Protein AF-A0A2G6GC37-F1 (afdb_monomer_lite)

Sequence (522 aa):
MKNISLFFVFVVGFWCHLFGASAFSGTLDAPTRSHIDPPFVAFIAKVDMSVSSIDAKIQTFEALRTKIREIKKFYHGERWLIIDFLEAKIQLKIEELKAKKQSRGNSRSGRNDTVNASGNSTGNTGTGNTGTGSTGTGTTGTGSTGTGSTGTGSTGTGSTGTGSTGTGTTGTGTTGTGTTGTGSTSVSPFLERNTIIVRTPENFVHRWAAQNHLELFRDKGIKTIILLVKNDEDLAHMDSGELFYSGTLAPIAQDYQTWNFDALEYTIDFAHNNDMKVYAWLPQFHDKVVINNNPANQMMYLSGTGVAFYNPNGEYFANPVSSTVQDHQIAIIEEVTRNYDIDGLFIDWVRFDGYAMDMSQATRDKFQDFTGIDALTIDFTTDNTQRQAWNNFRQDEIATYIHRVSDSVKAIKPDLELGAFVLPVEMKEVAQNPSKFEEYLDYIGVMLYNADWGYPEEWIYTTATQDIKNALTDDSKILAVLDIPSCENAQITAELVNTGVLNTTCFYYYDWTEQILDRILP

pLDDT: mean 77.05, std 26.44, range [23.72, 98.94]

Secondary structure (DSSP, 8-state):
-HHHHHHHHHHHHHHHHHTTS-TTSS--PPPPGGGTHHHHHHHHHHHHHH--SHHHHHHHHHHHHHHHHHHHTT--STHHHHHHHHHHHHHHHHHHHHHHHHHHHHHHHTTSSSS-------------------------------------------------------------------------SS----EEEE-HHHH-SSHHHHHHHHHHHHHTT--EEEEE-B--S-BTTB-TT-BSSS-SSSPBPHHHHHHT--HHHHHHHHHHTTT-EEEEEEE-SB-HHHHHH-GGGB-EEEETTEEEES-STT--BB-TT-HHHHHHHHHHHHHHHHHS--SEEEEE--S-SSTTB--SHHHHHHHHHHHS--GGG--TTS--HHHHHHHHHHHHHHHHHHHHHHHHHHHH-TT-EEEEEE--TT-GGG---GGGTGGG-SEEEEEE-HHHHT--THHIIIIIHHHHHHH-S-GGGEEEEEPTTGGG-HHHHHHHHHTT--EEEE--SS---HHHHHHH--

Radius of gyration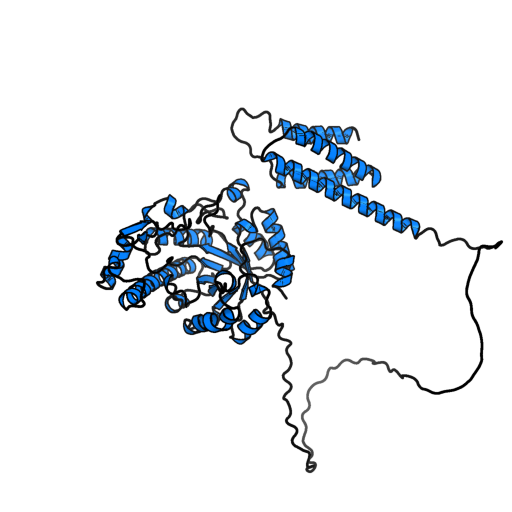: 34.91 Å; chains: 1; bounding box: 84×96×97 Å

Structure (mmCIF, N/CA/C/O backbone):
data_AF-A0A2G6GC37-F1
#
_entry.id   AF-A0A2G6GC37-F1
#
loop_
_atom_site.group_PDB
_atom_site.id
_atom_site.type_symbol
_atom_site.label_atom_id
_atom_site.label_alt_id
_atom_site.label_comp_id
_atom_site.label_asym_id
_atom_site.label_entity_id
_atom_site.label_seq_id
_atom_site.pdbx_PDB_ins_code
_atom_site.Cartn_x
_atom_site.Cartn_y
_atom_site.Cartn_z
_atom_site.occupancy
_atom_site.B_iso_or_equiv
_atom_site.auth_seq_id
_atom_site.auth_comp_id
_atom_site.auth_asym_id
_atom_site.auth_atom_id
_atom_site.pdbx_PDB_model_num
ATOM 1 N N . MET A 1 1 ? -1.854 0.601 59.341 1.00 41.41 1 MET A N 1
ATOM 2 C CA . MET A 1 1 ? -0.506 0.672 58.722 1.00 41.41 1 MET A CA 1
ATOM 3 C C . MET A 1 1 ? 0.271 -0.650 58.761 1.00 41.41 1 MET A C 1
ATOM 5 O O . MET A 1 1 ? 0.670 -1.088 57.689 1.00 41.41 1 MET A O 1
ATOM 9 N N . LYS A 1 2 ? 0.441 -1.336 59.911 1.00 36.34 2 LYS A N 1
ATOM 10 C CA . LYS A 1 2 ? 1.170 -2.631 59.975 1.00 36.34 2 LYS A CA 1
ATOM 11 C C . LYS A 1 2 ? 0.626 -3.711 59.015 1.00 36.34 2 LYS A C 1
ATOM 13 O O . LYS A 1 2 ? 1.418 -4.325 58.315 1.00 36.34 2 LYS A O 1
ATOM 18 N N . ASN A 1 3 ? -0.697 -3.839 58.867 1.00 40.22 3 ASN A N 1
ATOM 19 C CA . ASN A 1 3 ? -1.305 -4.833 57.962 1.00 40.22 3 ASN A CA 1
ATOM 20 C C . ASN A 1 3 ? -1.185 -4.493 56.464 1.00 40.22 3 ASN A C 1
ATOM 22 O O . ASN A 1 3 ? -1.181 -5.398 55.642 1.00 40.22 3 ASN A O 1
ATOM 26 N N . ILE A 1 4 ? -1.043 -3.212 56.096 1.00 45.62 4 ILE A N 1
ATOM 27 C CA . ILE A 1 4 ? -0.884 -2.782 54.692 1.00 45.62 4 ILE A CA 1
ATOM 28 C C . ILE A 1 4 ? 0.577 -2.942 54.252 1.00 45.62 4 ILE A C 1
ATOM 30 O O . ILE A 1 4 ? 0.836 -3.409 53.149 1.00 45.62 4 ILE A O 1
ATOM 34 N N . SER A 1 5 ? 1.536 -2.642 55.139 1.00 44.50 5 SER A N 1
ATOM 35 C CA . SER A 1 5 ? 2.953 -2.936 54.882 1.00 44.50 5 SER A CA 1
ATOM 36 C C . SER A 1 5 ? 3.241 -4.437 54.840 1.00 44.50 5 SER A C 1
ATOM 38 O O . SER A 1 5 ? 4.031 -4.844 54.000 1.00 44.50 5 SER A O 1
ATOM 40 N N . LEU A 1 6 ? 2.594 -5.261 55.678 1.00 39.19 6 LEU A N 1
ATOM 41 C CA . LEU A 1 6 ? 2.754 -6.717 55.603 1.00 39.19 6 LEU A CA 1
ATOM 42 C C . LEU A 1 6 ? 2.139 -7.287 54.323 1.00 39.19 6 LEU A C 1
ATOM 44 O O . LEU A 1 6 ? 2.788 -8.090 53.675 1.00 39.19 6 LEU A O 1
ATOM 48 N N . PHE A 1 7 ? 0.944 -6.833 53.924 1.00 44.31 7 PHE A N 1
ATOM 49 C CA . PHE A 1 7 ? 0.286 -7.282 52.692 1.00 44.31 7 PHE A CA 1
ATOM 50 C C . PHE A 1 7 ? 1.068 -6.873 51.438 1.00 44.31 7 PHE A C 1
ATOM 52 O O . PHE A 1 7 ? 1.153 -7.655 50.508 1.00 44.31 7 PHE A O 1
ATOM 59 N N . PHE A 1 8 ? 1.697 -5.692 51.415 1.00 50.66 8 PHE A N 1
ATOM 60 C CA . PHE A 1 8 ? 2.487 -5.239 50.265 1.00 50.66 8 PHE A CA 1
ATOM 61 C C . PHE A 1 8 ? 3.909 -5.820 50.235 1.00 50.66 8 PHE A C 1
ATOM 63 O O . PHE A 1 8 ? 4.413 -6.104 49.159 1.00 50.66 8 PHE A O 1
ATOM 70 N N . VAL A 1 9 ? 4.546 -6.069 51.387 1.00 47.88 9 VAL A N 1
ATOM 71 C CA . VAL A 1 9 ? 5.788 -6.868 51.446 1.00 47.88 9 VAL A CA 1
ATOM 72 C C . VAL A 1 9 ? 5.499 -8.324 51.085 1.00 47.88 9 VAL A C 1
ATOM 74 O O . VAL A 1 9 ? 6.334 -8.953 50.450 1.00 47.88 9 VAL A O 1
ATOM 77 N N . PHE A 1 10 ? 4.304 -8.838 51.396 1.00 43.09 10 PHE A N 1
ATOM 78 C CA . PHE A 1 10 ? 3.850 -10.118 50.866 1.00 43.09 10 PHE A CA 1
ATOM 79 C C . PHE A 1 10 ? 3.590 -10.029 49.369 1.00 43.09 10 PHE A C 1
ATOM 81 O O . PHE A 1 10 ? 4.103 -10.869 48.679 1.00 43.09 10 PHE A O 1
ATOM 88 N N . VAL A 1 11 ? 2.893 -9.034 48.817 1.00 48.28 11 VAL A N 1
ATOM 89 C CA . VAL A 1 11 ? 2.645 -8.980 47.362 1.00 48.28 11 VAL A CA 1
ATOM 90 C C . VAL A 1 11 ? 3.939 -8.719 46.588 1.00 48.28 11 VAL A C 1
ATOM 92 O O . VAL A 1 11 ? 4.282 -9.510 45.730 1.00 48.28 11 VAL A O 1
ATOM 95 N N . VAL A 1 12 ? 4.739 -7.711 46.928 1.00 49.84 12 VAL A N 1
ATOM 96 C CA . VAL A 1 12 ? 6.013 -7.445 46.234 1.00 49.84 12 VAL A CA 1
ATOM 97 C C . VAL A 1 12 ? 7.057 -8.524 46.523 1.00 49.84 12 VAL A C 1
ATOM 99 O O . VAL A 1 12 ? 7.789 -8.914 45.622 1.00 49.84 12 VAL A O 1
ATOM 102 N N . GLY A 1 13 ? 7.105 -9.064 47.744 1.00 44.16 13 GLY A N 1
ATOM 103 C CA . GLY A 1 13 ? 8.002 -10.163 48.110 1.00 44.16 13 GLY A CA 1
ATOM 104 C C . GLY A 1 13 ? 7.601 -11.501 47.491 1.00 44.16 13 GLY A C 1
ATOM 105 O O . GLY A 1 13 ? 8.468 -12.192 46.983 1.00 44.16 13 GLY A O 1
ATOM 106 N N . PHE A 1 14 ? 6.311 -11.841 47.449 1.00 42.38 14 PHE A N 1
ATOM 107 C CA . PHE A 1 14 ? 5.749 -13.016 46.763 1.00 42.38 14 PHE A CA 1
ATOM 108 C C . PHE A 1 14 ? 5.910 -12.887 45.247 1.00 42.38 14 PHE A C 1
ATOM 110 O O . PHE A 1 14 ? 6.224 -13.878 44.607 1.00 42.38 14 PHE A O 1
ATOM 117 N N . TRP A 1 15 ? 5.821 -11.679 44.680 1.00 47.16 15 TRP A N 1
ATOM 118 C CA . TRP A 1 15 ? 6.120 -11.417 43.267 1.00 47.16 15 TRP A CA 1
ATOM 119 C C . TRP A 1 15 ? 7.622 -11.452 42.951 1.00 47.16 15 TRP A C 1
ATOM 121 O O . TRP A 1 15 ? 8.007 -11.874 41.871 1.00 47.16 15 TRP A O 1
ATOM 131 N N . CYS A 1 16 ? 8.499 -11.090 43.890 1.00 44.41 16 CYS A N 1
ATOM 132 C CA . CYS A 1 16 ? 9.943 -11.271 43.709 1.00 44.41 16 CYS A CA 1
ATOM 133 C C . CYS A 1 16 ? 10.398 -12.724 43.974 1.00 44.41 16 CYS A C 1
ATOM 135 O O . CYS A 1 16 ? 11.385 -13.159 43.390 1.00 44.41 16 CYS A O 1
ATOM 137 N N . HIS A 1 17 ? 9.708 -13.487 44.840 1.00 38.41 17 HIS A N 1
ATOM 138 C CA . HIS A 1 17 ? 10.054 -14.879 45.182 1.00 38.41 17 HIS A CA 1
ATOM 139 C C . HIS A 1 17 ? 9.421 -15.936 44.261 1.00 38.41 17 HIS A C 1
ATOM 141 O O . HIS A 1 17 ? 10.134 -16.867 43.891 1.00 38.41 17 HIS A O 1
ATOM 147 N N . LEU A 1 18 ? 8.147 -15.823 43.845 1.00 38.38 18 LEU A N 1
ATOM 148 C CA . LEU A 1 18 ? 7.547 -16.796 42.907 1.00 38.38 18 LEU A CA 1
ATOM 149 C C . LEU A 1 18 ? 8.245 -16.800 41.543 1.00 38.38 18 LEU A C 1
ATOM 151 O O . LEU A 1 18 ? 8.282 -17.837 40.893 1.00 38.38 18 LEU A O 1
ATOM 155 N N . PHE A 1 19 ? 8.838 -15.674 41.147 1.00 45.97 19 PHE A N 1
ATOM 156 C CA . PHE A 1 19 ? 9.557 -15.525 39.878 1.00 45.97 19 PHE A CA 1
ATOM 157 C C . PHE A 1 19 ? 11.088 -15.470 40.056 1.00 45.97 19 PHE A C 1
ATOM 159 O O . PHE A 1 19 ? 11.823 -15.208 39.108 1.00 45.97 19 PHE A O 1
ATOM 166 N N . GLY A 1 20 ? 11.577 -15.719 41.279 1.00 39.75 20 GLY A N 1
ATOM 167 C CA . GLY A 1 20 ? 13.003 -15.797 41.616 1.00 39.75 20 GLY A CA 1
ATOM 168 C C . GLY A 1 20 ? 13.487 -17.197 42.018 1.00 39.75 20 GLY A C 1
ATOM 169 O O . GLY A 1 20 ? 14.680 -17.467 41.923 1.00 39.75 20 GLY A O 1
ATOM 170 N N . ALA A 1 21 ? 12.596 -18.105 42.440 1.00 31.97 21 ALA A N 1
ATOM 171 C CA . ALA A 1 21 ? 12.978 -19.432 42.946 1.00 31.97 21 ALA A CA 1
ATOM 172 C C . ALA A 1 21 ? 12.758 -20.605 41.965 1.00 31.97 21 ALA A C 1
ATOM 174 O O . ALA A 1 21 ? 13.169 -21.722 42.266 1.00 31.97 21 ALA A O 1
ATOM 175 N N . SER A 1 22 ? 12.188 -20.379 40.777 1.00 32.06 22 SER A N 1
ATOM 176 C CA . SER A 1 22 ? 12.103 -21.378 39.691 1.00 32.06 22 SER A CA 1
ATOM 177 C C . SER A 1 22 ? 13.177 -21.188 38.608 1.00 32.06 22 SER A C 1
ATOM 179 O O . SER A 1 22 ? 13.052 -21.692 37.494 1.00 32.06 22 SER A O 1
ATOM 181 N N . ALA A 1 23 ? 14.296 -20.543 38.954 1.00 34.94 23 ALA A N 1
ATOM 182 C CA . ALA A 1 23 ? 15.487 -20.395 38.109 1.00 34.94 23 ALA A CA 1
ATOM 183 C C . ALA A 1 23 ? 16.290 -21.706 37.906 1.00 34.94 23 ALA A C 1
ATOM 185 O O . ALA A 1 23 ? 17.503 -21.674 37.717 1.00 34.94 23 ALA A O 1
ATOM 186 N N . PHE A 1 24 ? 15.621 -22.863 37.930 1.00 33.75 24 PHE A N 1
ATOM 187 C CA . PHE A 1 24 ? 16.183 -24.153 37.513 1.00 33.75 24 PHE A CA 1
ATOM 188 C C . PHE A 1 24 ? 15.378 -24.847 36.401 1.00 33.75 24 PHE A C 1
ATOM 190 O O . PHE A 1 24 ? 15.770 -25.926 35.963 1.00 33.75 24 PHE A O 1
ATOM 197 N N . SER A 1 25 ? 14.305 -24.234 35.881 1.00 29.77 25 SER A N 1
ATOM 198 C CA . SER A 1 25 ? 13.567 -24.773 34.729 1.00 29.77 25 SER A CA 1
ATOM 199 C C . SER A 1 25 ? 13.031 -23.673 33.800 1.00 29.77 25 SER A C 1
ATOM 201 O O . SER A 1 25 ? 11.833 -23.431 33.733 1.00 29.77 25 SER A O 1
ATOM 203 N N . GLY A 1 26 ? 13.938 -22.985 33.107 1.00 34.66 26 GLY A N 1
ATOM 204 C CA . GLY A 1 26 ? 13.832 -22.659 31.673 1.00 34.66 26 GLY A CA 1
ATOM 205 C C . GLY A 1 26 ? 12.685 -21.830 31.066 1.00 34.66 26 GLY A C 1
ATOM 206 O O . GLY A 1 26 ? 12.828 -21.493 29.900 1.00 34.66 26 GLY A O 1
ATOM 207 N N . THR A 1 27 ? 11.602 -21.457 31.746 1.00 38.16 27 THR A N 1
ATOM 208 C CA . THR A 1 27 ? 10.505 -20.679 31.122 1.00 38.16 27 THR A CA 1
ATOM 209 C C . THR A 1 27 ? 9.740 -19.881 32.170 1.00 38.16 27 THR A C 1
ATOM 211 O O . THR A 1 27 ? 9.138 -20.509 33.039 1.00 38.16 27 THR A O 1
ATOM 214 N N . LEU A 1 28 ? 9.760 -18.542 32.099 1.00 31.88 28 LEU A N 1
ATOM 215 C CA . LEU A 1 28 ? 8.718 -17.627 32.607 1.00 31.88 28 LEU A CA 1
ATOM 216 C C . LEU A 1 28 ? 9.064 -16.163 32.246 1.00 31.88 28 LEU A C 1
ATOM 218 O O . LEU A 1 28 ? 10.171 -15.702 32.531 1.00 31.88 28 LEU A O 1
ATOM 222 N N . ASP A 1 29 ? 8.101 -15.462 31.640 1.00 37.78 29 ASP A N 1
ATOM 223 C CA . ASP A 1 29 ? 8.206 -14.109 31.071 1.00 37.78 29 ASP A CA 1
ATOM 224 C C . ASP A 1 29 ? 8.420 -12.986 32.103 1.00 37.78 29 ASP A C 1
ATOM 226 O O . ASP A 1 29 ? 8.062 -13.094 33.282 1.00 37.78 29 ASP A O 1
ATOM 230 N N . ALA A 1 30 ? 8.980 -11.858 31.648 1.00 39.78 30 ALA A N 1
ATOM 231 C CA . ALA A 1 30 ? 9.032 -10.618 32.420 1.00 39.78 30 ALA A CA 1
ATOM 232 C C . ALA A 1 30 ? 7.609 -10.031 32.609 1.00 39.78 30 ALA A C 1
ATOM 234 O O . ALA A 1 30 ? 6.805 -10.062 31.679 1.00 39.78 30 ALA A O 1
ATOM 235 N N . PRO A 1 31 ? 7.255 -9.480 33.789 1.00 40.06 31 PRO A N 1
ATOM 236 C CA . PRO A 1 31 ? 5.884 -9.041 34.046 1.00 40.06 31 PRO A CA 1
ATOM 237 C C . PRO A 1 31 ? 5.463 -7.852 33.166 1.00 40.06 31 PRO A C 1
ATOM 239 O O . PRO A 1 31 ? 6.081 -6.796 33.187 1.00 40.06 31 PRO A O 1
ATOM 242 N N . THR A 1 32 ? 4.358 -7.992 32.438 1.00 42.78 32 THR A N 1
ATOM 243 C CA . THR A 1 32 ? 3.782 -6.945 31.576 1.00 42.78 32 THR A CA 1
ATOM 244 C C . THR A 1 32 ? 2.864 -5.976 32.343 1.00 42.78 32 THR A C 1
ATOM 246 O O . THR A 1 32 ? 2.358 -6.292 33.420 1.00 42.78 32 THR A O 1
ATOM 249 N N . ARG A 1 33 ? 2.597 -4.778 31.799 1.00 37.31 33 ARG A N 1
ATOM 250 C CA . ARG A 1 33 ? 1.742 -3.729 32.412 1.00 37.31 33 ARG A CA 1
ATOM 251 C C . ARG A 1 33 ? 0.324 -4.217 32.783 1.00 37.31 33 ARG A C 1
ATOM 253 O O . ARG A 1 33 ? -0.230 -3.783 33.795 1.00 37.31 33 ARG A O 1
ATOM 260 N N . SER A 1 34 ? -0.220 -5.187 32.042 1.00 35.84 34 SER A N 1
ATOM 261 C CA . SER A 1 34 ? -1.513 -5.852 32.298 1.00 35.84 34 SER A CA 1
ATOM 262 C C . SER A 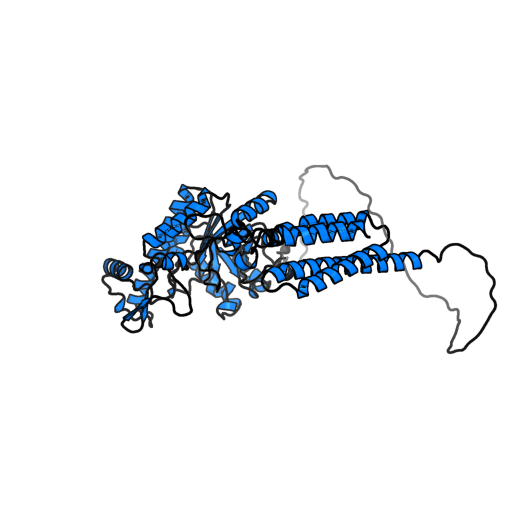1 34 ? -1.531 -6.726 33.560 1.00 35.84 34 SER A C 1
ATOM 264 O O . SER A 1 34 ? -2.586 -6.907 34.167 1.00 35.84 34 SER A O 1
ATOM 266 N N . HIS A 1 35 ? -0.370 -7.200 34.018 1.00 42.25 35 HIS A N 1
ATOM 267 C CA . HIS A 1 35 ? -0.224 -7.903 35.293 1.00 42.25 35 HIS A CA 1
ATOM 268 C C . HIS A 1 35 ? -0.221 -6.944 36.498 1.00 42.25 35 HIS A C 1
ATOM 270 O O . HIS A 1 35 ? -0.350 -7.385 37.640 1.00 42.25 35 HIS A O 1
ATOM 276 N N . ILE A 1 36 ? -0.085 -5.632 36.263 1.00 48.72 36 ILE A N 1
ATOM 277 C CA . ILE A 1 36 ? 0.205 -4.624 37.292 1.00 48.72 36 ILE A CA 1
ATOM 278 C C . ILE A 1 36 ? -0.956 -3.646 37.486 1.00 48.72 36 ILE A C 1
ATOM 280 O O . ILE A 1 36 ? -1.289 -3.335 38.631 1.00 48.72 36 ILE A O 1
ATOM 284 N N . ASP A 1 37 ? -1.603 -3.192 36.409 1.00 42.84 37 ASP A N 1
ATOM 285 C CA . ASP A 1 37 ? -2.676 -2.190 36.481 1.00 42.84 37 ASP A CA 1
ATOM 286 C C . ASP A 1 37 ? -3.920 -2.674 37.272 1.00 42.84 37 ASP A C 1
ATOM 288 O O . ASP A 1 37 ? -4.341 -1.955 38.183 1.00 42.84 37 ASP A O 1
ATOM 292 N N . PRO A 1 38 ? -4.484 -3.885 37.072 1.00 43.34 38 PRO A N 1
ATOM 293 C CA . PRO A 1 38 ? -5.649 -4.334 37.848 1.00 43.34 38 PRO A CA 1
ATOM 294 C C . PRO A 1 38 ? -5.371 -4.491 39.361 1.00 43.34 38 PRO A C 1
ATOM 296 O O . PRO A 1 38 ? -6.162 -3.993 40.172 1.00 43.34 38 PRO A O 1
ATOM 299 N N . PRO A 1 39 ? -4.240 -5.089 39.800 1.00 51.59 39 PRO A N 1
ATOM 300 C CA . PRO A 1 39 ? -3.861 -5.115 41.216 1.00 51.59 39 PRO A CA 1
ATOM 301 C C . PRO A 1 39 ? -3.516 -3.735 41.792 1.00 51.59 39 PRO A C 1
ATOM 303 O O . PRO A 1 39 ? -3.813 -3.475 42.961 1.00 51.59 39 PRO A O 1
ATOM 306 N N . PHE A 1 40 ? -2.910 -2.841 41.004 1.00 56.31 40 PHE A N 1
ATOM 307 C CA . PHE A 1 40 ? -2.583 -1.478 41.429 1.00 56.31 40 PHE A CA 1
ATOM 308 C C . PHE A 1 40 ? -3.845 -0.629 41.622 1.00 56.31 40 PHE A C 1
ATOM 310 O O . PHE A 1 40 ? -3.983 0.045 42.644 1.00 56.31 40 PHE A O 1
ATOM 317 N N . VAL A 1 41 ? -4.816 -0.731 40.713 1.00 52.03 41 VAL A N 1
ATOM 318 C CA . VAL A 1 41 ? -6.139 -0.103 40.842 1.00 52.03 41 VAL A CA 1
ATOM 319 C C . VAL A 1 41 ? -6.896 -0.671 42.045 1.00 52.03 41 VAL A C 1
ATOM 321 O O . VAL A 1 41 ? -7.434 0.097 42.845 1.00 52.03 41 VAL A O 1
ATOM 324 N N . ALA A 1 42 ? -6.870 -1.992 42.257 1.00 55.88 42 ALA A N 1
ATOM 325 C CA . ALA A 1 42 ? -7.460 -2.618 43.442 1.00 55.88 42 ALA A CA 1
ATOM 326 C C . ALA A 1 42 ? -6.777 -2.166 44.748 1.00 55.88 42 ALA A C 1
ATOM 328 O O . ALA A 1 42 ? -7.439 -1.959 45.770 1.00 55.88 42 ALA A O 1
ATOM 329 N N . PHE A 1 43 ? -5.457 -1.965 44.728 1.00 66.06 43 PHE A N 1
ATOM 330 C CA . PHE A 1 43 ? -4.704 -1.411 45.850 1.00 66.06 43 PHE A CA 1
ATOM 331 C C . PHE A 1 43 ? -5.080 0.049 46.122 1.00 66.06 43 PHE A C 1
ATOM 333 O O . PHE A 1 43 ? -5.350 0.388 47.277 1.00 66.06 43 PHE A O 1
ATOM 340 N N . ILE A 1 44 ? -5.163 0.893 45.085 1.00 62.12 44 ILE A N 1
ATOM 341 C CA . ILE A 1 44 ? -5.633 2.280 45.206 1.00 62.12 44 ILE A CA 1
ATOM 342 C C . ILE A 1 44 ? -7.029 2.298 45.819 1.00 62.12 44 ILE A C 1
ATOM 344 O O . ILE A 1 44 ? -7.225 2.976 46.825 1.00 62.12 44 ILE A O 1
ATOM 348 N N . ALA A 1 45 ? -7.963 1.504 45.292 1.00 56.16 45 ALA A N 1
ATOM 349 C CA . ALA A 1 45 ? -9.324 1.407 45.810 1.00 56.16 45 ALA A CA 1
ATOM 350 C C . ALA A 1 45 ? -9.339 0.982 47.288 1.00 56.16 45 ALA A C 1
ATOM 352 O O . ALA A 1 45 ? -10.032 1.580 48.111 1.00 56.16 45 ALA A O 1
ATOM 353 N N . LYS A 1 46 ? -8.506 0.010 47.674 1.00 66.38 46 LYS A N 1
ATOM 354 C CA . LYS A 1 46 ? -8.402 -0.458 49.063 1.00 66.38 46 LYS A CA 1
ATOM 355 C C . LYS A 1 46 ? -7.812 0.596 50.000 1.00 66.38 46 LYS A C 1
ATOM 357 O O . LYS A 1 46 ? -8.298 0.744 51.123 1.00 66.38 46 LYS A O 1
ATOM 362 N N . VAL A 1 47 ? -6.796 1.347 49.575 1.00 63.81 47 VAL A N 1
ATOM 363 C CA . VAL A 1 47 ? -6.264 2.495 50.337 1.00 63.81 47 VAL A CA 1
ATOM 364 C C . VAL A 1 47 ? -7.317 3.599 50.429 1.00 63.81 47 VAL A C 1
ATOM 366 O O . VAL A 1 47 ? -7.523 4.165 51.505 1.00 63.81 47 VAL A O 1
ATOM 369 N N . ASP A 1 48 ? -8.041 3.855 49.340 1.00 60.75 48 ASP A N 1
ATOM 370 C CA . ASP A 1 48 ? -9.086 4.868 49.289 1.00 60.75 48 ASP A CA 1
ATOM 371 C C . ASP A 1 48 ? -10.271 4.551 50.211 1.00 60.75 48 ASP A C 1
ATOM 373 O O . ASP A 1 48 ? -10.816 5.482 50.812 1.00 60.75 48 ASP A O 1
ATOM 377 N N . MET A 1 49 ? -10.618 3.269 50.369 1.00 57.47 49 MET A N 1
ATOM 378 C CA . MET A 1 49 ? -11.672 2.776 51.265 1.00 57.47 49 MET A CA 1
ATOM 379 C C . MET A 1 49 ? -11.231 2.659 52.733 1.00 57.47 49 MET A C 1
ATOM 381 O O . MET A 1 49 ? -12.046 2.849 53.632 1.00 57.47 49 MET A O 1
ATOM 385 N N . SER A 1 50 ? -9.964 2.321 53.000 1.00 60.28 50 SER A N 1
ATOM 386 C CA . SER A 1 50 ? -9.477 2.005 54.358 1.00 60.28 50 SER A CA 1
ATOM 387 C C . SER A 1 50 ? -8.867 3.186 55.116 1.00 60.28 50 SER A C 1
ATOM 389 O O . SER A 1 50 ? -8.658 3.094 56.329 1.00 60.28 50 SER A O 1
ATOM 391 N N . VAL A 1 51 ? -8.581 4.297 54.434 1.00 72.12 51 VAL A N 1
ATOM 392 C CA . VAL A 1 51 ? -7.975 5.491 55.031 1.00 72.12 51 VAL A CA 1
ATOM 393 C C . VAL A 1 51 ? -8.922 6.675 54.866 1.00 72.12 51 VAL A C 1
ATOM 395 O O . VAL A 1 51 ? -9.228 7.092 53.755 1.00 72.12 51 VAL A O 1
ATOM 398 N N . SER A 1 52 ? -9.393 7.242 55.975 1.00 68.31 52 SER A N 1
ATOM 399 C CA . SER A 1 52 ? -10.459 8.252 55.947 1.00 68.31 52 SER A CA 1
ATOM 400 C C . SER A 1 52 ? -9.979 9.677 55.638 1.00 68.31 52 SER A C 1
ATOM 402 O O . SER A 1 52 ? -10.745 10.466 55.084 1.00 68.31 52 SER A O 1
ATOM 404 N N . SER A 1 53 ? -8.725 10.034 55.950 1.00 84.56 53 SER A N 1
ATOM 405 C CA . SER A 1 53 ? -8.194 11.388 55.718 1.00 84.56 53 SER A CA 1
ATOM 406 C C . SER A 1 53 ? -7.285 11.467 54.486 1.00 84.56 53 SER A C 1
ATOM 408 O O . SER A 1 53 ? -6.480 10.574 54.229 1.00 84.56 53 SER A O 1
ATOM 410 N N . ILE A 1 54 ? -7.388 12.569 53.729 1.00 81.94 54 ILE A N 1
ATOM 411 C CA . ILE A 1 54 ? -6.530 12.823 52.555 1.00 81.94 54 ILE A CA 1
ATOM 412 C C . ILE A 1 54 ? -5.050 12.874 52.963 1.00 81.94 54 ILE A C 1
ATOM 414 O O . ILE A 1 54 ? -4.208 12.325 52.261 1.00 81.94 54 ILE A O 1
ATOM 418 N N . ASP A 1 55 ? -4.735 13.451 54.126 1.00 83.00 55 ASP A N 1
ATOM 419 C CA . ASP A 1 55 ? -3.361 13.518 54.639 1.00 83.00 55 ASP A CA 1
ATOM 420 C C . ASP A 1 55 ? -2.763 12.134 54.910 1.00 83.00 55 ASP A C 1
ATOM 422 O O . ASP A 1 55 ? -1.622 11.867 54.534 1.00 83.00 55 ASP A O 1
ATOM 426 N N . ALA A 1 56 ? -3.543 11.219 55.490 1.00 77.94 56 ALA A N 1
ATOM 427 C CA . ALA A 1 56 ? -3.088 9.854 55.726 1.00 77.94 56 ALA A CA 1
ATOM 428 C C . ALA A 1 56 ? -2.951 9.055 54.417 1.00 77.94 56 ALA A C 1
ATOM 430 O O . ALA A 1 56 ? -2.069 8.198 54.316 1.00 77.94 56 ALA A O 1
ATOM 431 N N . LYS A 1 57 ? -3.765 9.351 53.391 1.00 80.50 57 LYS A N 1
ATOM 432 C CA . LYS A 1 57 ? -3.605 8.770 52.046 1.00 80.50 57 LYS A CA 1
ATOM 433 C C . LYS A 1 57 ? -2.305 9.236 51.395 1.00 80.50 57 LYS A C 1
ATOM 435 O O . LYS A 1 57 ? -1.530 8.396 50.947 1.00 80.50 57 LYS A O 1
ATOM 440 N N . ILE A 1 58 ? -2.023 10.542 51.420 1.00 84.44 58 ILE A N 1
ATOM 441 C CA . ILE A 1 58 ? -0.774 11.113 50.887 1.00 84.44 58 ILE A CA 1
ATOM 442 C C . ILE A 1 58 ? 0.440 10.493 51.588 1.00 84.44 58 ILE A C 1
ATOM 444 O O . ILE A 1 58 ? 1.343 10.008 50.914 1.00 84.44 58 ILE A O 1
ATOM 448 N N . GLN A 1 59 ? 0.441 10.423 52.924 1.00 82.31 59 GLN A N 1
ATOM 449 C CA . GLN A 1 59 ? 1.530 9.783 53.677 1.00 82.31 59 GLN A CA 1
ATOM 450 C C . GLN A 1 59 ? 1.714 8.305 53.308 1.00 82.31 59 GLN A C 1
ATOM 452 O O . GLN A 1 59 ? 2.843 7.824 53.231 1.00 82.31 59 GLN A O 1
ATOM 457 N N . THR A 1 60 ? 0.620 7.585 53.048 1.00 77.69 60 THR A N 1
ATOM 458 C CA . THR A 1 60 ? 0.671 6.173 52.643 1.00 77.69 60 THR A CA 1
ATOM 459 C C . THR A 1 60 ? 1.318 6.006 51.265 1.00 77.69 60 THR A C 1
ATOM 461 O O . THR A 1 60 ? 2.180 5.142 51.105 1.00 77.69 60 THR A O 1
ATOM 464 N N . PHE A 1 61 ? 0.959 6.843 50.286 1.00 82.25 61 PHE A N 1
ATOM 465 C CA . PHE A 1 61 ? 1.549 6.792 48.945 1.00 82.25 61 PHE A CA 1
ATOM 466 C C . PHE A 1 61 ? 3.001 7.306 48.904 1.00 82.25 61 PHE A C 1
ATOM 468 O O . PHE A 1 61 ? 3.825 6.709 48.219 1.00 82.25 61 PHE A O 1
ATOM 475 N N . GLU A 1 62 ? 3.366 8.333 49.679 1.00 85.12 62 GLU A N 1
ATOM 476 C CA . GLU A 1 62 ? 4.762 8.809 49.786 1.00 85.12 62 GLU A CA 1
ATOM 477 C C . GLU A 1 62 ? 5.679 7.750 50.434 1.00 85.12 62 GLU A C 1
ATOM 479 O O . GLU A 1 62 ? 6.800 7.503 49.974 1.00 85.12 62 GLU A O 1
ATOM 484 N N . ALA A 1 63 ? 5.191 7.048 51.465 1.00 78.06 63 ALA A N 1
ATOM 485 C CA . ALA A 1 63 ? 5.914 5.928 52.070 1.00 78.06 63 ALA A CA 1
ATOM 486 C C . ALA A 1 63 ? 6.087 4.757 51.086 1.00 78.06 63 ALA A C 1
ATOM 488 O O . ALA A 1 63 ? 7.134 4.107 51.064 1.00 78.06 63 ALA A O 1
ATOM 489 N N . LEU A 1 64 ? 5.078 4.503 50.249 1.00 75.88 64 LEU A N 1
ATOM 490 C CA . LEU A 1 64 ? 5.133 3.489 49.199 1.00 75.88 64 LEU A CA 1
ATOM 491 C C . LEU A 1 64 ? 6.157 3.846 48.113 1.00 75.88 64 LEU A C 1
ATOM 493 O O . LEU A 1 64 ? 6.995 3.016 47.764 1.00 75.88 64 LEU A O 1
ATOM 497 N N . ARG A 1 65 ? 6.139 5.096 47.639 1.00 81.94 65 ARG A N 1
ATOM 498 C CA . ARG A 1 65 ? 7.101 5.625 46.664 1.00 81.94 65 ARG A CA 1
ATOM 499 C C . ARG A 1 65 ? 8.538 5.508 47.169 1.00 81.94 65 ARG A C 1
ATOM 501 O O . ARG A 1 65 ? 9.427 5.104 46.427 1.00 81.94 65 ARG A O 1
ATOM 508 N N . THR A 1 66 ? 8.759 5.806 48.450 1.00 79.31 66 THR A N 1
ATOM 509 C CA . THR A 1 66 ? 10.078 5.685 49.092 1.00 79.31 66 THR A CA 1
ATOM 510 C C . THR A 1 66 ? 10.579 4.239 49.076 1.00 79.31 66 THR A C 1
ATOM 512 O O . THR A 1 66 ? 11.710 3.993 48.666 1.00 79.31 66 THR A O 1
ATOM 515 N N . LYS A 1 67 ? 9.725 3.266 49.419 1.00 71.06 67 LYS A N 1
ATOM 516 C CA . LYS A 1 67 ? 10.082 1.839 49.364 1.00 71.06 67 LYS A CA 1
ATOM 517 C C . LYS A 1 67 ? 10.379 1.355 47.944 1.00 71.06 67 LYS A C 1
ATOM 519 O O . LYS A 1 67 ? 11.315 0.590 47.752 1.00 71.06 67 LYS A O 1
ATOM 524 N N . ILE A 1 68 ? 9.626 1.818 46.947 1.00 72.19 68 ILE A N 1
ATOM 525 C CA . ILE A 1 68 ? 9.883 1.486 45.535 1.00 72.19 68 ILE A CA 1
ATOM 526 C C . ILE A 1 68 ? 11.245 2.020 45.087 1.00 72.19 68 ILE A C 1
ATOM 528 O O . ILE A 1 68 ? 11.996 1.297 44.441 1.00 72.19 68 ILE A O 1
ATOM 532 N N . ARG A 1 69 ? 11.625 3.230 45.509 1.00 75.50 69 ARG A N 1
ATOM 533 C CA . ARG A 1 69 ? 12.961 3.789 45.243 1.00 75.50 69 ARG A CA 1
ATOM 534 C C . ARG A 1 69 ? 14.089 3.039 45.940 1.00 75.50 69 ARG A C 1
ATOM 536 O O . ARG A 1 69 ? 15.188 2.970 45.402 1.00 75.50 69 ARG A O 1
ATOM 543 N N . GLU A 1 70 ? 13.852 2.507 47.136 1.00 72.38 70 GLU A N 1
ATOM 544 C CA . GLU A 1 70 ? 14.824 1.642 47.815 1.00 72.38 70 GLU A CA 1
ATOM 545 C C . GLU A 1 70 ? 15.010 0.330 47.053 1.00 72.38 70 GLU A C 1
ATOM 547 O O . GLU A 1 70 ? 16.145 -0.065 46.816 1.00 72.38 70 GLU A O 1
ATOM 552 N N . ILE A 1 71 ? 13.915 -0.284 46.594 1.00 63.69 71 ILE A N 1
ATOM 553 C CA . ILE A 1 71 ? 13.930 -1.489 45.754 1.00 63.69 71 ILE A CA 1
ATOM 554 C C . ILE A 1 71 ? 14.642 -1.212 44.423 1.00 63.69 71 ILE A C 1
ATOM 556 O O . ILE A 1 71 ? 15.494 -1.999 44.024 1.00 63.69 71 ILE A O 1
ATOM 560 N N . LYS A 1 72 ? 14.383 -0.062 43.786 1.00 66.12 72 LYS A N 1
ATOM 561 C CA . LYS A 1 72 ? 15.003 0.373 42.519 1.00 66.12 72 LYS A CA 1
ATOM 562 C C . LYS A 1 72 ? 16.536 0.346 42.549 1.00 66.12 72 LYS A C 1
ATOM 564 O O . LYS A 1 72 ? 17.156 0.145 41.515 1.00 66.12 72 LYS A O 1
ATOM 569 N N . LYS A 1 73 ? 17.160 0.493 43.724 1.00 68.81 73 LYS A N 1
ATOM 570 C CA . LYS A 1 73 ? 18.626 0.431 43.879 1.00 68.81 73 LYS A CA 1
ATOM 571 C C . LYS A 1 73 ? 19.218 -0.971 43.686 1.00 68.81 73 LYS A C 1
ATOM 573 O O . LYS A 1 73 ? 20.430 -1.075 43.551 1.00 68.81 73 LYS A O 1
ATOM 578 N N . PHE A 1 74 ? 18.396 -2.021 43.700 1.00 54.41 74 PHE A N 1
ATOM 579 C CA . PHE A 1 74 ? 18.832 -3.422 43.647 1.00 54.41 74 PHE A CA 1
ATOM 580 C C . PHE A 1 74 ? 18.526 -4.123 42.310 1.00 54.41 74 PHE A C 1
ATOM 582 O O . PHE A 1 74 ? 18.857 -5.297 42.164 1.00 54.41 74 PHE A O 1
ATOM 589 N N . TYR A 1 75 ? 17.902 -3.436 41.344 1.00 55.47 75 TYR A N 1
ATOM 590 C CA . TYR A 1 75 ? 17.516 -3.999 40.042 1.00 55.47 75 TYR A CA 1
ATOM 591 C C . TYR A 1 75 ? 18.177 -3.236 38.880 1.00 55.47 75 TYR A C 1
ATOM 593 O O . TYR A 1 75 ? 18.291 -2.013 38.920 1.00 55.47 75 TYR A O 1
ATOM 601 N N . HIS A 1 76 ? 18.579 -3.965 37.831 1.00 52.12 76 HIS A N 1
ATOM 602 C CA . HIS A 1 76 ? 19.197 -3.443 36.601 1.00 52.12 76 HIS A CA 1
ATOM 603 C C . HIS A 1 76 ? 18.572 -4.121 35.355 1.00 52.12 76 HIS A C 1
ATOM 605 O O . HIS A 1 76 ? 18.091 -5.249 35.466 1.00 52.12 76 HIS A O 1
ATOM 611 N N . GLY A 1 77 ? 18.582 -3.463 34.184 1.00 50.66 77 GLY A N 1
ATOM 612 C CA . GLY A 1 77 ? 18.038 -3.994 32.911 1.00 50.66 77 GLY A CA 1
ATOM 613 C C . GLY A 1 77 ? 16.523 -3.789 32.717 1.00 50.66 77 GLY A C 1
ATOM 614 O O . GLY A 1 77 ? 15.927 -2.990 33.425 1.00 50.66 77 GLY A O 1
ATOM 615 N N . GLU A 1 78 ? 15.874 -4.509 31.791 1.00 43.31 78 GLU A N 1
ATOM 616 C CA . GLU A 1 78 ? 14.459 -4.321 31.367 1.00 43.31 78 GLU A CA 1
ATOM 617 C C . GLU A 1 78 ? 13.409 -4.345 32.497 1.00 43.31 78 GLU A C 1
ATOM 619 O O . GLU A 1 78 ? 12.355 -3.716 32.405 1.00 43.31 78 GLU A O 1
ATOM 624 N N . ARG A 1 79 ? 13.730 -4.970 33.638 1.00 51.50 79 ARG A N 1
ATOM 625 C CA . ARG A 1 79 ? 12.916 -4.932 34.872 1.00 51.50 79 ARG A CA 1
ATOM 626 C C . ARG A 1 79 ? 12.784 -3.518 35.475 1.00 51.50 79 ARG A C 1
ATOM 628 O O . ARG A 1 79 ? 12.001 -3.309 36.400 1.00 51.50 79 ARG A O 1
ATOM 635 N N . TRP A 1 80 ? 13.539 -2.553 34.951 1.00 58.25 80 TRP A N 1
ATOM 636 C CA . TRP A 1 80 ? 13.558 -1.136 35.312 1.00 58.25 80 TRP A CA 1
ATOM 637 C C . TRP A 1 80 ? 12.323 -0.365 34.822 1.00 58.25 80 TRP A C 1
ATOM 639 O O . TRP A 1 80 ? 11.791 0.458 35.567 1.00 58.25 80 TRP A O 1
ATOM 649 N N . LEU A 1 81 ? 11.793 -0.687 33.635 1.00 54.56 81 LEU A N 1
ATOM 650 C CA . LEU A 1 81 ? 10.654 0.029 33.034 1.00 54.56 81 LEU A CA 1
ATOM 651 C C . LEU A 1 81 ? 9.372 -0.100 33.872 1.00 54.56 81 LEU A C 1
ATOM 653 O O . LEU A 1 81 ? 8.592 0.841 34.009 1.00 54.56 81 LEU A O 1
ATOM 657 N N . ILE A 1 82 ? 9.193 -1.255 34.508 1.00 58.84 82 ILE A N 1
ATOM 658 C CA . ILE A 1 82 ? 8.044 -1.567 35.362 1.00 58.84 82 ILE A CA 1
ATOM 659 C C . ILE A 1 82 ? 8.089 -0.797 36.687 1.00 58.84 82 ILE A C 1
ATOM 661 O O . ILE A 1 82 ? 7.067 -0.300 37.168 1.00 58.84 82 ILE A O 1
ATOM 665 N N . ILE A 1 83 ? 9.275 -0.708 37.293 1.00 66.12 83 ILE A N 1
ATOM 666 C CA . ILE A 1 83 ? 9.487 0.013 38.552 1.00 66.12 83 ILE A CA 1
ATOM 667 C C . ILE A 1 83 ? 9.264 1.512 38.328 1.00 66.12 83 ILE A C 1
ATOM 669 O O . ILE A 1 83 ? 8.618 2.162 39.153 1.00 66.12 83 ILE A O 1
ATOM 673 N N . ASP A 1 84 ? 9.719 2.035 37.191 1.00 67.38 84 ASP A N 1
ATOM 674 C CA . ASP A 1 84 ? 9.569 3.445 36.825 1.00 67.38 84 ASP A CA 1
ATOM 675 C C . ASP A 1 84 ? 8.116 3.788 36.498 1.00 67.38 84 ASP A C 1
ATOM 677 O O . ASP A 1 84 ? 7.600 4.810 36.958 1.00 67.38 84 ASP A O 1
ATOM 681 N N . PHE A 1 85 ? 7.410 2.880 35.824 1.00 63.84 85 PHE A N 1
ATOM 682 C CA . PHE A 1 85 ? 5.972 2.984 35.601 1.00 63.84 85 PHE A CA 1
ATOM 683 C C . PHE A 1 85 ? 5.171 3.020 36.916 1.00 63.84 85 PHE A C 1
ATOM 685 O O . PHE A 1 85 ? 4.322 3.896 37.113 1.00 63.84 85 PHE A O 1
ATOM 692 N N . LEU A 1 86 ? 5.461 2.111 37.853 1.00 71.31 86 LEU A N 1
ATOM 693 C CA . LEU A 1 86 ? 4.820 2.080 39.172 1.00 71.31 86 LEU A CA 1
ATOM 694 C C . LEU A 1 86 ? 5.118 3.345 39.987 1.00 71.31 86 LEU A C 1
ATOM 696 O O . LEU A 1 86 ? 4.214 3.906 40.615 1.00 71.31 86 LEU A O 1
ATOM 700 N N . GLU A 1 87 ? 6.367 3.818 39.970 1.00 78.62 87 GLU A N 1
ATOM 701 C CA . GLU A 1 87 ? 6.755 5.059 40.641 1.00 78.62 87 GLU A CA 1
ATOM 702 C C . GLU A 1 87 ? 5.993 6.265 40.066 1.00 78.62 87 GLU A C 1
ATOM 704 O O . GLU A 1 87 ? 5.470 7.079 40.837 1.00 78.62 87 GLU A O 1
ATOM 709 N N . ALA A 1 88 ? 5.873 6.355 38.737 1.00 74.06 88 ALA A N 1
ATOM 710 C CA . ALA A 1 88 ? 5.150 7.422 38.048 1.00 74.06 88 ALA A CA 1
ATOM 711 C C . ALA A 1 88 ? 3.651 7.419 38.388 1.00 74.06 88 ALA A C 1
ATOM 713 O O . ALA A 1 88 ? 3.088 8.459 38.737 1.00 74.06 88 ALA A O 1
ATOM 714 N N . LYS A 1 89 ? 3.001 6.249 38.386 1.00 76.06 89 LYS A N 1
ATOM 715 C CA . LYS A 1 89 ? 1.582 6.115 38.761 1.00 76.06 89 LYS A CA 1
ATOM 716 C C . LYS A 1 89 ? 1.313 6.521 40.213 1.00 76.06 89 LYS A C 1
ATOM 718 O O . LYS A 1 89 ? 0.315 7.185 40.497 1.00 76.06 89 LYS A O 1
ATOM 723 N N . ILE A 1 90 ? 2.202 6.161 41.139 1.00 80.31 90 ILE A N 1
ATOM 724 C CA . ILE A 1 90 ? 2.094 6.579 42.546 1.00 80.31 90 ILE A CA 1
ATOM 725 C C . ILE A 1 90 ? 2.282 8.088 42.677 1.00 80.31 90 ILE A C 1
ATOM 727 O O . ILE A 1 90 ? 1.551 8.729 43.435 1.00 80.31 90 ILE A O 1
ATOM 731 N N . GLN A 1 91 ? 3.222 8.660 41.924 1.00 82.94 91 GLN A N 1
ATOM 732 C CA . GLN A 1 91 ? 3.456 10.097 41.929 1.00 82.94 91 GLN A CA 1
ATOM 733 C C . GLN A 1 91 ? 2.233 10.881 41.444 1.00 82.94 91 GLN A C 1
ATOM 735 O O . GLN A 1 91 ? 1.801 11.806 42.133 1.00 82.94 91 GLN A O 1
ATOM 740 N N . LEU A 1 92 ? 1.620 10.461 40.336 1.00 78.75 92 LEU A N 1
ATOM 741 C CA . LEU A 1 92 ? 0.385 11.068 39.830 1.00 78.75 92 LEU A CA 1
ATOM 742 C C . LEU A 1 92 ? -0.738 11.022 40.875 1.00 78.75 92 LEU A C 1
ATOM 744 O O . LEU A 1 92 ? -1.423 12.018 41.105 1.00 78.75 92 LEU A O 1
ATOM 748 N N . LYS A 1 93 ? -0.891 9.898 41.589 1.00 81.62 93 LYS A N 1
ATOM 749 C CA . LYS A 1 93 ? -1.917 9.783 42.637 1.00 81.62 93 LYS A CA 1
ATOM 750 C C . LYS A 1 93 ? -1.649 10.701 43.835 1.00 81.62 93 LYS A C 1
ATOM 752 O O . LYS A 1 93 ? -2.58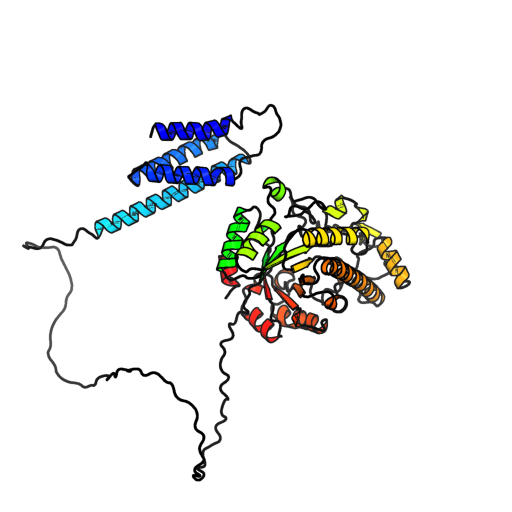6 11.241 44.426 1.00 81.62 93 LYS A O 1
ATOM 757 N N . ILE A 1 94 ? -0.384 10.896 44.207 1.00 84.25 94 ILE A N 1
ATOM 758 C CA . ILE A 1 94 ? 0.012 11.847 45.257 1.00 84.25 94 ILE A CA 1
ATOM 759 C C . ILE A 1 94 ? -0.360 13.277 44.850 1.00 84.25 94 ILE A C 1
ATOM 761 O O . ILE A 1 94 ? -0.891 14.025 45.675 1.00 84.25 94 ILE A O 1
ATOM 765 N N . GLU A 1 95 ? -0.094 13.656 43.602 1.00 86.38 95 GLU A N 1
ATOM 766 C CA . GLU A 1 95 ? -0.416 14.980 43.061 1.00 86.38 95 GLU A CA 1
ATOM 767 C C . GLU A 1 95 ? -1.928 15.221 43.013 1.00 86.38 95 GLU A C 1
ATOM 769 O O . GLU A 1 95 ? -2.395 16.241 43.524 1.00 86.38 95 GLU A O 1
ATOM 774 N N . GLU A 1 96 ? -2.706 14.240 42.547 1.00 86.88 96 GLU A N 1
ATOM 775 C CA . GLU A 1 96 ? -4.175 14.273 42.568 1.00 86.88 96 GLU A CA 1
ATOM 776 C C . GLU A 1 96 ? -4.714 14.520 43.992 1.00 86.88 96 GLU A C 1
ATOM 778 O O . GLU A 1 96 ? -5.568 15.383 44.225 1.00 86.88 96 GLU A O 1
ATOM 783 N N . LEU A 1 97 ? -4.188 13.798 44.987 1.00 84.44 97 LEU A N 1
ATOM 784 C CA . LEU A 1 97 ? -4.604 13.941 46.384 1.00 84.44 97 LEU A CA 1
ATOM 785 C C . LEU A 1 97 ? -4.190 15.292 46.987 1.00 84.44 97 LEU A C 1
ATOM 787 O O . LEU A 1 97 ? -4.960 15.871 47.762 1.00 84.44 97 LEU A O 1
ATOM 791 N N . LYS A 1 98 ? -3.009 15.817 46.632 1.00 88.88 98 LYS A N 1
ATOM 792 C CA . LYS A 1 98 ? -2.545 17.155 47.045 1.00 88.88 98 LYS A CA 1
ATOM 793 C C . LYS A 1 98 ? -3.439 18.250 46.450 1.00 88.88 98 LYS A C 1
ATOM 795 O O . LYS A 1 98 ? -3.897 19.116 47.199 1.00 88.88 98 LYS A O 1
ATOM 800 N N . ALA A 1 99 ? -3.792 18.154 45.168 1.00 84.12 99 ALA A N 1
ATOM 801 C CA . ALA A 1 99 ? -4.731 19.069 44.516 1.00 84.12 99 ALA A CA 1
ATOM 802 C C . ALA A 1 99 ? -6.123 19.027 45.180 1.00 84.12 99 ALA A C 1
ATOM 804 O O . ALA A 1 99 ? -6.706 20.064 45.509 1.00 84.12 99 ALA A O 1
ATOM 805 N N . LYS A 1 100 ? -6.624 17.825 45.496 1.00 85.31 100 LYS A N 1
ATOM 806 C CA . LYS A 1 100 ? -7.904 17.622 46.201 1.00 85.31 100 LYS A CA 1
ATOM 807 C C . LYS A 1 100 ? -7.906 18.169 47.634 1.00 85.31 100 LYS A C 1
ATOM 809 O O . LYS A 1 100 ? -8.954 18.563 48.152 1.00 85.31 100 LYS A O 1
ATOM 814 N N . LYS A 1 101 ? -6.748 18.196 48.301 1.00 84.38 101 LYS A N 1
ATOM 815 C CA . LYS A 1 101 ? -6.579 18.845 49.611 1.00 84.38 101 LYS A CA 1
ATOM 816 C C . LYS A 1 101 ? -6.679 20.366 49.488 1.00 84.38 101 LYS A C 1
ATOM 818 O O . LYS A 1 101 ? -7.372 20.990 50.291 1.00 84.38 101 LYS A O 1
ATOM 823 N N . GLN A 1 102 ? -6.019 20.947 48.488 1.00 78.25 102 GLN A N 1
ATOM 824 C CA . GLN A 1 102 ? -5.991 22.393 48.261 1.00 78.25 102 GLN A CA 1
ATOM 825 C C . GLN A 1 102 ? -7.379 22.943 47.897 1.00 78.25 102 GLN A C 1
ATOM 827 O O . GLN A 1 102 ? -7.813 23.940 48.475 1.00 78.25 102 GLN A O 1
ATOM 832 N N . SER A 1 103 ? -8.132 22.237 47.047 1.00 75.56 103 SER A N 1
ATOM 833 C CA . SER A 1 103 ? -9.510 22.620 46.707 1.00 75.56 103 SER A CA 1
ATOM 834 C C . SER A 1 103 ? -10.456 22.566 47.915 1.00 75.56 103 SER A C 1
ATOM 836 O O . SER A 1 103 ? -11.229 23.497 48.129 1.00 75.56 103 SER A O 1
ATOM 838 N N . ARG A 1 104 ? -10.335 21.552 48.788 1.00 67.81 104 ARG A N 1
ATOM 839 C CA . ARG A 1 104 ? -11.104 21.467 50.050 1.00 67.81 104 ARG A CA 1
ATOM 840 C C . ARG A 1 104 ? -10.735 22.543 51.077 1.00 67.81 104 ARG A C 1
ATOM 842 O O . ARG A 1 104 ? -11.587 22.902 51.889 1.00 67.81 104 ARG A O 1
ATOM 849 N N . GLY A 1 105 ? -9.498 23.042 51.062 1.00 58.41 105 GLY A N 1
ATOM 850 C CA . GLY A 1 105 ? -9.050 24.159 51.901 1.00 58.41 105 GLY A CA 1
ATOM 851 C C . GLY A 1 105 ? -9.712 25.482 51.506 1.00 58.41 105 GLY A C 1
ATOM 852 O O . GLY A 1 105 ? -10.285 26.160 52.361 1.00 58.41 105 GLY A O 1
ATOM 853 N N . ASN A 1 106 ? -9.743 25.789 50.206 1.00 54.34 106 ASN A N 1
ATOM 854 C CA . ASN A 1 106 ? -10.396 26.994 49.680 1.00 54.34 106 ASN A CA 1
ATOM 855 C C . ASN A 1 106 ? -11.919 26.988 49.903 1.00 54.34 106 ASN A C 1
ATOM 857 O O . ASN A 1 106 ? -12.490 28.011 50.274 1.00 54.34 106 ASN A O 1
ATOM 861 N N . SER A 1 107 ? -12.583 25.832 49.782 1.00 50.06 107 SER A N 1
ATOM 862 C CA . SER A 1 107 ? -14.027 25.713 50.058 1.00 50.06 107 SER A CA 1
ATOM 863 C C . SER A 1 107 ? -14.399 25.861 51.540 1.00 50.06 107 SER A C 1
ATOM 865 O O . SER A 1 107 ? -15.562 26.114 51.850 1.00 50.06 107 SER A O 1
ATOM 867 N N . ARG A 1 108 ? -13.447 25.683 52.468 1.00 49.84 108 ARG A N 1
ATOM 868 C CA . ARG A 1 108 ? -13.663 25.869 53.916 1.00 49.84 108 ARG A CA 1
ATOM 869 C C . ARG A 1 108 ? -13.424 27.315 54.355 1.00 49.84 108 ARG A C 1
ATOM 871 O O . ARG A 1 108 ? -14.122 27.779 55.247 1.00 49.84 108 ARG A O 1
ATOM 878 N N . SER A 1 109 ? -12.504 28.025 53.696 1.00 46.56 109 SER A N 1
ATOM 879 C CA . SER A 1 109 ? -12.266 29.457 53.931 1.00 46.56 109 SER A CA 1
ATOM 880 C C . SER A 1 109 ? -13.421 30.336 53.436 1.00 46.56 109 SER A C 1
ATOM 882 O O . SER A 1 109 ? -13.706 31.349 54.054 1.00 46.56 109 SER A O 1
ATOM 884 N N . GLY A 1 110 ? -14.129 29.937 52.372 1.00 46.50 110 GLY A N 1
ATOM 885 C CA . GLY A 1 110 ? -15.282 30.681 51.840 1.00 46.50 110 GLY A CA 1
ATOM 886 C C . GLY A 1 110 ? -16.628 30.406 52.526 1.00 46.50 110 GLY A C 1
ATOM 887 O O . GLY A 1 110 ? -17.649 30.905 52.064 1.00 46.50 110 GLY A O 1
ATOM 888 N N . ARG A 1 111 ? -16.668 29.584 53.588 1.00 39.59 111 ARG A N 1
ATOM 889 C CA . ARG A 1 111 ? -17.920 29.146 54.245 1.00 39.59 111 ARG A CA 1
ATOM 890 C C . ARG A 1 111 ? -18.092 29.640 55.686 1.00 39.59 111 ARG A C 1
ATOM 892 O O . ARG A 1 111 ? -19.087 29.284 56.305 1.00 39.59 111 ARG A O 1
ATOM 899 N N . ASN A 1 112 ? -17.155 30.442 56.201 1.00 38.38 112 ASN A N 1
ATOM 900 C CA . ASN A 1 112 ? -17.193 30.969 57.573 1.00 38.38 112 ASN A CA 1
ATOM 901 C C . ASN A 1 112 ? -17.591 32.456 57.690 1.00 38.38 112 ASN A C 1
ATOM 903 O O . ASN A 1 112 ? -17.733 32.926 58.813 1.00 38.38 112 ASN A O 1
ATOM 907 N N . ASP A 1 113 ? -17.862 33.167 56.588 1.00 43.00 113 ASP A N 1
ATOM 908 C CA . ASP A 1 113 ? -18.176 34.612 56.621 1.00 43.00 113 ASP A CA 1
ATOM 909 C C . ASP A 1 113 ? -19.668 34.948 56.445 1.00 43.00 113 ASP A C 1
ATOM 911 O O . ASP A 1 113 ? -20.037 36.030 55.995 1.00 43.00 113 ASP A O 1
ATOM 915 N N . THR A 1 114 ? -20.575 34.043 56.814 1.00 41.69 114 THR A N 1
ATOM 916 C CA . THR A 1 114 ? -22.004 34.376 56.922 1.00 41.69 114 THR A CA 1
ATOM 917 C C . THR A 1 114 ? -22.630 33.660 58.114 1.00 41.69 114 THR A C 1
ATOM 919 O O . THR A 1 114 ? -22.780 32.444 58.097 1.00 41.69 114 THR A O 1
ATOM 922 N N . VAL A 1 115 ? -22.993 34.469 59.123 1.00 34.59 115 VAL A N 1
ATOM 923 C CA . VAL A 1 115 ? -23.859 34.250 60.309 1.00 34.59 115 VAL A CA 1
ATOM 924 C C . VAL A 1 115 ? -23.133 34.638 61.612 1.00 34.59 115 VAL A C 1
ATOM 926 O O . VAL A 1 115 ? -22.646 33.794 62.352 1.00 34.59 115 VAL A O 1
ATOM 929 N N . ASN A 1 116 ? -23.047 35.942 61.900 1.00 29.98 116 ASN A N 1
ATOM 930 C CA . ASN A 1 116 ? -23.805 36.579 62.990 1.00 29.98 116 ASN A CA 1
ATOM 931 C C . ASN A 1 116 ? -23.529 38.091 63.021 1.00 29.98 116 ASN A C 1
ATOM 933 O O . ASN A 1 116 ? -22.389 38.537 63.122 1.00 29.98 116 ASN A O 1
ATOM 937 N N . ALA A 1 117 ? -24.601 38.871 62.929 1.00 33.12 117 ALA A N 1
ATOM 938 C CA . ALA A 1 117 ? -24.598 40.319 63.035 1.00 33.12 117 ALA A CA 1
ATOM 939 C C . ALA A 1 117 ? -24.712 40.756 64.502 1.00 33.12 117 ALA A C 1
ATOM 941 O O . ALA A 1 117 ? -25.563 40.235 65.212 1.00 33.12 117 ALA A O 1
ATOM 942 N N . SER A 1 118 ? -23.927 41.756 64.912 1.00 28.50 118 SER A N 1
ATOM 943 C CA . SER A 1 118 ? -24.359 42.907 65.732 1.00 28.50 118 SER A CA 1
ATOM 944 C C . SER A 1 118 ? -23.126 43.704 66.163 1.00 28.50 118 SER A C 1
ATOM 946 O O . SER A 1 118 ? -22.160 43.131 66.660 1.00 28.50 118 SER A O 1
ATOM 948 N N . GLY A 1 119 ? -23.150 45.011 65.906 1.00 29.53 119 GLY A N 1
ATOM 949 C CA . GLY A 1 119 ? -21.980 45.881 65.922 1.00 29.53 119 GLY A CA 1
ATOM 950 C C . GLY A 1 119 ? -21.395 46.205 67.293 1.00 29.53 119 GLY A C 1
ATOM 951 O O . GLY A 1 119 ? -22.030 46.021 68.321 1.00 29.53 119 GLY A O 1
ATOM 952 N N . ASN A 1 120 ? -20.189 46.769 67.276 1.00 28.42 120 ASN A N 1
ATOM 953 C CA . ASN A 1 120 ? -19.943 48.145 67.708 1.00 28.42 120 ASN A CA 1
ATOM 954 C C . ASN A 1 120 ? -18.517 48.538 67.287 1.00 28.42 120 ASN A C 1
ATOM 956 O O . ASN A 1 120 ? -17.575 47.768 67.457 1.00 28.42 120 ASN A O 1
ATOM 960 N N . SER A 1 121 ? -18.364 49.723 66.706 1.00 27.55 121 SER A N 1
ATOM 961 C CA . SER A 1 121 ? -17.089 50.281 66.252 1.00 27.55 121 SER A CA 1
ATOM 962 C C . SER A 1 121 ? -16.387 51.071 67.357 1.00 27.55 121 SER A C 1
ATOM 964 O O . SER A 1 121 ? -17.036 51.912 67.967 1.00 27.55 121 SER A O 1
ATOM 966 N N . THR A 1 122 ? -15.068 50.906 67.494 1.00 27.27 122 THR A N 1
ATOM 967 C CA . THR A 1 122 ? -14.072 51.899 67.972 1.00 27.27 122 THR A CA 1
ATOM 968 C C . THR A 1 122 ? -12.681 51.286 67.736 1.00 27.27 122 THR A C 1
ATOM 970 O O . THR A 1 122 ? -12.478 50.156 68.158 1.00 27.27 122 THR A O 1
ATOM 973 N N . GLY A 1 123 ? -11.663 51.876 67.109 1.00 25.09 123 GLY A N 1
ATOM 974 C CA . GLY A 1 123 ? -11.454 53.159 66.444 1.00 25.09 123 GLY A CA 1
ATOM 975 C C . GLY A 1 123 ? -10.018 53.199 65.863 1.00 25.09 123 GLY A C 1
ATOM 976 O O . GLY A 1 123 ? -9.143 52.524 66.393 1.00 25.09 123 GLY A O 1
ATOM 977 N N . ASN A 1 124 ? -9.851 53.937 64.751 1.00 26.30 124 ASN A N 1
ATOM 978 C CA . ASN A 1 124 ? -8.728 54.791 64.281 1.00 26.30 124 ASN A CA 1
ATOM 979 C C . ASN A 1 124 ? -7.260 54.507 64.711 1.00 26.30 124 ASN A C 1
ATOM 981 O O . ASN A 1 124 ? -6.992 54.218 65.865 1.00 26.30 124 ASN A O 1
ATOM 985 N N . THR A 1 125 ? -6.205 54.716 63.902 1.00 25.39 125 THR A N 1
ATOM 986 C CA . THR A 1 125 ? -6.004 55.487 62.647 1.00 25.39 125 THR A CA 1
ATOM 987 C C . THR A 1 125 ? -4.611 55.195 62.068 1.00 25.39 125 THR A C 1
ATOM 989 O O . THR A 1 125 ? -3.686 54.930 62.832 1.00 25.39 125 THR A O 1
ATOM 992 N N . GLY A 1 126 ? -4.434 55.398 60.755 1.00 24.42 126 GLY A N 1
ATOM 993 C CA . GLY A 1 126 ? -3.117 55.551 60.123 1.00 24.42 126 GLY A CA 1
ATOM 994 C C . GLY A 1 126 ? -3.168 55.873 58.621 1.00 24.42 126 GLY A C 1
ATOM 995 O O . GLY A 1 126 ? -3.018 54.963 57.822 1.00 24.42 126 GLY A O 1
ATOM 996 N N . THR A 1 127 ? -3.376 57.165 58.294 1.00 25.33 127 THR A N 1
ATOM 997 C CA . THR A 1 127 ? -2.779 57.971 57.179 1.00 25.33 127 THR A CA 1
ATOM 998 C C . THR A 1 127 ? -2.765 57.383 55.752 1.00 25.33 127 THR A C 1
ATOM 1000 O O . THR A 1 127 ? -2.082 56.397 55.521 1.00 25.33 127 THR A O 1
ATOM 1003 N N . GLY A 1 128 ? -3.477 57.911 54.736 1.00 24.02 128 GLY A N 1
ATOM 1004 C CA . GLY A 1 128 ? -3.437 59.264 54.109 1.00 24.02 128 GLY A CA 1
ATOM 1005 C C . GLY A 1 128 ? -2.775 59.120 52.714 1.00 24.02 128 GLY A C 1
ATOM 1006 O O . GLY A 1 128 ? -1.842 58.338 52.612 1.00 24.02 128 GLY A O 1
ATOM 1007 N N . ASN A 1 129 ? -3.127 59.725 51.570 1.00 27.05 129 ASN A N 1
ATOM 1008 C CA . ASN A 1 129 ? -3.963 60.841 51.073 1.00 27.05 129 ASN A CA 1
ATOM 1009 C C . ASN A 1 129 ? -4.149 60.585 49.536 1.00 27.05 129 ASN A C 1
ATOM 1011 O O . ASN A 1 129 ? -3.392 59.784 48.996 1.00 27.05 129 ASN A O 1
ATOM 1015 N N . THR A 1 130 ? -5.077 61.117 48.720 1.00 27.42 130 THR A N 1
ATOM 1016 C CA . THR A 1 130 ? -5.713 62.452 48.508 1.00 27.42 130 THR A CA 1
ATOM 1017 C C . THR A 1 130 ? -6.916 62.190 47.556 1.00 27.42 130 THR A C 1
ATOM 1019 O O . THR A 1 130 ? -6.727 61.437 46.607 1.00 27.42 130 THR A O 1
ATOM 1022 N N . GLY A 1 131 ? -8.187 62.584 47.772 1.00 24.61 131 GLY A N 1
ATOM 1023 C CA . GLY A 1 131 ? -8.794 63.938 47.830 1.00 24.61 131 GLY A CA 1
ATOM 1024 C C . GLY A 1 131 ? -8.971 64.491 46.399 1.00 24.61 131 GLY A C 1
ATOM 1025 O O . GLY A 1 131 ? -7.961 64.575 45.718 1.00 24.61 131 GLY A O 1
ATOM 1026 N N . THR A 1 132 ? -10.133 64.836 45.819 1.00 24.14 132 THR A N 1
ATOM 1027 C CA . THR A 1 132 ? -11.332 65.635 46.213 1.00 24.14 132 THR A CA 1
ATOM 1028 C C . THR A 1 132 ? -12.396 65.490 45.079 1.00 24.14 132 THR A C 1
ATOM 1030 O O . THR A 1 132 ? -12.030 65.066 43.991 1.00 24.14 132 THR A O 1
ATOM 1033 N N . GLY A 1 133 ? -13.704 65.793 45.131 1.00 23.91 133 GLY A N 1
ATOM 1034 C CA . GLY A 1 133 ? -14.672 66.346 46.087 1.00 23.91 133 GLY A CA 1
ATOM 1035 C C . GLY A 1 133 ? -16.058 66.490 45.387 1.00 23.91 133 GLY A C 1
ATOM 1036 O O . GLY A 1 133 ? -16.119 66.676 44.174 1.00 23.91 133 GLY A O 1
ATOM 1037 N N . SER A 1 134 ? -17.156 66.365 46.145 1.00 27.56 134 SER A N 1
ATOM 1038 C CA . SER A 1 134 ? -18.580 66.593 45.773 1.00 27.56 134 SER A CA 1
ATOM 1039 C C . SER A 1 134 ? -18.882 68.100 45.573 1.00 27.56 134 SER A C 1
ATOM 1041 O O . SER A 1 134 ? -18.092 68.915 46.033 1.00 27.56 134 SER A O 1
ATOM 1043 N N . THR A 1 135 ? -19.962 68.651 44.994 1.00 27.98 135 THR A N 1
ATOM 1044 C CA . THR A 1 135 ? -21.321 68.255 44.549 1.00 27.98 135 THR A CA 1
ATOM 1045 C C . THR A 1 135 ? -21.860 69.437 43.711 1.00 27.98 135 THR A C 1
ATOM 1047 O O . THR A 1 135 ? -21.509 70.578 44.011 1.00 27.98 135 THR A O 1
ATOM 1050 N N . GLY A 1 136 ? -22.769 69.224 42.751 1.00 23.72 136 GLY A N 1
ATOM 1051 C CA . GLY A 1 136 ? -23.495 70.319 42.087 1.00 23.72 136 GLY A CA 1
ATOM 1052 C C . GLY A 1 136 ? -24.703 69.843 41.273 1.00 23.72 136 GLY A C 1
ATOM 1053 O O . GLY A 1 136 ? -24.570 69.004 40.391 1.00 23.72 136 GLY A O 1
ATOM 1054 N N . THR A 1 137 ? -25.883 70.372 41.593 1.00 31.12 137 THR A N 1
ATOM 1055 C CA . THR A 1 137 ? -27.158 70.214 40.872 1.00 31.12 137 THR A CA 1
ATOM 1056 C C . THR A 1 137 ? -27.178 70.981 39.544 1.00 31.12 137 THR A C 1
ATOM 1058 O O . THR A 1 137 ? -26.758 72.135 39.509 1.00 31.12 137 THR A O 1
ATOM 1061 N N . GLY A 1 138 ? -27.770 70.394 38.495 1.00 24.70 138 GLY A N 1
ATOM 1062 C CA . GLY A 1 138 ? -28.123 71.062 37.233 1.00 24.70 138 GLY A CA 1
ATOM 1063 C C . GLY A 1 138 ? -28.973 70.158 36.327 1.00 24.70 138 GLY A C 1
ATOM 1064 O O . GLY A 1 138 ? -28.698 68.969 36.206 1.00 24.70 138 GLY A O 1
ATOM 1065 N N . THR A 1 139 ? -30.044 70.704 35.753 1.00 25.38 139 THR A N 1
ATOM 1066 C CA . THR A 1 139 ? -31.143 70.012 35.059 1.00 25.38 139 THR A CA 1
ATOM 1067 C C . THR A 1 139 ? -31.016 69.978 33.522 1.00 25.38 139 THR A C 1
ATOM 1069 O O . THR A 1 139 ? -30.525 70.921 32.912 1.00 25.38 139 THR A O 1
ATOM 1072 N N . THR A 1 140 ? -31.677 68.967 32.928 1.00 24.14 140 THR A N 1
ATOM 1073 C CA . THR A 1 140 ? -32.284 68.856 31.567 1.00 24.14 140 THR A CA 1
ATOM 1074 C C . THR A 1 140 ? -31.420 68.570 30.323 1.00 24.14 140 THR A C 1
ATOM 1076 O O . THR A 1 140 ? -30.540 69.343 29.970 1.00 24.14 140 THR A O 1
ATOM 1079 N N . GLY A 1 141 ? -31.814 67.521 29.574 1.00 25.33 141 GLY A N 1
ATOM 1080 C CA . GLY A 1 141 ? -31.440 67.274 28.170 1.00 25.33 141 GLY A CA 1
ATOM 1081 C C . GLY A 1 141 ? -31.768 65.855 27.657 1.00 25.33 141 GLY A C 1
ATOM 1082 O O . GLY A 1 141 ? -30.981 64.942 27.842 1.00 25.33 141 GLY A O 1
ATOM 1083 N N . THR A 1 142 ? -32.945 65.710 27.037 1.00 26.66 142 THR A N 1
ATOM 1084 C CA . THR A 1 142 ? -33.554 64.629 26.201 1.00 26.66 142 THR A CA 1
ATOM 1085 C C . THR A 1 142 ? -32.627 63.712 25.359 1.00 26.66 142 THR A C 1
ATOM 1087 O O . THR A 1 142 ? -31.609 64.190 24.882 1.00 26.66 142 THR A O 1
ATOM 1090 N N . GLY A 1 143 ? -32.955 62.447 25.013 1.00 25.62 143 GLY A N 1
ATOM 1091 C CA . GLY A 1 143 ? -34.208 61.688 25.186 1.00 25.62 143 GLY A CA 1
ATOM 1092 C C . GLY A 1 143 ? -34.211 60.204 24.713 1.00 25.62 143 GLY A C 1
ATOM 1093 O O . GLY A 1 143 ? -33.286 59.736 24.060 1.00 25.62 143 GLY A O 1
ATOM 1094 N N . SER A 1 144 ? -35.309 59.534 25.107 1.00 28.12 144 SER A N 1
ATOM 1095 C CA . SER A 1 144 ? -36.103 58.418 24.527 1.00 28.12 144 SER A CA 1
ATOM 1096 C C . SER A 1 144 ? -35.434 57.096 24.088 1.00 28.12 144 SER A C 1
ATOM 1098 O O . SER A 1 144 ? -34.830 57.015 23.028 1.00 28.12 144 SER A O 1
ATOM 1100 N N . THR A 1 145 ? -35.453 56.039 24.917 1.00 27.00 145 THR A N 1
ATOM 1101 C CA . THR A 1 145 ? -36.491 54.977 25.103 1.00 27.00 145 THR A CA 1
ATOM 1102 C C . THR A 1 145 ? -36.666 53.994 23.942 1.00 27.00 145 THR A C 1
ATOM 1104 O O . THR A 1 145 ? -37.346 54.284 22.960 1.00 27.00 145 THR A O 1
ATOM 1107 N N . GLY A 1 146 ? -36.140 52.779 24.138 1.00 29.19 146 GLY A N 1
ATOM 1108 C CA . GLY A 1 146 ? -36.514 51.584 23.387 1.00 29.19 146 GLY A CA 1
ATOM 1109 C C . GLY A 1 146 ? -37.883 51.053 23.816 1.00 29.19 146 GLY A C 1
ATOM 1110 O O . GLY A 1 146 ? -38.238 51.075 24.994 1.00 29.19 146 GLY A O 1
ATOM 1111 N N . THR A 1 147 ? -38.648 50.576 22.840 1.00 30.58 147 THR A N 1
ATOM 1112 C CA . THR A 1 147 ? -39.905 49.849 23.031 1.00 30.58 147 THR A CA 1
ATOM 1113 C C . THR A 1 147 ? -39.719 48.429 22.512 1.00 30.58 147 THR A C 1
ATOM 1115 O O . THR A 1 147 ? -39.311 48.220 21.374 1.00 30.58 147 THR A O 1
ATOM 1118 N N . GLY A 1 148 ? -39.968 47.449 23.382 1.00 27.67 148 GLY A N 1
ATOM 1119 C CA . GLY A 1 148 ? -40.075 46.044 23.004 1.00 27.67 148 GLY A CA 1
ATOM 1120 C C . GLY A 1 148 ? -41.480 45.699 22.515 1.00 27.67 148 GLY A C 1
ATOM 1121 O O . GLY A 1 148 ? -42.419 46.473 22.695 1.00 27.67 148 GLY A O 1
ATOM 1122 N N . SER A 1 149 ? -41.632 44.504 21.949 1.00 29.12 149 SER A N 1
ATOM 1123 C CA . SER A 1 149 ? -42.887 43.748 21.963 1.00 29.12 149 SER A CA 1
ATOM 1124 C C . SER A 1 149 ? -42.615 42.257 21.764 1.00 29.12 149 SER A C 1
ATOM 1126 O O . SER A 1 149 ? -41.812 41.845 20.935 1.00 29.12 149 SER A O 1
ATOM 1128 N N . THR A 1 150 ? -43.297 41.485 22.599 1.00 26.94 150 THR A N 1
ATOM 1129 C CA . THR A 1 150 ? -43.403 40.028 22.706 1.00 26.94 150 THR A CA 1
ATOM 1130 C C . THR A 1 150 ? -43.930 39.353 21.438 1.00 26.94 150 THR A C 1
ATOM 1132 O O . THR A 1 150 ? -44.932 39.799 20.885 1.00 26.94 150 THR A O 1
ATOM 1135 N N . GLY A 1 151 ? -43.329 38.223 21.049 1.00 28.36 151 GLY A N 1
ATOM 1136 C CA . GLY A 1 151 ? -43.889 37.292 20.066 1.00 28.36 151 GLY A CA 1
ATOM 1137 C C . GLY A 1 151 ? -44.641 36.147 20.749 1.00 28.36 151 GLY A C 1
ATOM 1138 O O . GLY A 1 151 ? -44.029 35.290 21.382 1.00 28.36 151 GLY A O 1
ATOM 1139 N N . THR A 1 152 ? -45.966 36.145 20.634 1.00 31.45 152 THR A N 1
ATOM 1140 C CA . THR A 1 152 ? -46.853 35.008 20.919 1.00 31.45 152 THR A CA 1
ATOM 1141 C C . THR A 1 152 ? -46.910 34.071 19.710 1.00 31.45 152 THR A C 1
ATOM 1143 O O . THR A 1 152 ? -46.912 34.520 18.566 1.00 31.45 152 THR A O 1
ATOM 1146 N N . GLY A 1 153 ? -46.934 32.759 19.963 1.00 26.58 153 GLY A N 1
ATOM 1147 C CA . GLY A 1 153 ? -46.946 31.727 18.924 1.00 26.58 153 GLY A CA 1
ATOM 1148 C C . GLY A 1 153 ? -48.301 31.522 18.242 1.00 26.58 153 GLY A C 1
ATOM 1149 O O . GLY A 1 153 ? -49.327 32.007 18.715 1.00 26.58 153 GLY A O 1
ATOM 1150 N N . SER A 1 154 ? -48.296 30.741 17.157 1.00 29.48 154 SER A N 1
ATOM 1151 C CA . SER A 1 154 ? -49.387 29.847 16.740 1.00 29.48 154 SER A CA 1
ATOM 1152 C C . SER A 1 154 ? -48.919 28.883 15.644 1.00 29.48 154 SER A C 1
ATOM 1154 O O . SER A 1 154 ? -48.163 29.242 14.746 1.00 29.48 154 SER A O 1
ATOM 1156 N N . THR A 1 155 ? -49.391 27.647 15.767 1.00 28.03 155 THR A N 1
ATOM 1157 C CA . THR A 1 155 ? -49.261 26.483 14.882 1.00 28.03 155 THR A CA 1
ATOM 1158 C C . THR A 1 155 ? -49.830 26.710 13.481 1.00 28.03 155 THR A C 1
ATOM 1160 O O . THR A 1 155 ? -50.928 27.246 13.344 1.00 28.03 155 THR A O 1
ATOM 1163 N N . GLY A 1 156 ? -49.128 26.221 12.453 1.00 28.06 156 GLY A N 1
ATOM 1164 C CA . GLY A 1 156 ? -49.594 26.198 11.067 1.00 28.06 156 GLY A CA 1
ATOM 1165 C C . GLY A 1 156 ? -49.977 24.790 10.602 1.00 28.06 156 GLY A C 1
ATOM 1166 O O . GLY A 1 156 ? -49.115 23.939 10.417 1.00 28.06 156 GLY A O 1
ATOM 1167 N N . THR A 1 157 ? -51.269 24.579 10.365 1.00 27.98 157 THR A N 1
ATOM 1168 C CA . THR A 1 157 ? -51.833 23.544 9.482 1.00 27.98 157 THR A CA 1
ATOM 1169 C C . THR A 1 157 ? -52.727 24.255 8.472 1.00 27.98 157 THR A C 1
ATOM 1171 O O . THR A 1 157 ? -53.584 25.031 8.891 1.00 27.98 157 THR A O 1
ATOM 1174 N N . GLY A 1 158 ? -52.579 23.979 7.173 1.00 26.88 158 GLY A N 1
ATOM 1175 C CA . GLY A 1 158 ? -53.538 24.434 6.161 1.00 26.88 158 GLY A CA 1
ATOM 1176 C C . GLY A 1 158 ? -52.973 24.527 4.744 1.00 26.88 158 GLY A C 1
ATOM 1177 O O . GLY A 1 158 ? -52.048 25.288 4.489 1.00 26.88 158 GLY A O 1
ATOM 1178 N N . SER A 1 159 ? -53.559 23.737 3.848 1.00 26.66 159 SER A N 1
ATOM 1179 C CA . SER A 1 159 ? -53.165 23.473 2.461 1.00 26.66 159 SER A CA 1
ATOM 1180 C C . SER A 1 159 ? -53.603 24.526 1.425 1.00 26.66 159 SER A C 1
ATOM 1182 O O . SER A 1 159 ? -54.580 25.239 1.623 1.00 26.66 159 SER A O 1
ATOM 1184 N N . THR A 1 160 ? -52.887 24.511 0.291 1.00 28.38 160 THR A N 1
ATOM 1185 C CA . THR A 1 160 ? -53.245 24.825 -1.119 1.00 28.38 160 THR A CA 1
ATOM 1186 C C . THR A 1 160 ? -54.399 25.779 -1.461 1.00 28.38 160 THR A C 1
ATOM 1188 O O . THR A 1 160 ? -55.562 25.502 -1.182 1.00 28.38 160 THR A O 1
ATOM 1191 N N . GLY A 1 161 ? -54.085 26.773 -2.305 1.00 27.72 161 GLY A N 1
ATOM 1192 C CA . GLY A 1 161 ? -55.055 27.513 -3.118 1.00 27.72 161 GLY A CA 1
ATOM 1193 C C . GLY A 1 161 ? -54.399 28.421 -4.166 1.00 27.72 161 GLY A C 1
ATOM 1194 O O . GLY A 1 161 ? -53.756 29.407 -3.827 1.00 27.72 161 GLY A O 1
ATOM 1195 N N . THR A 1 162 ? -54.563 28.063 -5.437 1.00 29.31 162 THR A N 1
ATOM 1196 C CA . THR A 1 162 ? -54.232 28.810 -6.663 1.00 29.31 162 THR A CA 1
ATOM 1197 C C . THR A 1 162 ? -55.177 30.000 -6.888 1.00 29.31 162 THR A C 1
ATOM 1199 O O . THR A 1 162 ? -56.362 29.900 -6.580 1.00 29.31 162 THR A O 1
ATOM 1202 N N . GLY A 1 163 ? -54.707 31.096 -7.509 1.00 26.38 163 GLY A N 1
ATOM 1203 C CA . GLY A 1 163 ? -55.629 32.128 -8.011 1.00 26.38 163 GLY A CA 1
ATOM 1204 C C . GLY A 1 163 ? -55.046 33.484 -8.423 1.00 26.38 163 GLY A C 1
ATOM 1205 O O . GLY A 1 163 ? -55.006 34.403 -7.620 1.00 26.38 163 GLY A O 1
ATOM 1206 N N . SER A 1 164 ? -54.712 33.577 -9.712 1.00 27.77 164 SER A N 1
ATOM 1207 C CA . SER A 1 164 ? -54.879 34.694 -10.662 1.00 27.77 164 SER A CA 1
ATOM 1208 C C . SER A 1 164 ? -54.312 36.108 -10.432 1.00 27.77 164 SER A C 1
ATOM 1210 O O . SER A 1 164 ? -54.598 36.835 -9.488 1.00 27.77 164 SER A O 1
ATOM 1212 N N . THR A 1 165 ? -53.603 36.500 -11.489 1.00 28.42 165 THR A N 1
ATOM 1213 C CA . THR A 1 165 ? -53.040 37.778 -11.923 1.00 28.42 165 THR A CA 1
ATOM 1214 C C . THR A 1 165 ? -54.005 38.969 -11.945 1.00 28.42 165 THR A C 1
ATOM 1216 O O . THR A 1 165 ? -55.102 38.898 -12.495 1.00 28.42 165 THR A O 1
ATOM 1219 N N . GLY A 1 166 ? -53.506 40.115 -11.469 1.00 29.09 166 GLY A N 1
ATOM 1220 C CA . GLY A 1 166 ? -54.033 41.452 -11.743 1.00 29.09 166 GLY A CA 1
ATOM 1221 C C . GLY A 1 166 ? -52.946 42.327 -12.372 1.00 29.09 166 GLY A C 1
ATOM 1222 O O . GLY A 1 166 ? -51.878 42.520 -11.799 1.00 29.09 166 GLY A O 1
ATOM 1223 N N . THR A 1 167 ? -53.219 42.818 -13.576 1.00 30.06 167 THR A N 1
ATOM 1224 C CA . THR A 1 167 ? -52.387 43.707 -14.395 1.00 30.06 167 THR A CA 1
ATOM 1225 C C . THR A 1 167 ? -52.289 45.120 -13.813 1.00 30.06 167 THR A C 1
ATOM 1227 O O . THR A 1 167 ? -53.315 45.762 -13.595 1.00 30.06 167 THR A O 1
ATOM 1230 N N . GLY A 1 168 ? -51.063 45.629 -13.657 1.00 29.39 168 GLY A N 1
ATOM 1231 C CA . GLY A 1 168 ? -50.750 47.026 -13.345 1.00 29.39 168 GLY A CA 1
ATOM 1232 C C . GLY A 1 168 ? -49.510 47.483 -14.121 1.00 29.39 168 GLY A C 1
ATOM 1233 O O . GLY A 1 168 ? -48.549 46.734 -14.262 1.00 29.39 168 GLY A O 1
ATOM 1234 N N . THR A 1 169 ? -49.585 48.679 -14.694 1.00 30.09 169 THR A N 1
ATOM 1235 C CA . THR A 1 169 ? -48.705 49.239 -15.730 1.00 30.09 169 THR A CA 1
ATOM 1236 C C . THR A 1 169 ? -47.280 49.584 -15.287 1.00 30.09 169 THR A C 1
ATOM 1238 O O . THR A 1 169 ? -47.028 49.978 -14.153 1.00 30.09 169 THR A O 1
ATOM 1241 N N . THR A 1 170 ? -46.385 49.492 -16.269 1.00 27.89 170 THR A N 1
ATOM 1242 C CA . THR A 1 170 ? -44.934 49.709 -16.304 1.00 27.89 170 THR A CA 1
ATOM 1243 C C . THR A 1 170 ? -44.432 50.963 -15.579 1.00 27.89 170 THR A C 1
ATOM 1245 O O . THR A 1 170 ? -44.723 52.086 -15.988 1.00 27.89 170 THR A O 1
ATOM 1248 N N . GLY A 1 171 ? -43.582 50.765 -14.569 1.00 29.50 171 GLY A N 1
ATOM 1249 C CA . GLY A 1 171 ? -42.650 51.774 -14.066 1.00 29.50 171 GLY A CA 1
ATOM 1250 C C . GLY A 1 171 ? -41.241 51.464 -14.568 1.00 29.50 171 GLY A C 1
ATOM 1251 O O . GLY A 1 171 ? -40.718 50.381 -14.323 1.00 29.50 171 GLY A O 1
ATOM 1252 N N . THR A 1 172 ? -40.630 52.396 -15.295 1.00 32.56 172 THR A N 1
ATOM 1253 C CA . THR A 1 172 ? -39.218 52.344 -15.692 1.00 32.56 172 THR A CA 1
ATOM 1254 C C . THR A 1 172 ? -38.329 52.472 -14.456 1.00 32.56 172 THR A C 1
ATOM 1256 O O . THR A 1 172 ? -38.112 53.575 -13.957 1.00 32.56 172 THR A O 1
ATOM 1259 N N . GLY A 1 173 ? -37.829 51.336 -13.972 1.00 29.44 173 GLY A N 1
ATOM 1260 C CA . GLY A 1 173 ? -36.768 51.228 -12.975 1.00 29.44 173 GLY A CA 1
ATOM 1261 C C . GLY A 1 173 ? -35.562 50.528 -13.594 1.00 29.44 173 GLY A C 1
ATOM 1262 O O . GLY A 1 173 ? -35.706 49.546 -14.315 1.00 29.44 173 GLY A O 1
ATOM 1263 N N . THR A 1 174 ? -34.383 51.085 -13.355 1.00 30.55 174 THR A N 1
ATOM 1264 C CA . THR A 1 174 ? -33.070 50.623 -13.818 1.00 30.55 174 THR A CA 1
ATOM 1265 C C . THR A 1 174 ? -32.849 49.123 -13.614 1.00 30.55 174 THR A C 1
ATOM 1267 O O . THR A 1 174 ? -33.130 48.601 -12.537 1.00 30.55 174 THR A O 1
ATOM 1270 N N . THR A 1 175 ? -32.278 48.456 -14.620 1.00 26.84 175 THR A N 1
ATOM 1271 C CA . THR A 1 175 ? -31.805 47.068 -14.561 1.00 26.84 175 THR A CA 1
ATOM 1272 C C . THR A 1 175 ? -30.726 46.930 -13.485 1.00 26.84 175 THR A C 1
ATOM 1274 O O . THR A 1 175 ? -29.544 47.148 -13.736 1.00 26.84 175 THR A O 1
ATOM 1277 N N . GLY A 1 176 ? -31.135 46.593 -12.264 1.00 28.30 176 GLY A N 1
ATOM 1278 C CA . GLY A 1 176 ? -30.241 46.003 -11.282 1.00 28.30 176 GLY A CA 1
ATOM 1279 C C . GLY A 1 176 ? -29.980 44.567 -11.710 1.00 28.30 176 GLY A C 1
ATOM 1280 O O . GLY A 1 176 ? -30.911 43.767 -11.781 1.00 28.30 176 GLY A O 1
ATOM 1281 N N . THR A 1 177 ? -28.733 44.246 -12.037 1.00 27.64 177 THR A N 1
ATOM 1282 C CA . THR A 1 177 ? -28.247 42.868 -12.099 1.00 27.64 177 THR A CA 1
ATOM 1283 C C . THR A 1 177 ? -28.546 42.207 -10.762 1.00 27.64 177 THR A C 1
ATOM 1285 O O . THR A 1 177 ? -27.862 42.462 -9.772 1.00 27.64 177 THR A O 1
ATOM 1288 N N . GLY A 1 178 ? -29.607 41.402 -10.721 1.00 24.80 178 GLY A N 1
ATOM 1289 C CA . GLY A 1 178 ? -29.856 40.506 -9.609 1.00 24.80 178 GLY A CA 1
ATOM 1290 C C . GLY A 1 178 ? -28.703 39.520 -9.558 1.00 24.80 178 GLY A C 1
ATOM 1291 O O . GLY A 1 178 ? -28.557 38.687 -10.449 1.00 24.80 178 GLY A O 1
ATOM 1292 N N . THR A 1 179 ? -27.870 39.627 -8.531 1.00 27.61 179 THR A N 1
ATOM 1293 C CA . THR A 1 179 ? -27.128 38.471 -8.061 1.00 27.61 179 THR A CA 1
ATOM 1294 C C . THR A 1 179 ? -28.178 37.462 -7.623 1.00 27.61 179 THR A C 1
ATOM 1296 O O . THR A 1 179 ? -28.888 37.656 -6.635 1.00 27.61 179 THR A O 1
ATOM 1299 N N . THR A 1 180 ? -28.333 36.396 -8.403 1.00 27.41 180 THR A N 1
ATOM 1300 C CA . THR A 1 180 ? -28.899 35.153 -7.896 1.00 27.41 180 THR A CA 1
ATOM 1301 C C . THR A 1 180 ? -28.125 34.862 -6.624 1.00 27.41 180 THR A C 1
ATOM 1303 O O . THR A 1 180 ? -26.900 34.746 -6.672 1.00 27.41 180 THR A O 1
ATOM 1306 N N . GLY A 1 181 ? -28.814 34.862 -5.483 1.00 25.78 181 GLY A N 1
ATOM 1307 C CA . GLY A 1 181 ? -28.214 34.456 -4.229 1.00 25.78 181 GLY A CA 1
ATOM 1308 C C . GLY A 1 181 ? -27.695 33.044 -4.426 1.00 25.78 181 GLY A C 1
ATOM 1309 O O . GLY A 1 181 ? -28.475 32.094 -4.438 1.00 25.78 181 GLY A O 1
ATOM 1310 N N . THR A 1 182 ? -26.388 32.914 -4.625 1.00 27.64 182 THR A N 1
ATOM 1311 C CA . THR A 1 182 ? -25.683 31.702 -4.266 1.00 27.64 182 THR A CA 1
ATOM 1312 C C . THR A 1 182 ? -26.006 31.519 -2.797 1.00 27.64 182 THR A C 1
ATOM 1314 O O . THR A 1 182 ? -25.578 32.296 -1.942 1.00 27.64 182 THR A O 1
ATOM 1317 N N . GLY A 1 183 ? -26.876 30.550 -2.513 1.00 24.97 183 GLY A N 1
ATOM 1318 C CA . GLY A 1 183 ? -26.948 29.992 -1.182 1.00 24.97 183 GLY A CA 1
ATOM 1319 C C . GLY A 1 183 ? -25.519 29.617 -0.844 1.00 24.97 183 GLY A C 1
ATOM 1320 O O . GLY A 1 183 ? -24.957 28.716 -1.458 1.00 24.97 183 GLY A O 1
ATOM 1321 N N . SER A 1 184 ? -24.910 30.385 0.052 1.00 29.36 184 SER A N 1
ATOM 1322 C CA . SER A 1 184 ? -23.698 29.971 0.724 1.00 29.36 184 SER A CA 1
ATOM 1323 C C . SER A 1 184 ? -24.117 28.775 1.568 1.00 29.36 184 SER A C 1
ATOM 1325 O O . SER A 1 184 ? -24.501 28.911 2.727 1.00 29.36 184 SER A O 1
ATOM 1327 N N . THR A 1 185 ? -24.132 27.588 0.960 1.00 29.73 185 THR A N 1
ATOM 1328 C CA . THR A 1 185 ? -23.644 26.427 1.681 1.00 29.73 185 THR A CA 1
ATOM 1329 C C . THR A 1 185 ? -22.247 26.835 2.091 1.00 29.73 185 THR A C 1
ATOM 1331 O O . THR A 1 185 ? -21.368 26.970 1.242 1.00 29.73 185 THR A O 1
ATOM 1334 N N . SER A 1 186 ? -22.082 27.144 3.372 1.00 29.69 186 SER A N 1
ATOM 1335 C CA . SER A 1 186 ? -20.783 27.128 4.014 1.00 29.69 186 SER A CA 1
ATOM 1336 C C . SER A 1 186 ? -20.207 25.742 3.751 1.00 29.69 186 SER A C 1
ATOM 1338 O O . SER A 1 186 ? -20.502 24.795 4.477 1.00 29.69 186 SER A O 1
ATOM 1340 N N . VAL A 1 187 ? -19.489 25.595 2.641 1.00 38.06 187 VAL A N 1
ATOM 1341 C CA . VAL A 1 187 ? -18.640 24.439 2.423 1.00 38.06 187 VAL A CA 1
ATOM 1342 C C . VAL A 1 187 ? -17.622 24.569 3.540 1.00 38.06 187 VAL A C 1
ATOM 1344 O O . VAL A 1 187 ? -16.928 25.585 3.629 1.00 38.06 187 VAL A O 1
ATOM 1347 N N . SER A 1 188 ? -17.639 23.621 4.473 1.00 37.78 188 SER A N 1
ATOM 1348 C CA . SER A 1 188 ? -16.533 23.482 5.408 1.00 37.78 188 SER A CA 1
ATOM 1349 C C . SER A 1 188 ? -15.246 23.515 4.572 1.00 37.78 188 SER A C 1
ATOM 1351 O O . SER A 1 188 ? -15.183 22.802 3.569 1.00 37.78 188 SER A O 1
ATOM 1353 N N . PRO A 1 189 ? -14.243 24.348 4.907 1.00 43.62 189 PRO A N 1
ATOM 1354 C CA . PRO A 1 189 ? -12.968 24.337 4.188 1.00 43.62 189 PRO A CA 1
ATOM 1355 C C . PRO A 1 189 ? -12.256 22.980 4.316 1.00 43.62 189 PRO A C 1
ATOM 1357 O O . PRO A 1 189 ? -11.311 22.702 3.584 1.00 43.62 189 PRO A O 1
ATOM 1360 N N . PHE A 1 190 ? -12.737 22.130 5.224 1.00 43.59 190 PHE A N 1
ATOM 1361 C CA . PHE A 1 190 ? -12.342 20.745 5.354 1.00 43.59 190 PHE A CA 1
ATOM 1362 C C . PHE A 1 190 ? -13.365 19.842 4.680 1.00 43.59 190 PHE A C 1
ATOM 1364 O O . PHE A 1 190 ? -14.554 19.859 5.011 1.00 43.59 190 PHE A O 1
ATOM 1371 N N . LEU A 1 191 ? -12.861 18.993 3.793 1.00 55.81 191 LEU A N 1
ATOM 1372 C CA . LEU A 1 191 ? -13.495 17.718 3.523 1.00 55.81 191 LEU A CA 1
ATOM 1373 C C . LEU A 1 191 ? -13.668 16.970 4.859 1.00 55.81 191 LEU A C 1
ATOM 1375 O O . LEU A 1 191 ? -12.755 17.011 5.686 1.00 55.81 191 LEU A O 1
ATOM 1379 N N . GLU A 1 192 ? -14.802 16.301 5.093 1.00 59.31 192 GLU A N 1
ATOM 1380 C CA . GLU A 1 192 ? -14.924 15.402 6.248 1.00 59.31 192 GLU A CA 1
ATOM 1381 C C . GLU A 1 192 ? -13.898 14.273 6.099 1.00 59.31 192 GLU A C 1
ATOM 1383 O O . GLU A 1 192 ? -14.119 13.276 5.412 1.00 59.31 192 GLU A O 1
ATOM 1388 N N . ARG A 1 193 ? -12.732 14.455 6.722 1.00 78.44 193 ARG A N 1
ATOM 1389 C CA . ARG A 1 193 ? -11.697 13.434 6.806 1.00 78.44 193 ARG A CA 1
ATOM 1390 C C . ARG A 1 193 ? -12.105 12.434 7.859 1.00 78.44 193 ARG A C 1
ATOM 1392 O O . ARG A 1 193 ? -11.916 12.645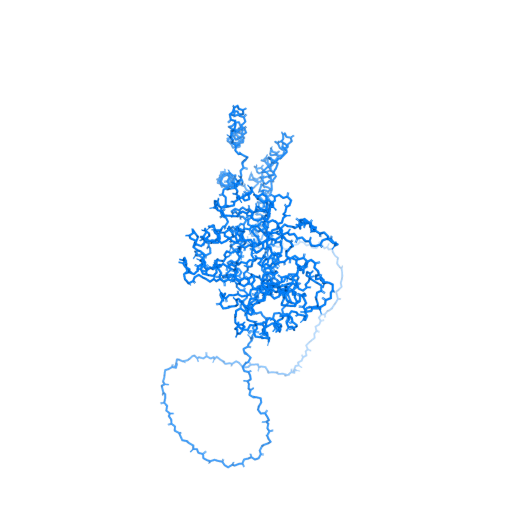 9.050 1.00 78.44 193 ARG A O 1
ATOM 1399 N N . ASN A 1 194 ? -12.672 11.337 7.397 1.00 87.12 194 ASN A N 1
ATOM 1400 C CA . ASN A 1 194 ? -13.076 10.238 8.257 1.00 87.12 194 ASN A CA 1
ATOM 1401 C C . ASN A 1 194 ? -12.191 8.996 8.070 1.00 87.12 194 ASN A C 1
ATOM 1403 O O . ASN A 1 194 ? -12.461 7.976 8.690 1.00 87.12 194 ASN A O 1
ATOM 1407 N N . THR A 1 195 ? -11.146 9.069 7.242 1.00 93.75 195 THR A N 1
ATOM 1408 C CA . THR A 1 195 ? -10.198 7.973 7.007 1.00 93.75 195 THR A CA 1
ATOM 1409 C C . THR A 1 195 ? -8.830 8.330 7.573 1.00 93.75 195 THR A C 1
ATOM 1411 O O . THR A 1 195 ? -8.335 9.429 7.312 1.00 93.75 195 THR A O 1
ATOM 1414 N N . ILE A 1 196 ? -8.206 7.404 8.302 1.00 95.81 196 ILE A N 1
ATOM 1415 C CA . ILE A 1 196 ? -6.853 7.548 8.856 1.00 95.81 196 ILE A CA 1
ATOM 1416 C C . ILE A 1 196 ? -5.982 6.347 8.470 1.00 95.81 196 ILE A C 1
ATOM 1418 O O . ILE A 1 196 ? -6.441 5.205 8.536 1.00 95.81 196 ILE A O 1
ATOM 1422 N N . ILE A 1 197 ? -4.729 6.596 8.081 1.00 97.81 197 ILE A N 1
ATOM 1423 C CA . ILE A 1 197 ? -3.726 5.546 7.856 1.00 97.81 197 ILE A CA 1
ATOM 1424 C C . ILE A 1 197 ? -2.906 5.370 9.131 1.00 97.81 197 ILE A C 1
ATOM 1426 O O . ILE A 1 197 ? -2.391 6.339 9.686 1.00 97.81 197 ILE A O 1
ATOM 1430 N N . VAL A 1 198 ? -2.776 4.135 9.605 1.00 98.12 198 VAL A N 1
ATOM 1431 C CA . VAL A 1 198 ? -2.115 3.811 10.871 1.00 98.12 198 VAL A CA 1
ATOM 1432 C C . VAL A 1 198 ? -0.939 2.882 10.616 1.00 98.12 198 VAL A C 1
ATOM 1434 O O . VAL A 1 198 ? -1.124 1.720 10.250 1.00 98.12 198 VAL A O 1
ATOM 1437 N N . ARG A 1 199 ? 0.273 3.378 10.884 1.00 96.69 199 ARG A N 1
ATOM 1438 C CA . ARG A 1 199 ? 1.462 2.531 11.009 1.00 96.69 199 ARG A CA 1
ATOM 1439 C C . ARG A 1 199 ? 1.471 1.882 12.388 1.00 96.69 199 ARG A C 1
ATOM 1441 O O . ARG A 1 199 ? 1.554 2.553 13.422 1.00 96.69 199 ARG A O 1
ATOM 1448 N N . THR A 1 200 ? 1.308 0.568 12.399 1.00 96.94 200 THR A N 1
ATOM 1449 C CA . THR A 1 200 ? 1.115 -0.224 13.619 1.00 96.94 200 THR A CA 1
ATOM 1450 C C . THR A 1 200 ? 2.336 -0.209 14.547 1.00 96.94 200 THR A C 1
ATOM 1452 O O . THR A 1 200 ? 2.120 -0.029 15.746 1.00 96.94 200 THR A O 1
ATOM 1455 N N . PRO A 1 201 ? 3.596 -0.291 14.068 1.00 92.06 201 PRO A N 1
ATOM 1456 C CA . PRO A 1 201 ? 4.778 -0.219 14.935 1.00 92.06 201 PRO A CA 1
ATOM 1457 C C . PRO A 1 201 ? 4.891 1.062 15.759 1.00 92.06 201 PRO A C 1
ATOM 1459 O O . PRO A 1 201 ? 5.401 1.013 16.873 1.00 92.06 201 PRO A O 1
ATOM 1462 N N . GLU A 1 202 ? 4.413 2.199 15.259 1.00 91.94 202 GLU A N 1
ATOM 1463 C CA . GLU A 1 202 ? 4.497 3.472 15.979 1.00 91.94 202 GLU A CA 1
ATOM 1464 C C . GLU A 1 202 ? 3.285 3.725 16.868 1.00 91.94 202 GLU A C 1
ATOM 1466 O O . GLU A 1 202 ? 3.429 4.288 17.951 1.00 91.94 202 GLU A O 1
ATOM 1471 N N . ASN A 1 203 ? 2.103 3.286 16.436 1.00 93.50 203 ASN A N 1
ATOM 1472 C CA . ASN A 1 203 ? 0.846 3.634 17.093 1.00 93.50 203 ASN A CA 1
ATOM 1473 C C . ASN A 1 203 ? 0.332 2.500 17.991 1.00 93.50 203 ASN A C 1
ATOM 1475 O O . ASN A 1 203 ? -0.234 2.726 19.062 1.00 93.50 203 ASN A O 1
ATOM 1479 N N . PHE A 1 204 ? 0.442 1.251 17.538 1.00 94.31 204 PHE A N 1
ATOM 1480 C CA . PHE A 1 204 ? -0.237 0.076 18.095 1.00 94.31 204 PHE A CA 1
ATOM 1481 C C . PHE A 1 204 ? 0.787 -0.958 18.604 1.00 94.31 204 PHE A C 1
ATOM 1483 O O . PHE A 1 204 ? 0.580 -2.157 18.485 1.00 94.31 204 PHE A O 1
ATOM 1490 N N . VAL A 1 205 ? 1.862 -0.507 19.263 1.00 83.06 205 VAL A N 1
ATOM 1491 C CA . VAL A 1 205 ? 2.951 -1.360 19.809 1.00 83.06 205 VAL A CA 1
ATOM 1492 C C . VAL A 1 205 ? 2.450 -2.521 20.688 1.00 83.06 205 VAL A C 1
ATOM 1494 O O . VAL A 1 205 ? 3.084 -3.561 20.836 1.00 83.06 205 VAL A O 1
ATOM 1497 N N . HIS A 1 206 ? 1.305 -2.322 21.336 1.00 83.81 206 HIS A N 1
ATOM 1498 C CA . HIS A 1 206 ? 0.657 -3.289 22.214 1.00 83.81 206 HIS A CA 1
ATOM 1499 C C . HIS A 1 206 ? -0.820 -2.918 22.398 1.00 83.81 206 HIS A C 1
ATOM 1501 O O . HIS A 1 206 ? -1.213 -1.754 22.232 1.00 83.81 206 HIS A O 1
ATOM 1507 N N . ARG A 1 207 ? -1.624 -3.867 22.887 1.00 83.12 207 ARG A N 1
ATOM 1508 C CA . ARG A 1 207 ? -3.083 -3.729 23.042 1.00 83.12 207 ARG A CA 1
ATOM 1509 C C . ARG A 1 207 ? -3.564 -2.415 23.669 1.00 83.12 207 ARG A C 1
ATOM 1511 O O . ARG A 1 207 ? -4.547 -1.851 23.212 1.00 83.12 207 ARG A O 1
ATOM 1518 N N . TRP A 1 208 ? -2.894 -1.900 24.704 1.00 78.56 208 TRP A N 1
ATOM 1519 C CA . TRP A 1 208 ? -3.351 -0.670 25.371 1.00 78.56 208 TRP A CA 1
ATOM 1520 C C . TRP A 1 208 ? -3.027 0.619 24.604 1.00 78.56 208 TRP A C 1
ATOM 1522 O O . TRP A 1 208 ? -3.697 1.622 24.821 1.00 78.56 208 TRP A O 1
ATOM 1532 N N . ALA A 1 209 ? -2.014 0.615 23.732 1.00 83.12 209 ALA A N 1
ATOM 1533 C CA . ALA A 1 209 ? -1.776 1.747 22.835 1.00 83.12 209 ALA A CA 1
ATOM 1534 C C . ALA A 1 209 ? -2.826 1.744 21.732 1.00 83.12 209 ALA A C 1
ATOM 1536 O O . ALA A 1 209 ? -3.449 2.776 21.515 1.00 83.12 209 ALA A O 1
ATOM 1537 N N . ALA A 1 210 ? -3.095 0.576 21.136 1.00 90.88 210 ALA A N 1
ATOM 1538 C CA . ALA A 1 210 ? -4.184 0.423 20.180 1.00 90.88 210 ALA A CA 1
ATOM 1539 C C . ALA A 1 210 ? -5.512 0.905 20.782 1.00 90.88 210 ALA A C 1
ATOM 1541 O O . ALA A 1 210 ? -6.174 1.743 20.188 1.00 90.88 210 ALA A O 1
ATOM 1542 N N . GLN A 1 211 ? -5.852 0.491 22.010 1.00 90.44 211 GLN A N 1
ATOM 1543 C CA . GLN A 1 211 ? -7.081 0.943 22.671 1.00 90.44 211 GLN A CA 1
ATOM 1544 C C . GLN A 1 211 ? -7.183 2.473 22.765 1.00 90.44 211 GLN A C 1
ATOM 1546 O O . GLN A 1 211 ? -8.201 3.040 22.381 1.00 90.44 211 GLN A O 1
ATOM 1551 N N . ASN A 1 212 ? -6.137 3.139 23.267 1.00 90.88 212 ASN A N 1
ATOM 1552 C CA . ASN A 1 212 ? -6.153 4.592 23.446 1.00 90.88 212 ASN A CA 1
ATOM 1553 C C . ASN A 1 212 ? -6.295 5.327 22.107 1.00 90.88 212 ASN A C 1
ATOM 1555 O O . ASN A 1 212 ? -7.038 6.301 22.023 1.00 90.88 212 ASN A O 1
ATOM 1559 N N . HIS A 1 213 ? -5.597 4.860 21.070 1.00 97.38 213 HIS A N 1
ATOM 1560 C CA . HIS A 1 213 ? -5.691 5.438 19.734 1.00 97.38 213 HIS A CA 1
ATOM 1561 C C . HIS A 1 213 ? -7.064 5.221 19.114 1.00 97.38 213 HIS A C 1
ATOM 1563 O O . HIS A 1 213 ? -7.642 6.154 18.575 1.00 97.38 213 HIS A O 1
ATOM 1569 N N . LEU A 1 214 ? -7.619 4.019 19.231 1.00 98.06 214 LEU A N 1
ATOM 1570 C CA . LEU A 1 214 ? -8.933 3.689 18.692 1.00 98.06 214 LEU A CA 1
ATOM 1571 C C . LEU A 1 214 ? -10.049 4.497 19.371 1.00 98.06 214 LEU A C 1
ATOM 1573 O O . LEU A 1 214 ? -10.931 5.025 18.693 1.00 98.06 214 LEU A O 1
ATOM 1577 N N . GLU A 1 215 ? -9.982 4.667 20.696 1.00 97.44 215 GLU A N 1
ATOM 1578 C CA . GLU A 1 215 ? -10.881 5.561 21.439 1.00 97.44 215 GLU A CA 1
ATOM 1579 C C . GLU A 1 215 ? -10.737 7.015 20.973 1.00 97.44 215 GLU A C 1
ATOM 1581 O O . GLU A 1 215 ? -11.746 7.672 20.716 1.00 97.44 215 GLU A O 1
ATOM 1586 N N . LEU A 1 216 ? -9.504 7.493 20.785 1.00 96.25 216 LEU A N 1
ATOM 1587 C CA . LEU A 1 216 ? -9.229 8.828 20.258 1.00 96.25 216 LEU A CA 1
ATOM 1588 C C . LEU A 1 216 ? -9.780 9.009 18.834 1.00 96.25 216 LEU A C 1
ATOM 1590 O O . LEU A 1 216 ? -10.447 10.003 18.565 1.00 96.25 216 LEU A O 1
ATOM 1594 N N . PHE A 1 217 ? -9.553 8.057 17.929 1.00 97.25 217 PHE A N 1
ATOM 1595 C CA . PHE A 1 217 ? -10.044 8.106 16.550 1.00 97.25 217 PHE A CA 1
ATOM 1596 C C . PHE A 1 217 ? -11.570 8.161 16.503 1.00 97.25 217 PHE A C 1
ATOM 1598 O O . PHE A 1 217 ? -12.128 9.018 15.814 1.00 97.25 217 PHE A O 1
ATOM 1605 N N . ARG A 1 218 ? -12.247 7.317 17.290 1.00 96.38 218 ARG A N 1
ATOM 1606 C CA . ARG A 1 218 ? -13.706 7.364 17.444 1.00 96.38 218 ARG A CA 1
ATOM 1607 C C . ARG A 1 218 ? -14.167 8.737 17.928 1.00 96.38 218 ARG A C 1
ATOM 1609 O O . ARG A 1 218 ? -15.091 9.308 17.351 1.00 96.38 218 ARG A O 1
ATOM 1616 N N . ASP A 1 219 ? -13.536 9.266 18.974 1.00 95.81 219 ASP A N 1
ATOM 1617 C CA . ASP A 1 219 ? -13.924 10.542 19.587 1.00 95.81 219 ASP A CA 1
ATOM 1618 C C . ASP A 1 219 ? -13.683 11.735 18.645 1.00 95.81 219 ASP A C 1
ATOM 1620 O O . ASP A 1 219 ? -14.406 12.730 18.714 1.00 95.81 219 ASP A O 1
ATOM 1624 N N . LYS A 1 220 ? -12.721 11.616 17.720 1.00 94.00 220 LYS A N 1
ATOM 1625 C CA . LYS A 1 220 ? -12.465 12.576 16.635 1.00 94.00 220 LYS A CA 1
ATOM 1626 C C . LYS A 1 220 ? -13.308 12.331 15.373 1.00 94.00 220 LYS A C 1
ATOM 1628 O O . LYS A 1 220 ? -13.144 13.039 14.387 1.00 94.00 220 LYS A O 1
ATOM 1633 N N . GLY A 1 221 ? -14.224 11.360 15.389 1.00 93.75 221 GLY A N 1
ATOM 1634 C CA . GLY A 1 221 ? -15.159 11.114 14.289 1.00 93.75 221 GLY A CA 1
ATOM 1635 C C . GLY A 1 221 ? -14.582 10.344 13.098 1.00 93.75 221 GLY A C 1
ATOM 1636 O O . GLY A 1 221 ? -15.231 10.289 12.053 1.00 93.75 221 GLY A O 1
ATOM 1637 N N . ILE A 1 222 ? -13.412 9.716 13.242 1.00 95.44 222 ILE A N 1
ATOM 1638 C CA . ILE A 1 222 ? -12.870 8.802 12.231 1.00 95.44 222 ILE A CA 1
ATOM 1639 C C . ILE A 1 222 ? -13.832 7.620 12.046 1.00 95.44 222 ILE A C 1
ATOM 1641 O O . ILE A 1 222 ? -14.380 7.081 13.009 1.00 95.44 222 ILE A O 1
ATOM 1645 N N . LYS A 1 223 ? -14.044 7.227 10.790 1.00 95.69 223 LYS A N 1
ATOM 1646 C CA . LYS A 1 223 ? -14.925 6.136 10.357 1.00 95.69 223 LYS A CA 1
ATOM 1647 C C . LYS A 1 223 ? -14.200 4.997 9.667 1.00 95.69 223 LYS A C 1
ATOM 1649 O O . LYS A 1 223 ? -14.738 3.900 9.663 1.00 95.69 223 LYS A O 1
ATOM 1654 N N . THR A 1 224 ? -13.004 5.223 9.145 1.00 97.56 224 THR A N 1
ATOM 1655 C CA . THR A 1 224 ? -12.230 4.209 8.434 1.00 97.56 224 THR A CA 1
ATOM 1656 C C . THR A 1 224 ? -10.786 4.224 8.909 1.00 97.56 224 THR A C 1
ATOM 1658 O O . THR A 1 224 ? -10.149 5.277 8.947 1.00 97.56 224 THR A O 1
ATOM 1661 N N . ILE A 1 225 ? -10.261 3.051 9.251 1.00 98.50 225 ILE A N 1
ATOM 1662 C CA . ILE A 1 225 ? -8.859 2.854 9.620 1.00 98.50 225 ILE A CA 1
ATOM 1663 C C . ILE A 1 225 ? -8.203 1.990 8.549 1.00 98.50 225 ILE A C 1
ATOM 1665 O O . ILE A 1 225 ? -8.610 0.848 8.352 1.00 98.50 225 ILE A O 1
ATOM 1669 N N . ILE A 1 226 ? -7.174 2.514 7.889 1.00 98.75 226 ILE A N 1
ATOM 1670 C CA . ILE A 1 226 ? -6.275 1.731 7.038 1.00 98.75 226 ILE A CA 1
ATOM 1671 C C . ILE A 1 226 ? -5.080 1.329 7.907 1.00 98.75 226 ILE A C 1
ATOM 1673 O O . ILE A 1 226 ? -4.221 2.155 8.209 1.00 98.75 226 ILE A O 1
ATOM 1677 N N . LEU A 1 227 ? -5.064 0.085 8.378 1.00 98.81 227 LEU A N 1
ATOM 1678 C CA . LEU A 1 227 ? -4.110 -0.409 9.370 1.00 98.81 227 LEU A CA 1
ATOM 1679 C C . LEU A 1 227 ? -2.983 -1.189 8.697 1.00 98.81 227 LEU A C 1
ATOM 1681 O O . LEU A 1 227 ? -3.258 -2.175 8.019 1.00 98.81 227 LEU A O 1
ATOM 1685 N N . LEU A 1 228 ? -1.725 -0.819 8.935 1.00 98.75 228 LEU A N 1
ATOM 1686 C CA . LEU A 1 228 ? -0.569 -1.612 8.511 1.00 98.75 228 LEU A CA 1
ATOM 1687 C C . LEU A 1 228 ? -0.578 -2.970 9.226 1.00 98.75 228 LEU A C 1
ATOM 1689 O O . LEU A 1 228 ? -0.472 -3.015 10.447 1.00 98.75 228 LEU A O 1
ATOM 1693 N N . VAL A 1 229 ? -0.682 -4.087 8.513 1.00 98.56 229 VAL A N 1
ATOM 1694 C CA . VAL A 1 229 ? -0.733 -5.426 9.149 1.00 98.56 229 VAL A CA 1
ATOM 1695 C C . VAL A 1 229 ? 0.488 -6.292 8.842 1.00 98.56 229 VAL A C 1
ATOM 1697 O O . VAL A 1 229 ? 0.713 -7.300 9.511 1.00 98.56 229 VAL A O 1
ATOM 1700 N N . LYS A 1 230 ? 1.299 -5.875 7.869 1.00 98.12 230 LYS A N 1
ATOM 1701 C CA . LYS A 1 230 ? 2.607 -6.444 7.540 1.00 98.12 230 LYS A CA 1
ATOM 1702 C C . LYS A 1 230 ? 3.607 -5.302 7.439 1.00 98.12 230 LYS A C 1
ATOM 1704 O O . LYS A 1 230 ? 3.293 -4.309 6.797 1.00 98.12 230 LYS A O 1
ATOM 1709 N N . ASN A 1 231 ? 4.760 -5.429 8.082 1.00 96.62 231 ASN A N 1
ATOM 1710 C CA . ASN A 1 231 ? 5.746 -4.364 8.198 1.00 96.62 231 ASN A CA 1
ATOM 1711 C C . ASN A 1 231 ? 6.216 -3.864 6.822 1.00 96.62 231 ASN A C 1
ATOM 1713 O O . ASN A 1 231 ? 6.525 -4.676 5.944 1.00 96.62 231 ASN A O 1
ATOM 1717 N N . ASP A 1 232 ? 6.254 -2.541 6.661 1.00 93.50 232 ASP A N 1
ATOM 1718 C CA . ASP A 1 232 ? 6.579 -1.823 5.424 1.00 93.50 232 ASP A CA 1
ATOM 1719 C C . ASP A 1 232 ? 8.047 -1.425 5.310 1.00 93.50 232 ASP A C 1
ATOM 1721 O O . ASP A 1 232 ? 8.474 -1.092 4.214 1.00 93.50 232 ASP A O 1
ATOM 1725 N N . GLU A 1 233 ? 8.812 -1.480 6.401 1.00 88.25 233 GLU A N 1
ATOM 1726 C CA . GLU A 1 233 ? 10.148 -0.880 6.497 1.00 88.25 233 GLU A CA 1
ATOM 1727 C C . GLU A 1 233 ? 11.181 -1.839 7.098 1.00 88.25 233 GLU A C 1
ATOM 1729 O O . GLU A 1 233 ? 10.852 -2.689 7.924 1.00 88.25 233 GLU A O 1
ATOM 1734 N N . ASP A 1 234 ? 12.459 -1.662 6.768 1.00 86.06 234 ASP A N 1
ATOM 1735 C CA . ASP A 1 234 ? 13.556 -2.403 7.402 1.00 86.06 234 ASP A CA 1
ATOM 1736 C C . ASP A 1 234 ? 14.100 -1.644 8.622 1.00 86.06 234 ASP A C 1
ATOM 1738 O O . ASP A 1 234 ? 15.098 -0.917 8.577 1.00 86.06 234 ASP A O 1
ATOM 1742 N N . LEU A 1 235 ? 13.428 -1.819 9.761 1.00 78.81 235 LEU A N 1
ATOM 1743 C CA . LEU A 1 235 ? 13.782 -1.186 11.028 1.00 78.81 235 LEU A CA 1
ATOM 1744 C C . LEU A 1 235 ? 14.891 -1.963 11.754 1.00 78.81 235 LEU A C 1
ATOM 1746 O O . LEU A 1 235 ? 15.091 -3.162 11.582 1.00 78.81 235 LEU A O 1
ATOM 1750 N N . ALA A 1 236 ? 15.587 -1.299 12.682 1.00 77.81 236 ALA A N 1
ATOM 1751 C CA . ALA A 1 236 ? 16.696 -1.909 13.431 1.00 77.81 236 ALA A CA 1
ATOM 1752 C C . ALA A 1 236 ? 16.328 -3.180 14.235 1.00 77.81 236 ALA A C 1
ATOM 1754 O O . ALA A 1 236 ? 17.225 -3.911 14.654 1.00 77.81 236 ALA A O 1
ATOM 1755 N N . HIS A 1 237 ? 15.040 -3.413 14.496 1.00 81.12 237 HIS A N 1
ATOM 1756 C CA . HIS A 1 237 ? 14.520 -4.526 15.298 1.00 81.12 237 HIS A CA 1
ATOM 1757 C C . HIS A 1 237 ? 13.368 -5.277 14.614 1.00 81.12 237 HIS A C 1
ATOM 1759 O O . HIS A 1 237 ? 12.736 -6.108 15.262 1.00 81.12 237 HIS A O 1
ATOM 1765 N N . MET A 1 238 ? 13.073 -4.957 13.351 1.00 87.62 238 MET A N 1
ATOM 1766 C CA . MET A 1 238 ? 11.919 -5.491 12.639 1.00 87.62 238 MET A CA 1
ATOM 1767 C C . MET A 1 238 ? 12.188 -5.455 11.140 1.00 87.62 238 MET A C 1
ATOM 1769 O O . MET A 1 238 ? 12.483 -4.394 10.592 1.00 87.62 238 MET A O 1
ATOM 1773 N N . ASP A 1 239 ? 12.106 -6.610 10.497 1.00 94.12 239 ASP A N 1
ATOM 1774 C CA . ASP A 1 239 ? 12.345 -6.730 9.060 1.00 94.12 239 ASP A CA 1
ATOM 1775 C C . ASP A 1 239 ? 11.046 -6.441 8.290 1.00 94.12 239 ASP A C 1
ATOM 1777 O O . ASP A 1 239 ? 9.941 -6.747 8.759 1.00 94.12 239 ASP A O 1
ATOM 1781 N N . SER A 1 240 ? 11.147 -5.860 7.094 1.00 96.56 240 SER A N 1
ATOM 1782 C CA . SER A 1 240 ? 9.996 -5.746 6.194 1.00 96.56 240 SER A CA 1
ATOM 1783 C C . SER A 1 240 ? 9.442 -7.142 5.871 1.00 96.56 240 SER A C 1
ATOM 1785 O O . SER A 1 240 ? 10.189 -8.113 5.695 1.00 96.56 240 SER A O 1
ATOM 1787 N N . GLY A 1 241 ? 8.114 -7.266 5.831 1.00 97.31 241 GLY A N 1
ATOM 1788 C CA . GLY A 1 241 ? 7.431 -8.555 5.665 1.00 97.31 241 GLY A CA 1
ATOM 1789 C C . GLY A 1 241 ? 7.045 -9.282 6.962 1.00 97.31 241 GLY A C 1
ATOM 1790 O O . GLY A 1 241 ? 6.286 -10.249 6.896 1.00 97.31 241 GLY A O 1
ATOM 1791 N N . GLU A 1 242 ? 7.488 -8.827 8.140 1.00 98.06 242 GLU A N 1
ATOM 1792 C CA . GLU A 1 242 ? 7.002 -9.368 9.421 1.00 98.06 242 GLU A CA 1
ATOM 1793 C C . GLU A 1 242 ? 5.537 -8.982 9.698 1.00 98.06 242 GLU A C 1
ATOM 1795 O O . GLU A 1 242 ? 5.071 -7.916 9.299 1.00 98.06 242 GLU A O 1
ATOM 1800 N N . LEU A 1 243 ? 4.787 -9.847 10.386 1.00 98.44 243 LEU A N 1
ATOM 1801 C CA . LEU A 1 243 ? 3.345 -9.682 10.611 1.00 98.44 243 LEU A CA 1
ATOM 1802 C C . LEU A 1 243 ? 3.024 -9.014 11.956 1.00 98.44 243 LEU A C 1
ATOM 1804 O O . LEU A 1 243 ? 3.678 -9.278 12.967 1.00 98.44 243 LEU A O 1
ATOM 1808 N N . PHE A 1 244 ? 1.943 -8.230 11.989 1.00 98.25 244 PHE A N 1
ATOM 1809 C CA . PHE A 1 244 ? 1.368 -7.634 13.211 1.00 98.25 244 PHE A CA 1
ATOM 1810 C C . PHE A 1 244 ? 0.067 -8.300 13.671 1.00 98.25 244 PHE A C 1
ATOM 1812 O O . PHE A 1 244 ? -0.621 -7.811 14.569 1.00 98.25 244 PHE A O 1
ATOM 1819 N N . TYR A 1 245 ? -0.274 -9.419 13.044 1.00 98.38 245 TYR A N 1
ATOM 1820 C CA . TYR A 1 245 ? -1.434 -10.250 13.339 1.00 98.38 245 TYR A CA 1
ATOM 1821 C C . TYR A 1 245 ? -1.004 -11.713 13.483 1.00 98.38 245 TYR A C 1
ATOM 1823 O O . TYR A 1 245 ? 0.145 -12.071 13.205 1.00 98.38 245 TYR A O 1
ATOM 1831 N N . SER A 1 246 ? -1.924 -12.569 13.916 1.00 96.44 246 SER A N 1
ATOM 1832 C CA . SER A 1 246 ? -1.697 -14.000 14.132 1.00 96.44 246 SER A CA 1
ATOM 1833 C C . SER A 1 246 ? -1.703 -14.780 12.812 1.00 96.44 246 SER A C 1
ATOM 1835 O O . SER A 1 246 ? -2.626 -15.542 12.530 1.00 96.44 246 SER A O 1
ATOM 1837 N N . GLY A 1 247 ? -0.671 -14.584 11.993 1.00 96.50 247 GLY A N 1
ATOM 1838 C CA . GLY A 1 247 ? -0.480 -15.299 10.728 1.00 96.50 247 GLY A CA 1
ATOM 1839 C C . GLY A 1 247 ? 0.487 -16.479 10.822 1.00 96.50 247 GLY A C 1
ATOM 1840 O O . GLY A 1 247 ? 1.200 -16.657 11.814 1.00 96.50 247 GLY A O 1
ATOM 1841 N N . THR A 1 248 ? 0.513 -17.302 9.773 1.00 96.94 248 THR A N 1
ATOM 1842 C CA . THR A 1 248 ? 1.387 -18.492 9.693 1.00 96.94 248 THR A CA 1
ATOM 1843 C C . THR A 1 248 ? 2.341 -18.485 8.506 1.00 96.94 248 THR A C 1
ATOM 1845 O O . THR A 1 248 ? 3.292 -19.270 8.479 1.00 96.94 248 THR A O 1
ATOM 1848 N N . LEU A 1 249 ? 2.105 -17.610 7.528 1.00 97.44 249 LEU A N 1
ATOM 1849 C CA . LEU A 1 249 ? 2.865 -17.575 6.278 1.00 97.44 249 LEU A CA 1
ATOM 1850 C C . LEU A 1 249 ? 4.140 -16.726 6.357 1.00 97.44 249 LEU A C 1
ATOM 1852 O O . LEU A 1 249 ? 5.040 -16.920 5.545 1.00 97.44 249 LEU A O 1
ATOM 1856 N N . ALA A 1 250 ? 4.250 -15.849 7.351 1.00 97.62 250 ALA A N 1
ATOM 1857 C CA . ALA A 1 250 ? 5.430 -15.039 7.632 1.00 97.62 250 ALA A CA 1
ATOM 1858 C C . ALA A 1 250 ? 5.640 -14.931 9.157 1.00 97.62 250 ALA A C 1
ATOM 1860 O O . ALA A 1 250 ? 4.699 -15.156 9.925 1.00 97.62 250 ALA A O 1
ATOM 1861 N N . PRO A 1 251 ? 6.869 -14.651 9.631 1.00 97.62 251 PRO A N 1
ATOM 1862 C CA . PRO A 1 251 ? 7.128 -14.468 11.050 1.00 97.62 251 PRO A CA 1
ATOM 1863 C C . PRO A 1 251 ? 6.347 -13.268 11.588 1.00 97.62 251 PRO A C 1
ATOM 1865 O O . PRO A 1 251 ? 6.305 -12.200 10.984 1.00 97.62 251 PRO A O 1
ATOM 1868 N N . ILE A 1 252 ? 5.738 -13.451 12.754 1.00 97.06 252 ILE A N 1
ATOM 1869 C CA . ILE A 1 252 ? 5.122 -12.364 13.514 1.00 97.06 252 ILE A CA 1
ATOM 1870 C C . ILE A 1 252 ? 6.253 -11.520 14.111 1.00 97.06 252 ILE A C 1
ATOM 1872 O O . ILE A 1 252 ? 7.201 -12.086 14.654 1.00 97.06 252 ILE A O 1
ATOM 1876 N N . ALA A 1 253 ? 6.168 -10.195 14.062 1.00 94.94 253 ALA A N 1
ATOM 1877 C CA . ALA A 1 253 ? 7.186 -9.339 14.663 1.00 94.94 253 ALA A CA 1
ATOM 1878 C C . ALA A 1 253 ? 7.339 -9.630 16.172 1.00 94.94 253 ALA A C 1
ATOM 1880 O O . ALA A 1 253 ? 6.355 -9.865 16.886 1.00 94.94 253 ALA A O 1
ATOM 1881 N N . GLN A 1 254 ? 8.582 -9.620 16.669 1.00 89.88 254 GLN A N 1
ATOM 1882 C CA . GLN A 1 254 ? 8.932 -10.110 18.013 1.00 89.88 254 GLN A CA 1
ATOM 1883 C C . GLN A 1 254 ? 8.105 -9.466 19.134 1.00 89.88 254 GLN A C 1
ATOM 1885 O O . GLN A 1 254 ? 7.702 -10.153 20.078 1.00 89.88 254 GLN A O 1
ATOM 1890 N N . ASP A 1 255 ? 7.825 -8.168 19.042 1.00 83.81 255 ASP A N 1
ATOM 1891 C CA . ASP A 1 255 ? 7.024 -7.469 20.046 1.00 83.81 255 ASP A CA 1
ATOM 1892 C C . ASP A 1 255 ? 5.600 -8.035 20.106 1.00 83.81 255 ASP A C 1
ATOM 1894 O O . ASP A 1 255 ? 5.110 -8.385 21.178 1.00 83.81 255 ASP A O 1
ATOM 1898 N N . TYR A 1 256 ? 4.960 -8.251 18.961 1.00 89.38 256 TYR A N 1
ATOM 1899 C CA . TYR A 1 256 ? 3.590 -8.764 18.872 1.00 89.38 256 TYR A CA 1
ATOM 1900 C C . TYR A 1 256 ? 3.493 -10.212 19.363 1.00 89.38 256 TYR A C 1
ATOM 1902 O O . TYR A 1 256 ? 2.535 -10.560 20.059 1.00 89.38 256 TYR A O 1
ATOM 1910 N N . GLN A 1 257 ? 4.528 -11.027 19.121 1.00 87.81 257 GLN A N 1
ATOM 1911 C CA . GLN A 1 257 ? 4.655 -12.348 19.749 1.00 87.81 257 GLN A CA 1
ATOM 1912 C C . GLN A 1 257 ? 4.770 -12.240 21.275 1.00 87.81 257 GLN A C 1
ATOM 1914 O O . GLN A 1 257 ? 4.049 -12.916 22.006 1.00 87.81 257 GLN A O 1
ATOM 1919 N N . THR A 1 258 ? 5.653 -11.362 21.761 1.00 84.69 258 THR A N 1
ATOM 1920 C CA . THR A 1 258 ? 5.938 -11.176 23.195 1.00 84.69 258 THR A CA 1
ATOM 1921 C C . THR A 1 258 ? 4.692 -10.744 23.967 1.00 84.69 258 THR A C 1
ATOM 1923 O O . THR A 1 258 ? 4.454 -11.194 25.088 1.00 84.69 258 THR A O 1
ATOM 1926 N N . TRP A 1 259 ? 3.867 -9.887 23.366 1.00 80.75 259 TRP A N 1
ATOM 1927 C CA . TRP A 1 259 ? 2.620 -9.417 23.968 1.00 80.75 259 TRP A CA 1
ATOM 1928 C C . TRP A 1 259 ? 1.419 -10.325 23.682 1.00 80.75 259 TRP A C 1
ATOM 1930 O O . TRP A 1 259 ? 0.344 -10.058 24.229 1.00 80.75 259 TRP A O 1
ATOM 1940 N N . ASN A 1 260 ? 1.583 -11.373 22.862 1.00 84.75 260 ASN A N 1
ATOM 1941 C CA . ASN A 1 260 ? 0.497 -12.173 22.291 1.00 84.75 260 ASN A CA 1
ATOM 1942 C C . ASN A 1 260 ? -0.637 -11.262 21.788 1.00 84.75 260 ASN A C 1
ATOM 1944 O O . ASN A 1 260 ? -1.785 -11.340 22.246 1.00 84.75 260 ASN A O 1
ATOM 1948 N N . PHE A 1 261 ? -0.262 -10.311 20.935 1.00 91.44 261 PHE A N 1
ATOM 1949 C CA . PHE A 1 261 ? -1.119 -9.224 20.494 1.00 91.44 261 PHE A CA 1
ATOM 1950 C C . PHE A 1 261 ? -1.346 -9.287 18.988 1.00 91.44 261 PHE A C 1
ATOM 1952 O O . PHE A 1 261 ? -0.435 -9.039 18.207 1.00 91.44 261 PHE A O 1
ATOM 1959 N N . ASP A 1 262 ? -2.588 -9.578 18.612 1.00 97.88 262 ASP A N 1
ATOM 1960 C CA . ASP A 1 262 ? -3.072 -9.464 17.243 1.00 97.88 262 ASP A CA 1
ATOM 1961 C C . ASP A 1 262 ? -3.639 -8.057 17.026 1.00 97.88 262 ASP A C 1
ATOM 1963 O O . ASP A 1 262 ? -4.709 -7.720 17.550 1.00 97.88 262 ASP A O 1
ATOM 1967 N N . ALA A 1 263 ? -2.895 -7.210 16.315 1.00 98.25 263 ALA A N 1
ATOM 1968 C CA . ALA A 1 263 ? -3.302 -5.830 16.093 1.00 98.25 263 ALA A CA 1
ATOM 1969 C C . ALA A 1 263 ? -4.507 -5.725 15.153 1.00 98.25 263 ALA A C 1
ATOM 1971 O O . ALA A 1 263 ? -5.333 -4.828 15.336 1.00 98.25 263 ALA A O 1
ATOM 1972 N N . LEU A 1 264 ? -4.632 -6.636 14.184 1.00 98.81 264 LEU A N 1
ATOM 1973 C CA . LEU A 1 264 ? -5.723 -6.623 13.218 1.00 98.81 264 LEU A CA 1
ATOM 1974 C C . LEU A 1 264 ? -7.036 -7.066 13.868 1.00 98.81 264 LEU A C 1
ATOM 1976 O O . LEU A 1 264 ? -8.002 -6.305 13.827 1.00 98.81 264 LEU A O 1
ATOM 1980 N N . GLU A 1 265 ? -7.051 -8.225 14.538 1.00 98.69 265 GLU A N 1
ATOM 1981 C CA . GLU A 1 265 ? -8.233 -8.737 15.254 1.00 98.69 265 GLU A CA 1
ATOM 1982 C C . GLU A 1 265 ? -8.748 -7.693 16.252 1.00 98.69 265 GLU A C 1
ATOM 1984 O O . GLU A 1 265 ? -9.925 -7.336 16.258 1.00 98.69 265 GLU A O 1
ATOM 1989 N N . TYR A 1 266 ? -7.842 -7.134 17.063 1.00 98.38 266 TYR A N 1
ATOM 1990 C CA . TYR A 1 266 ? -8.218 -6.168 18.091 1.00 98.38 266 TYR A CA 1
ATOM 1991 C C . TYR A 1 266 ? -8.808 -4.880 17.504 1.00 98.38 266 TYR A C 1
ATOM 1993 O O . TYR A 1 266 ? -9.706 -4.279 18.100 1.00 98.38 266 TYR A O 1
ATOM 2001 N N . THR A 1 267 ? -8.304 -4.450 16.347 1.00 98.81 267 THR A N 1
ATOM 2002 C CA . THR A 1 267 ? -8.797 -3.251 15.664 1.00 98.81 267 THR A CA 1
ATOM 2003 C C . THR A 1 267 ? -10.171 -3.486 15.053 1.00 98.81 267 THR A C 1
ATOM 2005 O O . THR A 1 267 ? -11.039 -2.632 15.220 1.00 98.81 267 THR A O 1
ATOM 2008 N N . ILE A 1 268 ? -10.391 -4.639 14.416 1.00 98.88 268 ILE A N 1
ATOM 2009 C CA . ILE A 1 268 ? -11.691 -5.046 13.859 1.00 98.88 268 ILE A CA 1
ATOM 2010 C C . ILE A 1 268 ? -12.746 -5.099 14.965 1.00 98.88 268 ILE A C 1
ATOM 2012 O O . ILE A 1 268 ? -13.762 -4.408 14.876 1.00 98.88 268 ILE A O 1
ATOM 2016 N N . ASP A 1 269 ? -12.455 -5.814 16.057 1.00 98.44 269 ASP A N 1
ATOM 2017 C CA . ASP A 1 269 ? -13.345 -5.930 17.216 1.00 98.44 269 ASP A CA 1
ATOM 2018 C C . ASP A 1 269 ? -13.773 -4.559 17.746 1.00 98.44 269 ASP A C 1
ATOM 2020 O O . ASP A 1 269 ? -14.946 -4.326 18.051 1.00 98.44 269 ASP A O 1
ATOM 2024 N N . PHE A 1 270 ? -12.828 -3.628 17.892 1.00 98.31 270 PHE A N 1
ATOM 2025 C CA . PHE A 1 270 ? -13.156 -2.283 18.344 1.00 98.31 270 PHE A CA 1
ATOM 2026 C C . PHE A 1 270 ? -13.981 -1.530 17.296 1.00 98.31 270 PHE A C 1
ATOM 2028 O O . PHE A 1 270 ? -15.021 -0.963 17.634 1.00 98.31 270 PHE A O 1
ATOM 2035 N N . ALA A 1 271 ? -13.513 -1.490 16.050 1.00 98.50 271 ALA A N 1
ATOM 2036 C CA . ALA A 1 271 ? -14.074 -0.663 14.991 1.00 98.50 271 ALA A CA 1
ATOM 2037 C C . ALA A 1 271 ? -15.525 -1.044 14.684 1.00 98.50 271 ALA A C 1
ATOM 2039 O O . ALA A 1 271 ? -16.406 -0.182 14.700 1.00 98.50 271 ALA A O 1
ATOM 2040 N N . HIS A 1 272 ? -15.803 -2.337 14.527 1.00 98.44 272 HIS A N 1
ATOM 2041 C CA . HIS A 1 272 ? -17.142 -2.839 14.215 1.00 98.44 272 HIS A CA 1
ATOM 2042 C C . HIS A 1 272 ? -18.142 -2.592 15.347 1.00 98.44 272 HIS A C 1
ATOM 2044 O O . HIS A 1 272 ? -19.304 -2.284 15.094 1.00 98.44 272 HIS A O 1
ATOM 2050 N N . ASN A 1 273 ? -17.691 -2.621 16.606 1.00 98.25 273 ASN A N 1
ATOM 2051 C CA . ASN A 1 273 ? -18.519 -2.248 17.761 1.00 98.25 273 ASN A CA 1
ATOM 2052 C C . ASN A 1 273 ? -18.771 -0.730 17.884 1.00 98.25 273 ASN A C 1
ATOM 2054 O O . ASN A 1 273 ? -19.534 -0.312 18.758 1.00 98.25 273 ASN A O 1
ATOM 2058 N N . ASN A 1 274 ? -18.125 0.098 17.058 1.00 97.81 274 ASN A N 1
ATOM 2059 C CA . ASN A 1 274 ? -18.222 1.560 17.084 1.00 97.81 274 ASN A CA 1
ATOM 2060 C C . ASN A 1 274 ? -18.603 2.159 15.711 1.00 97.81 274 ASN A C 1
ATOM 2062 O O . ASN A 1 274 ? -18.358 3.345 15.478 1.00 97.81 274 ASN A O 1
ATOM 2066 N N . ASP A 1 275 ? -19.219 1.369 14.821 1.00 96.62 275 ASP A N 1
ATOM 2067 C CA . ASP A 1 275 ? -19.632 1.783 13.468 1.00 96.62 275 ASP A CA 1
ATOM 2068 C C . ASP A 1 275 ? -18.471 2.371 12.635 1.00 96.62 275 ASP A C 1
ATOM 2070 O O . ASP A 1 275 ? -18.606 3.415 11.983 1.00 96.62 275 ASP A O 1
ATOM 2074 N N . MET A 1 276 ? -17.304 1.725 12.701 1.00 98.12 276 MET A N 1
ATOM 2075 C CA . MET A 1 276 ? -16.102 2.060 11.935 1.00 98.12 276 MET A CA 1
ATOM 2076 C C . MET A 1 276 ? -15.674 0.873 11.065 1.00 98.12 276 MET A C 1
ATOM 2078 O O . MET A 1 276 ? -15.877 -0.278 11.445 1.00 98.12 276 MET A O 1
ATOM 2082 N N . LYS A 1 277 ? -15.042 1.167 9.928 1.00 98.31 277 LYS A N 1
ATOM 2083 C CA . LYS A 1 277 ? -14.473 0.200 8.988 1.00 98.31 277 LYS A CA 1
ATOM 2084 C C . LYS A 1 277 ? -12.972 -0.004 9.203 1.00 98.31 277 LYS A C 1
ATOM 2086 O O . LYS A 1 277 ? -12.264 0.942 9.569 1.00 98.31 277 LYS A O 1
ATOM 2091 N N . VAL A 1 278 ? -12.473 -1.194 8.878 1.00 98.81 278 VAL A N 1
ATOM 2092 C CA . VAL A 1 278 ? -11.042 -1.539 8.910 1.00 98.81 278 VAL A CA 1
ATOM 2093 C C . VAL A 1 278 ? -10.574 -2.065 7.559 1.00 98.81 278 VAL A C 1
ATOM 2095 O O . VAL A 1 278 ? -11.123 -3.030 7.030 1.00 98.81 278 VAL A O 1
ATOM 2098 N N . TYR A 1 279 ? -9.513 -1.452 7.035 1.00 98.88 279 TYR A N 1
ATOM 2099 C CA . TYR A 1 279 ? -8.836 -1.867 5.814 1.00 98.88 279 TYR A CA 1
ATOM 2100 C C . TYR A 1 279 ? -7.451 -2.382 6.185 1.00 98.88 279 TYR A C 1
ATOM 2102 O O . TYR A 1 279 ? -6.674 -1.667 6.818 1.00 98.88 279 TYR A O 1
ATOM 2110 N N . ALA A 1 280 ? -7.127 -3.611 5.792 1.00 98.88 280 ALA A N 1
ATOM 2111 C CA . ALA A 1 280 ? -5.796 -4.167 6.013 1.00 98.88 280 ALA A CA 1
ATOM 2112 C C . ALA A 1 280 ? -4.807 -3.622 4.973 1.00 98.88 280 ALA A C 1
ATOM 2114 O O . ALA A 1 280 ? -5.005 -3.802 3.774 1.00 98.88 280 ALA A O 1
ATOM 2115 N N . TRP A 1 281 ? -3.730 -2.982 5.417 1.00 98.88 281 TRP A N 1
ATOM 2116 C CA . TRP A 1 281 ? -2.650 -2.490 4.564 1.00 98.88 281 TRP A CA 1
ATOM 2117 C C . TRP A 1 281 ? -1.470 -3.469 4.558 1.00 98.88 281 TRP A C 1
ATOM 2119 O O . TRP A 1 281 ? -0.894 -3.799 5.598 1.00 98.88 281 TRP A O 1
ATOM 2129 N N . LEU A 1 282 ? -1.147 -3.957 3.359 1.00 98.69 282 LEU A N 1
ATOM 2130 C CA . LEU A 1 282 ? -0.182 -5.018 3.090 1.00 98.69 282 LEU A CA 1
ATOM 2131 C C . LEU A 1 282 ? 0.856 -4.539 2.054 1.00 98.69 282 LEU A C 1
ATOM 2133 O O . LEU A 1 282 ? 0.579 -4.554 0.851 1.00 98.69 282 LEU A O 1
ATOM 2137 N N . PRO A 1 283 ? 2.067 -4.149 2.473 1.00 98.44 283 PRO A N 1
ATOM 2138 C CA . PRO A 1 283 ? 3.217 -3.971 1.583 1.00 98.44 283 PRO A CA 1
ATOM 2139 C C . PRO A 1 283 ? 3.524 -5.253 0.802 1.00 98.44 283 PRO A C 1
ATOM 2141 O O . PRO A 1 283 ? 3.314 -6.346 1.318 1.00 98.44 283 PRO A O 1
ATOM 2144 N N . GLN A 1 284 ? 4.001 -5.147 -0.435 1.00 98.31 284 GLN A N 1
ATOM 2145 C CA . GLN A 1 284 ? 4.172 -6.290 -1.337 1.00 98.31 284 GLN A CA 1
ATOM 2146 C C . GLN A 1 284 ? 5.647 -6.609 -1.578 1.00 98.31 284 GLN A C 1
ATOM 2148 O O . GLN A 1 284 ? 6.153 -7.590 -1.043 1.00 98.31 284 GLN A O 1
ATOM 2153 N N . PHE A 1 285 ? 6.345 -5.803 -2.382 1.00 98.00 285 PHE A N 1
ATOM 2154 C CA . PHE A 1 285 ? 7.694 -6.146 -2.838 1.00 98.00 285 PHE A CA 1
ATOM 2155 C C . PHE A 1 285 ? 8.815 -5.537 -1.997 1.00 98.00 285 PHE A C 1
ATOM 2157 O O . PHE A 1 285 ? 9.964 -5.872 -2.249 1.00 98.00 285 PHE A O 1
ATOM 2164 N N . HIS A 1 286 ? 8.511 -4.717 -0.990 1.00 96.31 286 HIS A N 1
ATOM 2165 C CA . HIS A 1 286 ? 9.457 -4.421 0.086 1.00 96.31 286 HIS A CA 1
ATOM 2166 C C . HIS A 1 286 ? 9.273 -5.471 1.184 1.00 96.31 286 HIS A C 1
ATOM 2168 O O . HIS A 1 286 ? 8.330 -5.407 1.975 1.00 96.31 286 HIS A O 1
ATOM 2174 N N . ASP A 1 287 ? 10.059 -6.545 1.094 1.00 97.06 287 ASP A N 1
ATOM 2175 C CA . ASP A 1 287 ? 9.850 -7.760 1.883 1.00 97.06 287 ASP A CA 1
ATOM 2176 C C . ASP A 1 287 ? 11.159 -8.538 2.053 1.00 97.06 287 ASP A C 1
ATOM 2178 O O . ASP A 1 287 ? 11.515 -9.453 1.293 1.00 97.06 287 ASP A O 1
ATOM 2182 N N . LYS A 1 288 ? 11.899 -8.149 3.085 1.00 96.25 288 LYS A N 1
ATOM 2183 C CA . LYS A 1 288 ? 13.146 -8.779 3.496 1.00 96.25 288 LYS A CA 1
ATOM 2184 C C . LYS A 1 288 ? 12.937 -10.192 4.021 1.00 96.25 288 LYS A C 1
ATOM 2186 O O . LYS A 1 288 ? 13.805 -11.039 3.808 1.00 96.25 288 LYS A O 1
ATOM 2191 N N . VAL A 1 289 ? 11.798 -10.496 4.643 1.00 96.94 289 VAL A N 1
ATOM 2192 C CA . VAL A 1 289 ? 11.449 -11.859 5.080 1.00 96.94 289 VAL A CA 1
ATOM 2193 C C . VAL A 1 289 ? 11.499 -12.845 3.906 1.00 96.94 289 VAL A C 1
ATOM 2195 O O . VAL A 1 289 ? 12.158 -13.889 3.992 1.00 96.94 289 VAL A O 1
ATOM 2198 N N . VAL A 1 290 ? 10.861 -12.518 2.781 1.00 97.00 290 VAL A N 1
ATOM 2199 C CA . VAL A 1 290 ? 10.860 -13.351 1.566 1.00 97.00 290 VAL A CA 1
ATOM 2200 C C . VAL A 1 290 ? 12.262 -13.524 0.986 1.00 97.00 290 VAL A C 1
ATOM 2202 O O . VAL A 1 290 ? 12.593 -14.598 0.467 1.00 97.00 290 VAL A O 1
ATOM 2205 N N . ILE A 1 291 ? 13.094 -12.490 1.083 1.00 96.19 291 ILE A N 1
ATOM 2206 C CA . ILE A 1 291 ? 14.485 -12.510 0.619 1.00 96.19 291 ILE A CA 1
ATOM 2207 C C . ILE A 1 291 ? 15.365 -13.358 1.543 1.00 96.19 291 ILE A C 1
ATOM 2209 O O . ILE A 1 291 ? 16.154 -14.167 1.059 1.00 96.19 291 ILE A O 1
ATOM 2213 N N . ASN A 1 292 ? 15.205 -13.247 2.861 1.00 94.94 292 ASN A N 1
ATOM 2214 C CA . ASN A 1 292 ? 15.934 -14.052 3.843 1.00 94.94 292 ASN A CA 1
ATOM 2215 C C . ASN A 1 292 ? 15.640 -15.551 3.671 1.00 94.94 292 ASN A C 1
ATOM 2217 O O . ASN A 1 292 ? 16.541 -16.381 3.806 1.00 94.94 292 ASN A O 1
ATOM 2221 N N . ASN A 1 293 ? 14.398 -15.898 3.322 1.00 95.06 293 ASN A N 1
ATOM 2222 C CA . ASN A 1 293 ? 14.000 -17.277 3.036 1.00 95.06 293 ASN A CA 1
ATOM 2223 C C . ASN A 1 293 ? 14.641 -17.824 1.752 1.00 95.06 293 ASN A C 1
ATOM 2225 O O . ASN A 1 293 ? 14.976 -19.009 1.680 1.00 95.06 293 ASN A O 1
ATOM 2229 N N . ASN A 1 294 ? 14.819 -16.980 0.735 1.00 95.69 294 ASN A N 1
ATOM 2230 C CA . ASN A 1 294 ? 15.542 -17.333 -0.480 1.00 95.69 294 ASN A CA 1
ATOM 2231 C C . ASN A 1 294 ? 16.154 -16.082 -1.139 1.00 95.69 294 ASN A C 1
ATOM 2233 O O . ASN A 1 294 ? 15.433 -15.348 -1.818 1.00 95.69 294 ASN A O 1
ATOM 2237 N N . PRO A 1 295 ? 17.484 -15.875 -1.046 1.00 94.25 295 PRO A N 1
ATOM 2238 C CA . PRO A 1 295 ? 18.143 -14.693 -1.606 1.00 94.25 295 PRO A CA 1
ATOM 2239 C C . PRO A 1 295 ? 17.969 -14.516 -3.120 1.00 94.25 295 PRO A C 1
ATOM 2241 O O . PRO A 1 295 ? 18.114 -13.410 -3.631 1.00 94.25 295 PRO A O 1
ATOM 2244 N N . ALA A 1 296 ? 17.620 -15.578 -3.857 1.00 93.88 296 ALA A N 1
ATOM 2245 C CA . ALA A 1 296 ? 17.296 -15.478 -5.282 1.00 93.88 296 ALA A CA 1
ATOM 2246 C C . ALA A 1 296 ? 16.002 -14.686 -5.560 1.00 93.88 296 ALA A C 1
ATOM 2248 O O . ALA A 1 296 ? 15.749 -14.325 -6.706 1.00 93.88 296 ALA A O 1
ATOM 2249 N N . ASN A 1 297 ? 15.189 -14.425 -4.531 1.00 96.38 297 ASN A N 1
ATOM 2250 C CA . ASN A 1 297 ? 14.000 -13.586 -4.628 1.00 96.38 297 ASN A CA 1
ATOM 2251 C C . ASN A 1 297 ? 14.326 -12.090 -4.662 1.00 96.38 297 ASN A C 1
ATOM 2253 O O . ASN A 1 297 ? 13.440 -11.315 -4.991 1.00 96.38 297 ASN A O 1
ATOM 2257 N N . GLN A 1 298 ? 15.541 -11.666 -4.312 1.00 96.06 298 GLN A N 1
ATOM 2258 C CA . GLN A 1 298 ? 15.904 -10.251 -4.268 1.00 96.06 298 GLN A CA 1
ATOM 2259 C C . GLN A 1 298 ? 16.011 -9.658 -5.678 1.00 96.06 298 GLN A C 1
ATOM 2261 O O . GLN A 1 298 ? 16.550 -10.293 -6.589 1.00 96.06 298 GLN A O 1
ATOM 2266 N N . MET A 1 299 ? 15.541 -8.422 -5.848 1.00 96.12 299 MET A N 1
ATOM 2267 C CA . MET A 1 299 ? 15.812 -7.635 -7.044 1.00 96.12 299 MET A CA 1
ATOM 2268 C C . MET A 1 299 ? 17.322 -7.483 -7.252 1.00 96.12 299 MET A C 1
ATOM 2270 O O . MET A 1 299 ? 18.119 -7.376 -6.313 1.00 96.12 299 MET A O 1
ATOM 2274 N N . MET A 1 300 ? 17.725 -7.423 -8.511 1.00 94.88 300 MET A N 1
ATOM 2275 C CA . MET A 1 300 ? 19.080 -7.112 -8.920 1.00 94.88 300 MET A CA 1
ATOM 2276 C C . MET A 1 300 ? 19.118 -5.780 -9.665 1.00 94.88 300 MET A C 1
ATOM 2278 O O . MET A 1 300 ? 18.217 -5.463 -10.442 1.00 94.88 300 MET A O 1
ATOM 2282 N N . TYR A 1 301 ? 20.201 -5.030 -9.479 1.00 92.88 301 TYR A N 1
ATOM 2283 C CA . TYR A 1 301 ? 20.426 -3.740 -10.118 1.00 92.88 301 TYR A CA 1
ATOM 2284 C C . TYR A 1 301 ? 21.627 -3.771 -11.058 1.00 92.88 301 TYR A C 1
ATOM 2286 O O . TYR A 1 301 ? 22.609 -4.489 -10.834 1.00 92.88 301 TYR A O 1
ATOM 2294 N N . LEU A 1 302 ? 21.552 -2.969 -12.120 1.00 91.88 302 LEU A N 1
ATOM 2295 C CA . LEU A 1 302 ? 22.675 -2.743 -13.024 1.00 91.88 302 LEU A CA 1
ATOM 2296 C C . LEU A 1 302 ? 23.702 -1.813 -12.353 1.00 91.88 302 LEU A C 1
ATOM 2298 O O . LEU A 1 302 ? 23.454 -0.623 -12.164 1.00 91.88 302 LEU A O 1
ATOM 2302 N N . SER A 1 303 ? 24.872 -2.353 -12.010 1.00 85.69 303 SER A N 1
ATOM 2303 C CA . SER A 1 303 ? 26.012 -1.622 -11.452 1.00 85.69 303 SER A CA 1
ATOM 2304 C C . SER A 1 303 ? 27.132 -1.511 -12.486 1.00 85.69 303 SER A C 1
ATOM 2306 O O . SER A 1 303 ? 27.919 -2.438 -12.697 1.00 85.69 303 SER A O 1
ATOM 2308 N N . GLY A 1 304 ? 27.209 -0.365 -13.167 1.00 82.56 304 GLY A N 1
ATOM 2309 C CA . GLY A 1 304 ? 28.128 -0.194 -14.292 1.00 82.56 304 GLY A CA 1
ATOM 2310 C C . GLY A 1 304 ? 27.772 -1.161 -15.423 1.00 82.56 304 GLY A C 1
ATOM 2311 O O . GLY A 1 304 ? 26.696 -1.060 -15.998 1.00 82.56 304 GLY A O 1
ATOM 2312 N N . THR A 1 305 ? 28.666 -2.100 -15.739 1.00 77.19 305 THR A N 1
ATOM 2313 C CA . THR A 1 305 ? 28.422 -3.159 -16.738 1.00 77.19 305 THR A CA 1
ATOM 2314 C C . THR A 1 305 ? 28.045 -4.511 -16.121 1.00 77.19 305 THR A C 1
ATOM 2316 O O . THR A 1 305 ? 27.869 -5.484 -16.852 1.00 77.19 305 THR A O 1
ATOM 2319 N N . GLY A 1 306 ? 27.960 -4.601 -14.789 1.00 86.06 306 GLY A N 1
ATOM 2320 C CA . GLY A 1 306 ? 27.637 -5.826 -14.055 1.00 86.06 306 GLY A CA 1
ATOM 2321 C C . GLY A 1 306 ? 26.277 -5.762 -13.365 1.00 86.06 306 GLY A C 1
ATOM 2322 O O . GLY A 1 306 ? 25.686 -4.698 -13.229 1.00 86.06 306 GLY A O 1
ATOM 2323 N N . VAL A 1 307 ? 25.792 -6.910 -12.897 1.00 90.62 307 VAL A N 1
ATOM 2324 C CA . VAL A 1 307 ? 24.537 -7.030 -12.142 1.00 90.62 307 VAL A CA 1
ATOM 2325 C C . VAL A 1 307 ? 24.857 -7.422 -10.699 1.00 90.62 307 VAL A C 1
ATOM 2327 O O . VAL A 1 307 ? 25.683 -8.308 -10.474 1.00 90.62 307 VAL A O 1
ATOM 2330 N N . ALA A 1 308 ? 24.223 -6.767 -9.728 1.00 89.19 308 ALA A N 1
ATOM 2331 C CA . ALA A 1 308 ? 24.424 -7.008 -8.298 1.00 89.19 308 ALA A CA 1
ATOM 2332 C C . ALA A 1 308 ? 23.088 -7.022 -7.537 1.00 89.19 308 ALA A C 1
ATOM 2334 O O . ALA A 1 308 ? 22.082 -6.541 -8.047 1.00 89.19 308 ALA A O 1
ATOM 2335 N N . PHE A 1 309 ? 23.068 -7.586 -6.327 1.00 85.75 309 PHE A N 1
ATOM 2336 C CA . PHE A 1 309 ? 21.879 -7.582 -5.465 1.00 85.75 309 PHE A CA 1
ATOM 2337 C C . PHE A 1 309 ? 21.524 -6.170 -5.008 1.00 85.75 309 PHE A C 1
ATOM 2339 O O . PHE A 1 309 ? 22.406 -5.427 -4.576 1.00 85.75 309 PHE A O 1
ATOM 2346 N N . TYR A 1 310 ? 20.245 -5.809 -5.083 1.00 82.69 310 TYR A N 1
ATOM 2347 C CA . TYR A 1 310 ? 19.769 -4.497 -4.668 1.00 82.69 310 TYR A CA 1
ATOM 2348 C C . TYR A 1 310 ? 19.716 -4.377 -3.143 1.00 82.69 310 TYR A C 1
ATOM 2350 O O . TYR A 1 310 ? 18.837 -4.940 -2.502 1.00 82.69 310 TYR A O 1
ATOM 2358 N N . ASN A 1 311 ? 20.682 -3.659 -2.576 1.00 82.25 311 ASN A N 1
ATOM 2359 C CA . ASN A 1 311 ? 20.640 -3.134 -1.211 1.00 82.25 311 ASN A CA 1
ATOM 2360 C C . ASN A 1 311 ? 21.457 -1.821 -1.077 1.00 82.25 311 ASN A C 1
ATOM 2362 O O . ASN A 1 311 ? 22.284 -1.676 -0.167 1.00 82.25 311 ASN A O 1
ATOM 2366 N N . PRO A 1 312 ? 21.371 -0.870 -2.028 1.00 69.69 312 PRO A N 1
ATOM 2367 C CA . PRO A 1 312 ? 21.850 0.471 -1.760 1.00 69.69 312 PRO A CA 1
ATOM 2368 C C . PRO A 1 312 ? 20.881 1.096 -0.752 1.00 69.69 312 PRO A C 1
ATOM 2370 O O . PRO A 1 312 ? 19.686 1.145 -0.990 1.00 69.69 312 PRO A O 1
ATOM 2373 N N . ASN A 1 313 ? 21.400 1.580 0.371 1.00 73.25 313 ASN A N 1
ATOM 2374 C CA . ASN A 1 313 ? 20.652 2.280 1.428 1.00 73.25 313 ASN A CA 1
ATOM 2375 C C . ASN A 1 313 ? 19.979 1.400 2.493 1.00 73.25 313 ASN A C 1
ATOM 2377 O O . ASN A 1 313 ? 19.452 1.958 3.446 1.00 73.25 313 ASN A O 1
ATOM 2381 N N . GLY A 1 314 ? 20.099 0.071 2.430 1.00 79.81 314 GLY A N 1
ATOM 2382 C CA . GLY A 1 314 ? 19.513 -0.807 3.450 1.00 79.81 314 GLY A CA 1
ATOM 2383 C C . GLY A 1 314 ? 18.137 -1.363 3.088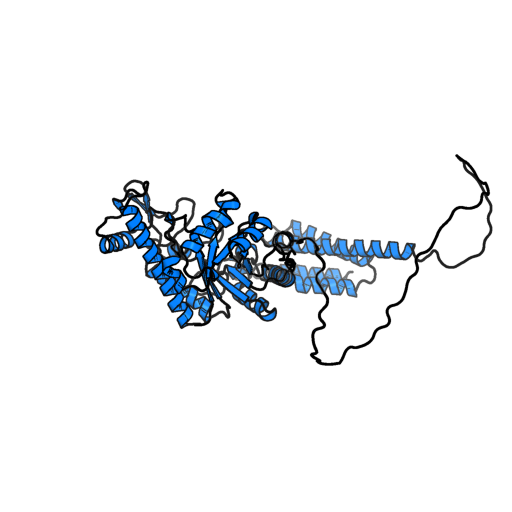 1.00 79.81 314 GLY A C 1
ATOM 2384 O O . GLY A 1 314 ? 17.628 -2.155 3.870 1.00 79.81 314 GLY A O 1
ATOM 2385 N N . GLU A 1 315 ? 17.590 -0.978 1.933 1.00 81.94 315 GLU A N 1
ATOM 2386 C CA . GLU A 1 315 ? 16.258 -1.349 1.443 1.00 81.94 315 GLU A CA 1
ATOM 2387 C C . GLU A 1 315 ? 16.272 -2.710 0.733 1.00 81.94 315 GLU A C 1
ATOM 2389 O O . GLU A 1 315 ? 17.136 -2.980 -0.117 1.00 81.94 315 GLU A O 1
ATOM 2394 N N . TYR A 1 316 ? 15.293 -3.563 1.035 1.00 91.19 316 TYR A N 1
ATOM 2395 C CA . TYR A 1 316 ? 15.220 -4.927 0.512 1.00 91.19 316 TYR A CA 1
ATOM 2396 C C . TYR A 1 316 ? 13.987 -5.141 -0.364 1.00 91.19 316 TYR A C 1
ATOM 2398 O O . TYR A 1 316 ? 12.887 -5.443 0.097 1.00 91.19 316 TYR A O 1
ATOM 2406 N N . PHE A 1 317 ? 14.203 -5.087 -1.678 1.00 95.31 317 PHE A N 1
ATOM 2407 C CA . PHE A 1 317 ? 13.147 -5.324 -2.657 1.00 95.31 317 PHE A CA 1
ATOM 2408 C C . PHE A 1 317 ? 13.176 -6.739 -3.224 1.00 95.31 317 PHE A C 1
ATOM 2410 O O . PHE A 1 317 ? 14.191 -7.192 -3.758 1.00 95.31 317 PHE A O 1
ATOM 2417 N N . ALA A 1 318 ? 12.046 -7.433 -3.150 1.00 97.25 318 ALA A N 1
ATOM 2418 C CA . ALA A 1 318 ? 11.812 -8.714 -3.792 1.00 97.25 318 ALA A CA 1
ATOM 2419 C C . ALA A 1 318 ? 11.415 -8.513 -5.264 1.00 97.25 318 ALA A C 1
ATOM 2421 O O . ALA A 1 318 ? 10.753 -7.544 -5.619 1.00 97.25 318 ALA A O 1
ATOM 2422 N N . ASN A 1 319 ? 11.814 -9.428 -6.144 1.00 97.69 319 ASN A N 1
ATOM 2423 C CA . ASN A 1 319 ? 11.578 -9.343 -7.581 1.00 97.69 319 ASN A CA 1
ATOM 2424 C C . ASN A 1 319 ? 10.072 -9.466 -7.918 1.00 97.69 319 ASN A C 1
ATOM 2426 O O . ASN A 1 319 ? 9.527 -10.568 -7.786 1.00 97.69 319 ASN A O 1
ATOM 2430 N N . PRO A 1 320 ? 9.419 -8.410 -8.451 1.00 97.75 320 PRO A N 1
ATOM 2431 C CA . PRO A 1 320 ? 7.997 -8.417 -8.783 1.00 97.75 320 PRO A CA 1
ATOM 2432 C C . PRO A 1 320 ? 7.637 -9.378 -9.910 1.00 97.75 320 PRO A C 1
ATOM 2434 O O . PRO A 1 320 ? 6.478 -9.745 -10.031 1.00 97.75 320 PRO A O 1
ATOM 2437 N N . VAL A 1 321 ? 8.599 -9.781 -10.745 1.00 97.88 321 VAL A N 1
ATOM 2438 C CA . VAL A 1 321 ? 8.391 -10.683 -11.894 1.00 97.88 321 VAL A CA 1
ATOM 2439 C C . VAL A 1 321 ? 8.441 -12.156 -11.471 1.00 97.88 321 VAL A C 1
ATOM 2441 O O . VAL A 1 321 ? 7.991 -13.041 -12.201 1.00 97.88 321 VAL A O 1
ATOM 2444 N N . SER A 1 322 ? 8.977 -12.449 -10.282 1.00 97.69 322 SER A N 1
ATOM 2445 C CA . SER A 1 322 ? 9.086 -13.814 -9.769 1.00 97.69 322 SER A CA 1
ATOM 2446 C C . SER A 1 322 ? 7.716 -14.351 -9.360 1.00 97.69 322 SER A C 1
ATOM 2448 O O . SER A 1 322 ? 7.120 -13.872 -8.397 1.00 97.69 322 SER A O 1
ATOM 2450 N N . SER A 1 323 ? 7.241 -15.405 -10.033 1.00 96.62 323 SER A N 1
ATOM 2451 C CA . SER A 1 323 ? 5.974 -16.052 -9.672 1.00 96.62 323 SER A CA 1
ATOM 2452 C C . SER A 1 323 ? 5.983 -16.557 -8.231 1.00 96.62 323 SER A C 1
ATOM 2454 O O . SER A 1 323 ? 4.992 -16.405 -7.540 1.00 96.62 323 SER A O 1
ATOM 2456 N N . THR A 1 324 ? 7.115 -17.071 -7.739 1.00 96.94 324 THR A N 1
ATOM 2457 C CA . THR A 1 324 ? 7.252 -17.526 -6.346 1.00 96.94 324 THR A CA 1
ATOM 2458 C C . THR A 1 324 ? 7.039 -16.389 -5.346 1.00 96.94 324 THR A C 1
ATOM 2460 O O . THR A 1 324 ? 6.404 -16.594 -4.315 1.00 96.94 324 THR A O 1
ATOM 2463 N N . VAL A 1 325 ? 7.558 -15.191 -5.644 1.00 98.44 325 VAL A N 1
ATOM 2464 C CA . VAL A 1 325 ? 7.346 -14.002 -4.803 1.00 98.44 325 VAL A CA 1
ATOM 2465 C C . VAL A 1 325 ? 5.881 -13.578 -4.876 1.00 98.44 325 VAL A C 1
ATOM 2467 O O . VAL A 1 325 ? 5.252 -13.413 -3.835 1.00 98.44 325 VAL A O 1
ATOM 2470 N N . GLN A 1 326 ? 5.322 -13.470 -6.085 1.00 98.69 326 GLN A N 1
ATOM 2471 C CA . GLN A 1 326 ? 3.915 -13.110 -6.285 1.00 98.69 326 GLN A CA 1
ATOM 2472 C C . GLN A 1 326 ? 2.962 -14.079 -5.562 1.00 98.69 326 GLN A C 1
ATOM 2474 O O . GLN A 1 326 ? 2.047 -13.639 -4.874 1.00 98.69 326 GLN A O 1
ATOM 2479 N N . ASP A 1 327 ? 3.187 -15.389 -5.682 1.00 98.75 327 ASP A N 1
ATOM 2480 C CA . ASP A 1 327 ? 2.358 -16.432 -5.067 1.00 98.75 327 ASP A CA 1
ATOM 2481 C C . ASP A 1 327 ? 2.399 -16.349 -3.538 1.00 98.75 327 ASP A C 1
ATOM 2483 O O . ASP A 1 327 ? 1.375 -16.520 -2.881 1.00 98.75 327 ASP A O 1
ATOM 2487 N N . HIS A 1 328 ? 3.568 -16.055 -2.964 1.00 98.62 328 HIS A N 1
ATOM 2488 C CA . HIS A 1 328 ? 3.708 -15.878 -1.524 1.00 98.62 328 HIS A CA 1
ATOM 2489 C C . HIS A 1 328 ? 2.950 -14.647 -1.014 1.00 98.62 328 HIS A C 1
ATOM 2491 O O . HIS A 1 328 ? 2.213 -14.746 -0.034 1.00 98.62 328 HIS A O 1
ATOM 2497 N N . GLN A 1 329 ? 3.087 -13.504 -1.692 1.00 98.88 329 GLN A N 1
ATOM 2498 C CA . GLN A 1 329 ? 2.379 -12.281 -1.310 1.00 98.88 329 GLN A CA 1
ATOM 2499 C C . GLN A 1 329 ? 0.855 -12.443 -1.443 1.00 98.88 329 GLN A C 1
ATOM 2501 O O . GLN A 1 329 ? 0.112 -12.076 -0.531 1.00 98.88 329 GLN A O 1
ATOM 2506 N N . ILE A 1 330 ? 0.382 -13.084 -2.520 1.00 98.94 330 ILE A N 1
ATOM 2507 C CA . ILE A 1 330 ? -1.038 -13.428 -2.688 1.00 98.94 330 ILE A CA 1
ATOM 2508 C C . ILE A 1 330 ? -1.503 -14.369 -1.573 1.00 98.94 330 ILE A C 1
ATOM 2510 O O . ILE A 1 330 ? -2.568 -14.142 -1.009 1.00 98.94 330 ILE A O 1
ATOM 2514 N N . ALA A 1 331 ? -0.712 -15.374 -1.185 1.00 98.88 331 ALA A N 1
ATOM 2515 C CA . ALA A 1 331 ? -1.083 -16.280 -0.099 1.00 98.88 331 ALA A CA 1
ATOM 2516 C C . ALA A 1 331 ? -1.275 -15.548 1.245 1.00 98.88 331 ALA A C 1
ATOM 2518 O O . ALA A 1 331 ? -2.213 -15.865 1.975 1.00 98.88 331 ALA A O 1
ATOM 2519 N N . ILE A 1 332 ? -0.446 -14.543 1.552 1.00 98.88 332 ILE A N 1
ATOM 2520 C CA . ILE A 1 332 ? -0.628 -13.677 2.732 1.00 98.88 332 ILE A CA 1
ATOM 2521 C C . ILE A 1 332 ? -1.927 -12.864 2.617 1.00 98.88 332 ILE A C 1
ATOM 2523 O O . ILE A 1 332 ? -2.698 -12.800 3.575 1.00 98.88 332 ILE A O 1
ATOM 2527 N N . ILE A 1 333 ? -2.208 -12.278 1.448 1.00 98.94 333 ILE A N 1
ATOM 2528 C CA . ILE A 1 333 ? -3.471 -11.561 1.198 1.00 98.94 333 ILE A CA 1
ATOM 2529 C C . ILE A 1 333 ? -4.670 -12.496 1.406 1.00 98.94 333 ILE A C 1
ATOM 2531 O O . ILE A 1 333 ? -5.648 -12.111 2.051 1.00 98.94 333 ILE A O 1
ATOM 2535 N N . GLU A 1 334 ? -4.605 -13.733 0.909 1.00 98.88 334 GLU A N 1
ATOM 2536 C CA . GLU A 1 334 ? -5.654 -14.730 1.115 1.00 98.88 334 GLU A CA 1
ATOM 2537 C C . GLU A 1 334 ? -5.813 -15.121 2.591 1.00 98.88 334 GLU A C 1
ATOM 2539 O O . GLU A 1 334 ? -6.948 -15.265 3.046 1.00 98.88 334 GLU A O 1
ATOM 2544 N N . GLU A 1 335 ? -4.717 -15.283 3.345 1.00 98.81 335 GLU A N 1
ATOM 2545 C CA . GLU A 1 335 ? -4.752 -15.576 4.787 1.00 98.81 335 GLU A CA 1
ATOM 2546 C C . GLU A 1 335 ? -5.534 -14.487 5.532 1.00 98.81 335 GLU A C 1
ATOM 2548 O O . GLU A 1 335 ? -6.488 -14.799 6.250 1.00 98.81 335 GLU A O 1
ATOM 2553 N N . VAL A 1 336 ? -5.216 -13.213 5.282 1.00 98.81 336 VAL A N 1
ATOM 2554 C CA . VAL A 1 336 ? -5.942 -12.080 5.874 1.00 98.81 336 VAL A CA 1
ATOM 2555 C C . VAL A 1 336 ? -7.409 -12.075 5.435 1.00 98.81 336 VAL A C 1
ATOM 2557 O O . VAL A 1 336 ? -8.315 -12.000 6.265 1.00 98.81 336 VAL A O 1
ATOM 2560 N N . THR A 1 337 ? -7.660 -12.223 4.133 1.00 98.75 337 THR A N 1
ATOM 2561 C CA . THR A 1 337 ? -9.008 -12.159 3.545 1.00 98.75 337 THR A CA 1
ATOM 2562 C C . THR A 1 337 ? -9.932 -13.251 4.092 1.00 98.75 337 THR A C 1
ATOM 2564 O O . THR A 1 337 ? -11.123 -13.004 4.296 1.00 98.75 337 THR A O 1
ATOM 2567 N N . ARG A 1 338 ? -9.413 -14.463 4.336 1.00 98.62 338 ARG A N 1
ATOM 2568 C CA . ARG A 1 338 ? -10.192 -15.607 4.844 1.00 98.62 338 ARG A CA 1
ATOM 2569 C C . ARG A 1 338 ? -10.435 -15.540 6.345 1.00 98.62 338 ARG A C 1
ATOM 2571 O O . ARG A 1 338 ? -11.507 -15.948 6.786 1.00 98.62 338 ARG A O 1
ATOM 2578 N N . ASN A 1 339 ? -9.441 -15.086 7.102 1.00 98.50 339 ASN A N 1
ATOM 2579 C CA . ASN A 1 339 ? -9.430 -15.259 8.552 1.00 98.50 339 ASN A CA 1
ATOM 2580 C C . ASN A 1 339 ? -9.955 -14.039 9.314 1.00 98.50 339 ASN A C 1
ATOM 2582 O O . ASN A 1 339 ? -10.415 -14.207 10.438 1.00 98.50 339 ASN A O 1
ATOM 2586 N N . TYR A 1 340 ? -9.941 -12.849 8.707 1.00 98.75 340 TYR A N 1
ATOM 2587 C CA . TYR A 1 340 ? -10.335 -11.603 9.366 1.00 98.75 340 TYR A CA 1
ATOM 2588 C C . TYR A 1 340 ? -11.564 -10.974 8.711 1.00 98.75 340 TYR A C 1
ATOM 2590 O O . TYR A 1 340 ? -11.705 -10.973 7.484 1.00 98.75 340 TYR A O 1
ATOM 2598 N N . ASP A 1 341 ? -12.452 -10.402 9.525 1.00 98.38 341 ASP A N 1
ATOM 2599 C CA . ASP A 1 341 ? -13.633 -9.664 9.063 1.00 98.38 341 ASP A CA 1
ATOM 2600 C C . ASP A 1 341 ? -13.277 -8.212 8.702 1.00 98.38 341 ASP A C 1
ATOM 2602 O O . ASP A 1 341 ? -13.695 -7.260 9.343 1.00 98.38 341 ASP A O 1
ATOM 2606 N N . ILE A 1 342 ? -12.403 -8.043 7.712 1.00 98.69 342 ILE A N 1
ATOM 2607 C CA . ILE A 1 342 ? -12.022 -6.726 7.186 1.00 98.69 342 ILE A CA 1
ATOM 2608 C C . ILE A 1 342 ? -13.074 -6.179 6.215 1.00 98.69 342 ILE A C 1
ATOM 2610 O O . ILE A 1 342 ? -13.708 -6.946 5.488 1.00 98.69 342 ILE A O 1
ATOM 2614 N N . ASP A 1 343 ? -13.203 -4.853 6.165 1.00 98.69 343 ASP A N 1
ATOM 2615 C CA . ASP A 1 343 ? -14.094 -4.122 5.251 1.00 98.69 343 ASP A CA 1
ATOM 2616 C C . ASP A 1 343 ? -13.432 -3.828 3.897 1.00 98.69 343 ASP A C 1
ATOM 2618 O O . ASP A 1 343 ? -14.109 -3.656 2.882 1.00 98.69 343 ASP A O 1
ATOM 2622 N N . GLY A 1 344 ? -12.100 -3.804 3.872 1.00 98.62 344 GLY A N 1
ATOM 2623 C CA . GLY A 1 344 ? -11.321 -3.701 2.648 1.00 98.62 344 GLY A CA 1
ATOM 2624 C C . GLY A 1 344 ? -9.844 -4.001 2.864 1.00 98.62 344 GLY A C 1
ATOM 2625 O O . GLY A 1 344 ? -9.411 -4.379 3.956 1.00 98.62 344 GLY A O 1
ATOM 2626 N N . LEU A 1 345 ? -9.042 -3.837 1.819 1.00 98.06 345 LEU A N 1
ATOM 2627 C CA . LEU A 1 345 ? -7.590 -3.964 1.909 1.00 98.06 345 LEU A CA 1
ATOM 2628 C C . LEU A 1 345 ? -6.874 -3.013 0.950 1.00 98.06 345 LEU A C 1
ATOM 2630 O O . LEU A 1 345 ? -7.399 -2.681 -0.109 1.00 98.06 345 LEU A O 1
ATOM 2634 N N . PHE A 1 346 ? -5.667 -2.597 1.318 1.00 98.69 346 PHE A N 1
ATOM 2635 C CA . PHE A 1 346 ? -4.763 -1.821 0.475 1.00 98.69 346 PHE A CA 1
ATOM 2636 C C . PHE A 1 346 ? -3.449 -2.572 0.293 1.00 98.69 346 PHE A C 1
ATOM 2638 O O . PHE A 1 346 ? -2.771 -2.891 1.270 1.00 98.69 346 PHE A O 1
ATOM 2645 N N . ILE A 1 347 ? -3.057 -2.820 -0.954 1.00 98.88 347 ILE A N 1
ATOM 2646 C CA . ILE A 1 347 ? -1.694 -3.265 -1.261 1.00 98.88 347 ILE A CA 1
ATOM 2647 C C . ILE A 1 347 ? -0.772 -2.060 -1.465 1.00 98.88 347 ILE A C 1
ATOM 2649 O O . ILE A 1 347 ? -1.188 -1.030 -1.988 1.00 98.88 347 ILE A O 1
ATOM 2653 N N . ASP A 1 348 ? 0.487 -2.182 -1.069 1.00 98.50 348 ASP A N 1
ATOM 2654 C CA . ASP A 1 348 ? 1.496 -1.121 -1.196 1.00 98.50 348 ASP A CA 1
ATOM 2655 C C . ASP A 1 348 ? 2.843 -1.696 -1.628 1.00 98.50 348 ASP A C 1
ATOM 2657 O O . ASP A 1 348 ? 3.001 -2.911 -1.697 1.00 98.50 348 ASP A O 1
ATOM 2661 N N . TRP A 1 349 ? 3.826 -0.860 -1.955 1.00 97.44 349 TRP A N 1
ATOM 2662 C CA . TRP A 1 349 ? 5.138 -1.290 -2.447 1.00 97.44 349 TRP A CA 1
ATOM 2663 C C . TRP A 1 349 ? 5.021 -2.242 -3.649 1.00 97.44 349 TRP A C 1
ATOM 2665 O O . TRP A 1 349 ? 5.854 -3.115 -3.880 1.00 97.44 349 TRP A O 1
ATOM 2675 N N . VAL A 1 350 ? 3.959 -2.063 -4.437 1.00 97.88 350 VAL A N 1
ATOM 2676 C CA . VAL A 1 350 ? 3.670 -2.787 -5.676 1.00 97.88 350 VAL A CA 1
ATOM 2677 C C . VAL A 1 350 ? 4.373 -2.080 -6.836 1.00 97.88 350 VAL A C 1
ATOM 2679 O O . VAL A 1 350 ? 3.753 -1.448 -7.693 1.00 97.88 350 VAL A O 1
ATOM 2682 N N . ARG A 1 351 ? 5.711 -2.085 -6.791 1.00 97.25 351 ARG A N 1
ATOM 2683 C CA . ARG A 1 351 ? 6.568 -1.331 -7.713 1.00 97.25 351 ARG A CA 1
ATOM 2684 C C . ARG A 1 351 ? 7.961 -1.937 -7.881 1.00 97.25 351 ARG A C 1
ATOM 2686 O O . ARG A 1 351 ? 8.397 -2.761 -7.081 1.00 97.25 351 ARG A O 1
ATOM 2693 N N . PHE A 1 352 ? 8.659 -1.484 -8.918 1.00 96.81 352 PHE A N 1
ATOM 2694 C CA . PHE A 1 352 ? 10.117 -1.580 -9.008 1.00 96.81 352 PHE A CA 1
ATOM 2695 C C . PHE A 1 352 ? 10.753 -0.373 -8.317 1.00 96.81 352 PHE A C 1
ATOM 2697 O O . PHE A 1 352 ? 10.098 0.651 -8.153 1.00 96.81 352 PHE A O 1
ATOM 2704 N N . ASP A 1 353 ? 12.040 -0.455 -7.991 1.00 92.62 353 ASP A N 1
ATOM 2705 C CA . ASP A 1 353 ? 12.744 0.632 -7.295 1.00 92.62 353 ASP A CA 1
ATOM 2706 C C . ASP A 1 353 ? 13.702 1.435 -8.209 1.00 92.62 353 ASP A C 1
ATOM 2708 O O . ASP A 1 353 ? 14.725 1.988 -7.824 1.00 92.62 353 ASP A O 1
ATOM 2712 N N . GLY A 1 354 ? 13.376 1.488 -9.502 1.00 94.12 354 GLY A N 1
ATOM 2713 C CA . GLY A 1 354 ? 14.060 2.351 -10.465 1.00 94.12 354 GLY A CA 1
ATOM 2714 C C . GLY A 1 354 ? 14.299 1.697 -11.819 1.00 94.12 354 GLY A C 1
ATOM 2715 O O . GLY A 1 354 ? 14.128 0.493 -11.992 1.00 94.12 354 GLY A O 1
ATOM 2716 N N . TYR A 1 355 ? 14.709 2.489 -12.815 1.00 95.44 355 TYR A N 1
ATOM 2717 C CA . TYR A 1 355 ? 14.863 2.018 -14.200 1.00 95.44 355 TYR A CA 1
ATOM 2718 C C . TYR A 1 355 ? 15.831 0.845 -14.353 1.00 95.44 355 TYR A C 1
ATOM 2720 O O . TYR A 1 355 ? 15.570 -0.063 -15.135 1.00 95.44 355 TYR A O 1
ATOM 2728 N N . ALA A 1 356 ? 16.930 0.855 -13.603 1.00 93.50 356 ALA A N 1
ATOM 2729 C CA . ALA A 1 356 ? 18.004 -0.128 -13.701 1.00 93.50 356 ALA A CA 1
ATOM 2730 C C . ALA A 1 356 ? 17.674 -1.479 -13.030 1.00 93.50 356 ALA A C 1
ATOM 2732 O O . ALA A 1 356 ? 18.593 -2.243 -12.729 1.00 93.50 356 ALA A O 1
ATOM 2733 N N . MET A 1 357 ? 16.389 -1.751 -12.774 1.00 92.94 357 MET A N 1
ATOM 2734 C CA . MET A 1 357 ? 15.879 -2.923 -12.063 1.00 92.94 357 MET A CA 1
ATOM 2735 C C . MET A 1 357 ? 14.565 -3.429 -12.668 1.00 92.94 357 MET A C 1
ATOM 2737 O O . MET A 1 357 ? 13.806 -2.666 -13.260 1.00 92.94 357 MET A O 1
ATOM 2741 N N . ASP A 1 358 ? 14.215 -4.701 -12.531 1.00 96.00 358 ASP A N 1
ATOM 2742 C CA . ASP A 1 358 ? 15.025 -5.802 -11.996 1.00 96.00 358 ASP A CA 1
ATOM 2743 C C . ASP A 1 358 ? 15.933 -6.407 -13.090 1.00 96.00 358 ASP A C 1
ATOM 2745 O O . ASP A 1 358 ? 15.500 -6.602 -14.222 1.00 96.00 358 ASP A O 1
ATOM 2749 N N . MET A 1 359 ? 17.188 -6.718 -12.758 1.00 96.06 359 MET A N 1
ATOM 2750 C CA . MET A 1 359 ? 18.200 -7.245 -13.694 1.00 96.06 359 MET A CA 1
ATOM 2751 C C . MET A 1 359 ? 18.496 -8.738 -13.516 1.00 96.06 359 MET A C 1
ATOM 2753 O O . MET A 1 359 ? 19.465 -9.255 -14.095 1.00 96.06 359 MET A O 1
ATOM 2757 N N . SER A 1 360 ? 17.677 -9.453 -12.739 1.00 95.56 360 SER A N 1
ATOM 2758 C CA . SER A 1 360 ? 17.787 -10.907 -12.635 1.00 95.56 360 SER A CA 1
ATOM 2759 C C . SER A 1 360 ? 17.671 -11.565 -14.015 1.00 95.56 360 SER A C 1
ATOM 2761 O O . SER A 1 360 ? 17.053 -11.032 -14.939 1.00 95.56 360 SER A O 1
ATOM 2763 N N . GLN A 1 361 ? 18.285 -12.740 -14.179 1.00 95.25 361 GLN A N 1
ATOM 2764 C CA . GLN A 1 361 ? 18.255 -13.444 -15.466 1.00 95.25 361 GLN A CA 1
ATOM 2765 C C . GLN A 1 361 ? 16.815 -13.723 -15.923 1.00 95.25 361 GLN A C 1
ATOM 2767 O O . GLN A 1 361 ? 16.501 -13.480 -17.079 1.00 95.25 361 GLN A O 1
ATOM 2772 N N . ALA A 1 362 ? 15.933 -14.135 -15.006 1.00 94.94 362 ALA A N 1
ATOM 2773 C CA . ALA A 1 362 ? 14.537 -14.436 -15.319 1.00 94.94 362 ALA A CA 1
ATOM 2774 C C . ALA A 1 362 ? 13.782 -13.220 -15.882 1.00 94.94 362 ALA A C 1
ATOM 2776 O O . ALA A 1 362 ? 13.073 -13.340 -16.880 1.00 94.94 362 ALA A O 1
ATOM 2777 N N . THR A 1 363 ? 13.968 -12.040 -15.285 1.00 97.62 363 THR A N 1
ATOM 2778 C CA . THR A 1 363 ? 13.340 -10.805 -15.774 1.00 97.62 363 THR A CA 1
ATOM 2779 C C . THR A 1 363 ? 13.897 -10.398 -17.135 1.00 97.62 363 THR A C 1
ATOM 2781 O O . THR A 1 363 ? 13.134 -10.029 -18.030 1.00 97.62 363 THR A O 1
ATOM 2784 N N . ARG A 1 364 ? 15.219 -10.505 -17.324 1.00 97.62 364 ARG A N 1
ATOM 2785 C CA . ARG A 1 364 ? 15.866 -10.180 -18.604 1.00 97.62 364 ARG A CA 1
ATOM 2786 C C . ARG A 1 364 ? 15.433 -11.119 -19.726 1.00 97.62 364 ARG A C 1
ATOM 2788 O O . ARG A 1 364 ? 15.148 -10.629 -20.814 1.00 97.62 364 ARG A O 1
ATOM 2795 N N . ASP A 1 365 ? 15.319 -12.416 -19.453 1.00 97.50 365 ASP A N 1
ATOM 2796 C CA . ASP A 1 365 ? 14.833 -13.407 -20.420 1.00 97.50 365 ASP A CA 1
ATOM 2797 C C . ASP A 1 365 ? 13.396 -13.089 -20.839 1.00 97.50 365 ASP A C 1
ATOM 2799 O O . ASP A 1 365 ? 13.111 -12.978 -22.029 1.00 97.50 365 ASP A O 1
ATOM 2803 N N . LYS A 1 366 ? 12.504 -12.823 -19.873 1.00 98.00 366 LYS A N 1
ATOM 2804 C CA . LYS A 1 366 ? 11.105 -12.474 -20.163 1.00 98.00 366 LYS A CA 1
ATOM 2805 C C . LYS A 1 366 ? 10.989 -11.202 -21.009 1.00 98.00 366 LYS A C 1
ATOM 2807 O O . LYS A 1 366 ? 10.199 -11.149 -21.951 1.00 98.00 366 LYS A O 1
ATOM 2812 N N . PHE A 1 367 ? 11.798 -10.186 -20.710 1.00 98.44 367 PHE A N 1
ATOM 2813 C CA . PHE A 1 367 ? 11.837 -8.957 -21.500 1.00 98.44 367 PHE A CA 1
ATOM 2814 C C . PHE A 1 367 ? 12.400 -9.174 -22.911 1.00 98.44 367 PHE A C 1
ATOM 2816 O O . PHE A 1 367 ? 11.869 -8.621 -23.882 1.00 98.44 367 PHE A O 1
ATOM 2823 N N . GLN A 1 368 ? 13.455 -9.979 -23.043 1.00 98.12 368 GLN A N 1
ATOM 2824 C CA . GLN A 1 368 ? 14.045 -10.309 -24.336 1.00 98.12 368 GLN A CA 1
ATOM 2825 C C . GLN A 1 368 ? 13.079 -11.132 -25.192 1.00 98.12 368 GLN A C 1
ATOM 2827 O O . GLN A 1 368 ? 12.963 -10.864 -26.385 1.00 98.12 368 GLN A O 1
ATOM 2832 N N . ASP A 1 369 ? 12.333 -12.062 -24.603 1.00 97.19 369 ASP A N 1
ATOM 2833 C CA . ASP A 1 369 ? 11.289 -12.815 -25.300 1.00 97.19 369 ASP A CA 1
ATOM 2834 C C . ASP A 1 369 ? 10.149 -11.900 -25.772 1.00 97.19 369 ASP A C 1
ATOM 2836 O O . ASP A 1 369 ? 9.623 -12.071 -26.874 1.00 97.19 369 ASP A O 1
ATOM 2840 N N . PHE A 1 370 ? 9.791 -10.892 -24.969 1.00 94.50 370 PHE A N 1
ATOM 2841 C CA . PHE A 1 370 ? 8.737 -9.932 -25.299 1.00 94.50 370 PHE A CA 1
ATOM 2842 C C . PHE A 1 370 ? 9.144 -8.929 -26.393 1.00 94.50 370 PHE A C 1
ATOM 2844 O O . PHE A 1 370 ? 8.319 -8.553 -27.225 1.00 94.50 370 PHE A O 1
ATOM 2851 N N . THR A 1 371 ? 10.405 -8.480 -26.410 1.00 97.00 371 THR A N 1
ATOM 2852 C CA . THR A 1 371 ? 10.840 -7.332 -27.237 1.00 97.00 371 THR A CA 1
ATOM 2853 C C . THR A 1 371 ? 11.964 -7.623 -28.230 1.00 97.00 371 THR A C 1
ATOM 2855 O O . THR A 1 371 ? 12.179 -6.844 -29.160 1.00 97.00 371 THR A O 1
ATOM 2858 N N . GLY A 1 372 ? 12.716 -8.702 -28.032 1.00 96.75 372 GLY A N 1
ATOM 2859 C CA . GLY A 1 372 ? 13.983 -8.984 -28.710 1.00 96.75 372 GLY A CA 1
ATOM 2860 C C . GLY A 1 372 ? 15.182 -8.168 -28.204 1.00 96.75 372 GLY A C 1
ATOM 2861 O O . GLY A 1 372 ? 16.269 -8.292 -28.769 1.00 96.75 372 GLY A O 1
ATOM 2862 N N . ILE A 1 373 ? 15.014 -7.328 -27.177 1.00 96.88 373 ILE A N 1
ATOM 2863 C CA . ILE A 1 373 ? 16.051 -6.426 -26.651 1.00 96.88 373 ILE A CA 1
ATOM 2864 C C . ILE A 1 373 ? 16.740 -7.072 -25.443 1.00 96.88 373 ILE A C 1
ATOM 2866 O O . ILE A 1 373 ? 16.078 -7.560 -24.532 1.00 96.88 373 ILE A O 1
ATOM 2870 N N . ASP A 1 374 ? 18.074 -7.025 -25.397 1.00 95.50 374 ASP A N 1
ATOM 2871 C CA . ASP A 1 374 ? 18.824 -7.344 -24.176 1.00 95.50 374 ASP A CA 1
ATOM 2872 C C . ASP A 1 374 ? 18.814 -6.132 -23.235 1.00 95.50 374 ASP A C 1
ATOM 2874 O O . ASP A 1 374 ? 19.378 -5.080 -23.555 1.00 95.50 374 ASP A O 1
ATOM 2878 N N . ALA A 1 375 ? 18.193 -6.288 -22.062 1.00 96.00 375 ALA A N 1
ATOM 2879 C CA . ALA A 1 375 ? 18.074 -5.236 -21.054 1.00 96.00 375 ALA A CA 1
ATOM 2880 C C . ALA A 1 375 ? 19.431 -4.651 -20.615 1.00 96.00 375 ALA A C 1
ATOM 2882 O O . ALA A 1 375 ? 19.496 -3.473 -20.266 1.00 96.00 375 ALA A O 1
ATOM 2883 N N . LEU A 1 376 ? 20.525 -5.425 -20.683 1.00 95.38 376 LEU A N 1
ATOM 2884 C CA . LEU A 1 376 ? 21.868 -4.946 -20.323 1.00 95.38 376 LEU A CA 1
ATOM 2885 C C . LEU A 1 376 ? 22.440 -3.930 -21.320 1.00 95.38 376 LEU A C 1
ATOM 288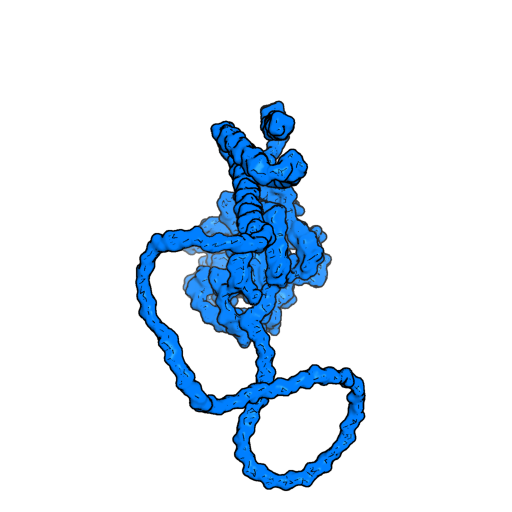7 O O . LEU A 1 376 ? 23.420 -3.253 -21.016 1.00 95.38 376 LEU A O 1
ATOM 2891 N N . THR A 1 377 ? 21.856 -3.831 -22.516 1.00 94.31 377 THR A N 1
ATOM 2892 C CA . THR A 1 377 ? 22.306 -2.902 -23.564 1.00 94.31 377 THR A CA 1
ATOM 2893 C C . THR A 1 377 ? 21.611 -1.543 -23.507 1.00 94.31 377 THR A C 1
ATOM 2895 O O . THR A 1 377 ? 22.001 -0.628 -24.235 1.00 94.31 377 THR A O 1
ATOM 2898 N N . ILE A 1 378 ? 20.606 -1.397 -22.640 1.00 95.38 378 ILE A N 1
ATOM 2899 C CA . ILE A 1 378 ? 19.794 -0.187 -22.538 1.00 95.38 378 ILE A CA 1
ATOM 2900 C C . ILE A 1 378 ? 20.572 0.906 -21.802 1.00 95.38 378 ILE A C 1
ATOM 2902 O O . ILE A 1 378 ? 21.052 0.717 -20.685 1.00 95.38 378 ILE A O 1
ATOM 2906 N N . ASP A 1 379 ? 20.629 2.096 -22.398 1.00 94.06 379 ASP A N 1
ATOM 2907 C CA . ASP A 1 379 ? 21.049 3.300 -21.687 1.00 94.06 379 ASP A CA 1
ATOM 2908 C C . ASP A 1 379 ? 19.898 3.812 -20.808 1.00 94.06 379 ASP A C 1
ATOM 2910 O O . ASP A 1 379 ? 18.953 4.435 -21.291 1.00 94.06 379 ASP A O 1
ATOM 2914 N N . PHE A 1 380 ? 19.966 3.560 -19.501 1.00 94.38 380 PHE A N 1
ATOM 2915 C CA . PHE A 1 380 ? 18.946 4.028 -18.560 1.00 94.38 380 PHE A CA 1
ATOM 2916 C C . PHE A 1 380 ? 19.052 5.521 -18.213 1.00 94.38 380 PHE A C 1
ATOM 2918 O O . PHE A 1 380 ? 18.135 6.056 -17.586 1.00 94.38 380 PHE A O 1
ATOM 2925 N N . THR A 1 381 ? 20.114 6.217 -18.634 1.00 91.94 381 THR A N 1
ATOM 2926 C CA . THR A 1 381 ? 20.340 7.635 -18.299 1.00 91.94 381 THR A CA 1
ATOM 2927 C C . THR A 1 381 ? 19.571 8.602 -19.199 1.00 91.94 381 THR A C 1
ATOM 2929 O O . THR A 1 381 ? 19.344 9.750 -18.819 1.00 91.94 381 THR A O 1
ATOM 2932 N N . THR A 1 382 ? 19.109 8.141 -20.363 1.00 94.06 382 THR A N 1
ATOM 2933 C CA . THR A 1 382 ? 18.385 8.955 -21.346 1.00 94.06 382 THR A CA 1
ATOM 2934 C C . THR A 1 382 ? 16.977 8.429 -21.600 1.00 94.06 382 THR A C 1
ATOM 2936 O O . THR A 1 382 ? 16.717 7.231 -21.502 1.00 94.06 382 THR A O 1
ATOM 2939 N N . ASP A 1 383 ? 16.044 9.322 -21.946 1.00 95.56 383 ASP A N 1
ATOM 2940 C CA . ASP A 1 383 ? 14.705 8.923 -22.393 1.00 95.56 383 ASP A CA 1
ATOM 2941 C C . ASP A 1 383 ? 14.736 8.439 -23.842 1.00 95.56 383 ASP A C 1
ATOM 2943 O O . ASP A 1 383 ? 14.482 9.191 -24.782 1.00 95.56 383 ASP A O 1
ATOM 2947 N N . ASN A 1 384 ? 15.124 7.179 -24.019 1.00 96.69 384 ASN A N 1
ATOM 2948 C CA . ASN A 1 384 ? 15.176 6.515 -25.314 1.00 96.69 384 ASN A CA 1
ATOM 2949 C C . ASN A 1 384 ? 14.091 5.436 -25.449 1.00 96.69 384 ASN A C 1
ATOM 2951 O O . ASN A 1 384 ? 13.482 4.980 -24.480 1.00 96.69 384 ASN A O 1
ATOM 2955 N N . THR A 1 385 ? 13.875 4.995 -26.686 1.00 97.31 385 THR A N 1
ATOM 2956 C CA . THR A 1 385 ? 12.830 4.025 -27.035 1.00 97.31 385 THR A CA 1
ATOM 2957 C C . THR A 1 385 ? 13.002 2.673 -26.343 1.00 97.31 385 THR A C 1
ATOM 2959 O O . THR A 1 385 ? 12.005 2.036 -26.012 1.00 97.31 385 THR A O 1
ATOM 2962 N N . GLN A 1 386 ? 14.237 2.234 -26.079 1.00 97.69 386 GLN A N 1
ATOM 2963 C CA . GLN A 1 386 ? 14.487 0.969 -25.384 1.00 97.69 386 GLN A CA 1
ATOM 2964 C C . GLN A 1 386 ? 14.128 1.071 -23.899 1.00 97.69 386 GLN A C 1
ATOM 2966 O O . GLN A 1 386 ? 13.478 0.172 -23.373 1.00 97.69 386 GLN A O 1
ATOM 2971 N N . ARG A 1 387 ? 14.458 2.189 -23.238 1.00 97.25 387 ARG A N 1
ATOM 2972 C CA . ARG A 1 387 ? 14.041 2.458 -21.854 1.00 97.25 387 ARG A CA 1
ATOM 2973 C C . ARG A 1 387 ? 12.520 2.559 -21.728 1.00 97.25 387 ARG A C 1
ATOM 2975 O O . ARG A 1 387 ? 11.958 2.054 -20.761 1.00 97.25 387 ARG A O 1
ATOM 2982 N N . GLN A 1 388 ? 11.846 3.162 -22.706 1.00 97.31 388 GLN A N 1
ATOM 2983 C CA . GLN A 1 388 ? 10.380 3.202 -22.749 1.00 97.31 388 GLN A CA 1
ATOM 2984 C C . GLN A 1 388 ? 9.777 1.802 -22.924 1.00 97.31 388 GLN A C 1
ATOM 2986 O O . GLN A 1 388 ? 8.842 1.454 -22.207 1.00 97.31 388 GLN A O 1
ATOM 2991 N N . ALA A 1 389 ? 10.338 0.972 -23.812 1.00 98.12 389 ALA A N 1
ATOM 2992 C CA . ALA A 1 389 ? 9.918 -0.421 -23.976 1.00 98.12 389 ALA A CA 1
ATOM 2993 C C . ALA A 1 389 ? 10.126 -1.240 -22.690 1.00 98.12 389 ALA A C 1
ATOM 2995 O O . ALA A 1 389 ? 9.220 -1.957 -22.267 1.00 98.12 389 ALA A O 1
ATOM 2996 N N . TRP A 1 390 ? 11.278 -1.076 -22.034 1.00 98.00 390 TRP A N 1
ATOM 2997 C CA . TRP A 1 390 ? 11.570 -1.667 -20.727 1.00 98.00 390 TRP A CA 1
ATOM 2998 C C . TRP A 1 390 ? 10.550 -1.251 -19.669 1.00 98.00 390 TRP A C 1
ATOM 3000 O O . TRP A 1 390 ? 10.021 -2.090 -18.942 1.00 98.00 390 TRP A O 1
ATOM 3010 N N . ASN A 1 391 ? 10.224 0.040 -19.599 1.00 97.69 391 ASN A N 1
ATOM 3011 C CA . ASN A 1 391 ? 9.260 0.521 -18.622 1.00 97.69 391 ASN A CA 1
ATOM 3012 C C . ASN A 1 391 ? 7.842 0.014 -18.897 1.00 97.69 391 ASN A C 1
ATOM 3014 O O . ASN A 1 391 ? 7.154 -0.385 -17.965 1.00 97.69 391 ASN A O 1
ATOM 3018 N N . ASN A 1 392 ? 7.422 -0.022 -20.163 1.00 97.81 392 ASN A N 1
ATOM 3019 C CA . ASN A 1 392 ? 6.111 -0.542 -20.544 1.00 97.81 392 ASN A CA 1
ATOM 3020 C C . ASN A 1 392 ? 5.952 -2.015 -20.155 1.00 97.81 392 ASN A C 1
ATOM 3022 O O . ASN A 1 392 ? 4.929 -2.354 -19.566 1.00 97.81 392 ASN A O 1
ATOM 3026 N N . PHE A 1 393 ? 6.975 -2.840 -20.411 1.00 98.56 393 PHE A N 1
ATOM 3027 C CA . PHE A 1 393 ? 7.020 -4.238 -19.976 1.00 98.56 393 PHE A CA 1
ATOM 3028 C C . PHE A 1 393 ? 6.861 -4.357 -18.454 1.00 98.56 393 PHE A C 1
ATOM 3030 O O . PHE A 1 393 ? 5.979 -5.062 -17.979 1.00 98.56 393 PHE A O 1
ATOM 3037 N N . ARG A 1 394 ? 7.647 -3.608 -17.672 1.00 98.31 394 ARG A N 1
ATOM 3038 C CA . ARG A 1 394 ? 7.549 -3.634 -16.202 1.00 98.31 394 ARG A CA 1
ATOM 3039 C C . ARG A 1 394 ? 6.187 -3.166 -15.683 1.00 98.31 394 ARG A C 1
ATOM 3041 O O . ARG A 1 394 ? 5.677 -3.733 -14.724 1.00 98.31 394 ARG A O 1
ATOM 3048 N N . GLN A 1 395 ? 5.577 -2.173 -16.331 1.00 98.44 395 GLN A N 1
ATOM 3049 C CA . GLN A 1 395 ? 4.214 -1.742 -16.013 1.00 98.44 395 GLN A CA 1
ATOM 3050 C C . GLN A 1 395 ? 3.185 -2.849 -16.287 1.00 98.44 395 GLN A C 1
ATOM 3052 O O . GLN A 1 395 ? 2.239 -2.987 -15.516 1.00 98.44 395 GLN A O 1
ATOM 3057 N N . ASP A 1 396 ? 3.361 -3.637 -17.354 1.00 98.56 396 ASP A N 1
ATOM 3058 C CA . ASP A 1 396 ? 2.501 -4.795 -17.641 1.00 98.56 396 ASP A CA 1
ATOM 3059 C C . ASP A 1 396 ? 2.674 -5.902 -16.589 1.00 98.56 396 ASP A C 1
ATOM 3061 O O . ASP A 1 396 ? 1.690 -6.518 -16.182 1.00 98.56 396 ASP A O 1
ATOM 3065 N N . GLU A 1 397 ? 3.894 -6.119 -16.089 1.00 98.56 397 GLU A N 1
ATOM 3066 C CA . GLU A 1 397 ? 4.156 -7.063 -14.993 1.00 98.56 397 GLU A CA 1
ATOM 3067 C C . GLU A 1 397 ? 3.451 -6.648 -13.692 1.00 98.56 397 GLU A C 1
ATOM 3069 O O . GLU A 1 397 ? 2.790 -7.474 -13.061 1.00 98.56 397 GLU A O 1
ATOM 3074 N N . ILE A 1 398 ? 3.525 -5.364 -13.320 1.00 98.69 398 ILE A N 1
ATOM 3075 C CA . ILE A 1 398 ? 2.812 -4.827 -12.150 1.00 98.69 398 ILE A CA 1
ATOM 3076 C C . ILE A 1 398 ? 1.294 -4.926 -12.331 1.00 98.69 398 ILE A C 1
ATOM 3078 O O . ILE A 1 398 ? 0.602 -5.400 -11.431 1.00 98.69 398 ILE A O 1
ATOM 3082 N N . ALA A 1 399 ? 0.766 -4.534 -13.493 1.00 98.75 399 ALA A N 1
ATOM 3083 C CA . ALA A 1 399 ? -0.666 -4.621 -13.773 1.00 98.75 399 ALA A CA 1
ATOM 3084 C C . ALA A 1 399 ? -1.173 -6.071 -13.724 1.00 98.75 399 ALA A C 1
ATOM 3086 O O . ALA A 1 399 ? -2.208 -6.349 -13.119 1.00 98.75 399 ALA A O 1
ATOM 3087 N N . THR A 1 400 ? -0.404 -7.009 -14.285 1.00 98.62 400 THR A N 1
ATOM 3088 C CA . THR A 1 400 ? -0.707 -8.445 -14.225 1.00 98.62 400 THR A CA 1
ATOM 3089 C C . THR A 1 400 ? -0.745 -8.936 -12.782 1.00 98.62 400 THR A C 1
ATOM 3091 O O . THR A 1 400 ? -1.652 -9.679 -12.414 1.00 98.62 400 THR A O 1
ATOM 3094 N N . TYR A 1 401 ? 0.203 -8.516 -11.941 1.00 98.88 401 TYR A N 1
ATOM 3095 C CA . TYR A 1 401 ? 0.192 -8.872 -10.525 1.00 98.88 401 TYR A CA 1
ATOM 3096 C C . TYR A 1 401 ? -1.051 -8.341 -9.795 1.00 98.88 401 TYR A C 1
ATOM 3098 O O . TYR A 1 401 ? -1.716 -9.101 -9.095 1.00 98.88 401 TYR A O 1
ATOM 3106 N N . ILE A 1 402 ? -1.409 -7.070 -9.999 1.00 98.88 402 ILE A N 1
ATOM 3107 C CA . ILE A 1 402 ? -2.593 -6.459 -9.372 1.00 98.88 402 ILE A CA 1
ATOM 3108 C C . ILE A 1 402 ? -3.881 -7.167 -9.812 1.00 98.88 402 ILE A C 1
ATOM 3110 O O . ILE A 1 402 ? -4.742 -7.441 -8.978 1.00 98.88 402 ILE A O 1
ATOM 3114 N N . HIS A 1 403 ? -3.993 -7.536 -11.090 1.00 98.88 403 HIS A N 1
ATOM 3115 C CA . HIS A 1 403 ? -5.108 -8.348 -11.577 1.00 98.88 403 HIS A CA 1
ATOM 3116 C C . HIS A 1 403 ? -5.185 -9.691 -10.833 1.00 98.88 403 HIS A C 1
ATOM 3118 O O . HIS A 1 403 ? -6.243 -10.040 -10.315 1.00 98.88 403 HIS A O 1
ATOM 3124 N N . ARG A 1 404 ? -4.061 -10.405 -10.670 1.00 98.88 404 ARG A N 1
ATOM 3125 C CA . ARG A 1 404 ? -4.021 -11.665 -9.900 1.00 98.88 404 ARG A CA 1
ATOM 3126 C C . ARG A 1 404 ? -4.438 -11.483 -8.438 1.00 98.88 404 ARG A C 1
ATOM 3128 O O . ARG A 1 404 ? -5.112 -12.356 -7.888 1.00 98.88 404 ARG A O 1
ATOM 3135 N N . VAL A 1 405 ? -4.037 -10.379 -7.804 1.00 98.94 405 VAL A N 1
ATOM 3136 C CA . VAL A 1 405 ? -4.476 -10.030 -6.443 1.00 98.94 405 VAL A CA 1
ATOM 3137 C C . VAL A 1 405 ? -5.991 -9.845 -6.413 1.00 98.94 405 VAL A C 1
ATOM 3139 O O . VAL A 1 405 ? -6.654 -10.459 -5.579 1.00 98.94 405 VAL A O 1
ATOM 3142 N N . SER A 1 406 ? -6.543 -9.061 -7.341 1.00 98.88 406 SER A N 1
ATOM 3143 C CA . SER A 1 406 ? -7.985 -8.810 -7.427 1.00 98.88 406 SER A CA 1
ATOM 3144 C C . SER A 1 406 ? -8.778 -10.100 -7.636 1.00 98.88 406 SER A C 1
ATOM 3146 O O . SER A 1 406 ? -9.689 -10.377 -6.858 1.00 98.88 406 SER A O 1
ATOM 3148 N N . ASP A 1 407 ? -8.366 -10.957 -8.574 1.00 98.81 407 ASP A N 1
ATOM 3149 C CA . ASP A 1 407 ? -8.981 -12.273 -8.793 1.00 98.81 407 ASP A CA 1
ATOM 3150 C C . ASP A 1 407 ? -9.004 -13.115 -7.511 1.00 98.81 407 ASP A C 1
ATOM 3152 O O . ASP A 1 407 ? -10.033 -13.690 -7.152 1.00 98.81 407 ASP A O 1
ATOM 3156 N N . SER A 1 408 ? -7.879 -13.161 -6.793 1.00 98.81 408 SER A N 1
ATOM 3157 C CA . SER A 1 408 ? -7.741 -13.962 -5.571 1.00 98.81 408 SER A CA 1
ATOM 3158 C C . SER A 1 408 ? -8.630 -13.425 -4.446 1.00 98.81 408 SER A C 1
ATOM 3160 O O . SER A 1 408 ? -9.341 -14.188 -3.792 1.00 98.81 408 SER A O 1
ATOM 3162 N N . VAL A 1 409 ? -8.655 -12.103 -4.256 1.00 98.81 409 VAL A N 1
ATOM 3163 C CA . VAL A 1 409 ? -9.482 -11.430 -3.245 1.00 98.81 409 VAL A CA 1
ATOM 3164 C C . VAL A 1 409 ? -10.966 -11.616 -3.546 1.00 98.81 409 VAL A C 1
ATOM 3166 O O . VAL A 1 409 ? -11.715 -12.108 -2.697 1.00 98.81 409 VAL A O 1
ATOM 3169 N N . LYS A 1 410 ? -11.397 -11.279 -4.765 1.00 98.50 410 LYS A N 1
ATOM 3170 C CA . LYS A 1 410 ? -12.810 -11.304 -5.164 1.00 98.50 410 LYS A CA 1
ATOM 3171 C C . LYS A 1 410 ? -13.348 -12.736 -5.271 1.00 98.50 410 LYS A C 1
ATOM 3173 O O . LYS A 1 410 ? -14.543 -12.946 -5.075 1.00 98.50 410 LYS A O 1
ATOM 3178 N N . ALA A 1 411 ? -12.491 -13.741 -5.482 1.00 98.62 411 ALA A N 1
ATOM 3179 C CA . ALA A 1 411 ? -12.875 -15.151 -5.377 1.00 98.62 411 ALA A CA 1
ATOM 3180 C C . ALA A 1 411 ? -13.211 -15.589 -3.937 1.00 98.62 411 ALA A C 1
ATOM 3182 O O . ALA A 1 411 ? -13.982 -16.534 -3.753 1.00 98.62 411 ALA A O 1
ATOM 3183 N N . ILE A 1 412 ? -12.641 -14.935 -2.919 1.00 98.62 412 ILE A N 1
ATOM 3184 C CA . ILE A 1 412 ? -12.877 -15.249 -1.499 1.00 98.62 412 ILE A CA 1
ATOM 3185 C C . ILE A 1 412 ? -14.006 -14.384 -0.937 1.00 98.62 412 ILE A C 1
ATOM 3187 O O . ILE A 1 412 ? -14.927 -14.910 -0.309 1.00 98.62 412 ILE A O 1
ATOM 3191 N N . LYS A 1 413 ? -13.939 -13.069 -1.165 1.00 98.25 413 LYS A N 1
ATOM 3192 C CA . LYS A 1 413 ? -14.924 -12.073 -0.729 1.00 98.25 413 LYS A CA 1
ATOM 3193 C C . LYS A 1 413 ? -15.226 -11.114 -1.895 1.00 98.25 413 LYS A C 1
ATOM 3195 O O . LYS A 1 413 ? -14.521 -10.119 -2.051 1.00 98.25 413 LYS A O 1
ATOM 3200 N N . PRO A 1 414 ? -16.265 -11.388 -2.710 1.00 97.94 414 PRO A N 1
ATOM 3201 C CA . PRO A 1 414 ? -16.590 -10.587 -3.897 1.00 97.94 414 PRO A CA 1
ATOM 3202 C C . PRO A 1 414 ? -16.841 -9.102 -3.612 1.00 97.94 414 PRO A C 1
ATOM 3204 O O . PRO A 1 414 ? -16.494 -8.253 -4.429 1.00 97.94 414 PRO A O 1
ATOM 3207 N N . ASP A 1 415 ? -17.407 -8.798 -2.444 1.00 96.75 415 ASP A N 1
ATOM 3208 C CA . ASP A 1 415 ? -17.768 -7.435 -2.045 1.00 96.75 415 ASP A CA 1
ATOM 3209 C C . ASP A 1 415 ? -16.652 -6.719 -1.259 1.00 96.75 415 ASP A C 1
ATOM 3211 O O . ASP A 1 415 ? -16.824 -5.563 -0.885 1.00 96.75 415 ASP A O 1
ATOM 3215 N N . LEU A 1 416 ? -15.516 -7.381 -0.986 1.00 98.19 416 LEU A N 1
ATOM 3216 C CA . LEU A 1 416 ? -14.422 -6.776 -0.220 1.00 98.19 416 LEU A CA 1
ATOM 3217 C C . LEU A 1 416 ? -13.739 -5.687 -1.044 1.00 98.19 416 LEU A C 1
ATOM 3219 O O . LEU A 1 416 ? -13.246 -5.970 -2.137 1.00 98.19 416 LEU A O 1
ATOM 3223 N N . GLU A 1 417 ? -13.688 -4.466 -0.524 1.00 98.38 417 GLU A N 1
ATOM 3224 C CA . GLU A 1 417 ? -13.095 -3.329 -1.227 1.00 98.38 417 GLU A CA 1
ATOM 3225 C C . GLU A 1 417 ? -11.566 -3.479 -1.334 1.00 98.38 417 GLU A C 1
ATOM 3227 O O . GLU A 1 417 ? -10.893 -3.865 -0.374 1.00 98.38 417 GLU A O 1
ATOM 3232 N N . LEU A 1 418 ? -11.003 -3.180 -2.504 1.00 98.75 418 LEU A N 1
ATOM 3233 C CA . LEU A 1 418 ? -9.581 -3.362 -2.798 1.00 98.75 418 LEU A CA 1
ATOM 3234 C C . LEU A 1 418 ? -8.950 -2.066 -3.311 1.00 98.75 418 LEU A C 1
ATOM 3236 O O . LEU A 1 418 ? -9.363 -1.521 -4.332 1.00 98.75 418 LEU A O 1
ATOM 3240 N N . GLY A 1 419 ? -7.907 -1.599 -2.636 1.00 98.62 419 GLY A N 1
ATOM 3241 C CA . GLY A 1 419 ? -7.107 -0.453 -3.046 1.00 98.62 419 GLY A CA 1
ATOM 3242 C C . GLY A 1 419 ? -5.642 -0.796 -3.287 1.00 98.62 419 GLY A C 1
ATOM 3243 O O . GLY A 1 419 ? -5.134 -1.820 -2.823 1.00 98.62 419 GLY A O 1
ATOM 3244 N N . ALA A 1 420 ? -4.940 0.093 -3.984 1.00 98.75 420 ALA A N 1
ATOM 3245 C CA . ALA A 1 420 ? -3.483 0.077 -4.050 1.00 98.75 420 ALA A CA 1
ATOM 3246 C C . ALA A 1 420 ? -2.918 1.471 -3.777 1.00 98.75 420 ALA A C 1
ATOM 3248 O O . ALA A 1 420 ? -3.427 2.462 -4.311 1.00 98.75 420 ALA A O 1
ATOM 3249 N N . PHE A 1 421 ? -1.857 1.542 -2.977 1.00 98.62 421 PHE A N 1
ATOM 3250 C CA . PHE A 1 421 ? -1.060 2.751 -2.847 1.00 98.62 421 PHE A CA 1
ATOM 3251 C C . PHE A 1 421 ? -0.051 2.846 -3.997 1.00 98.62 421 PHE A C 1
ATOM 3253 O O . PHE A 1 421 ? 0.655 1.888 -4.331 1.00 98.62 421 PHE A O 1
ATOM 3260 N N . VAL A 1 422 ? -0.010 4.015 -4.631 1.00 98.38 422 VAL A N 1
ATOM 3261 C CA . VAL A 1 422 ? 0.837 4.302 -5.788 1.00 98.38 422 VAL A CA 1
ATOM 3262 C C . VAL A 1 422 ? 1.591 5.608 -5.588 1.00 98.38 422 VAL A C 1
ATOM 3264 O O . VAL A 1 422 ? 1.092 6.557 -4.980 1.00 98.38 422 VAL A O 1
ATOM 3267 N N . LEU A 1 423 ? 2.796 5.657 -6.141 1.00 97.81 423 LEU A N 1
ATOM 3268 C CA . LEU A 1 423 ? 3.544 6.892 -6.302 1.00 97.81 423 LEU A CA 1
ATOM 3269 C C . LEU A 1 423 ? 2.926 7.750 -7.423 1.00 97.81 423 LEU A C 1
ATOM 3271 O O . LEU A 1 423 ? 2.175 7.231 -8.260 1.00 97.81 423 LEU A O 1
ATOM 3275 N N . PRO A 1 424 ? 3.227 9.060 -7.465 1.00 97.12 424 PRO A N 1
ATOM 3276 C CA . PRO A 1 424 ? 2.785 9.940 -8.539 1.00 97.12 424 PRO A CA 1
ATOM 3277 C C . PRO A 1 424 ? 3.130 9.389 -9.926 1.00 97.12 424 PRO A C 1
ATOM 3279 O O . PRO A 1 424 ? 4.223 8.873 -10.149 1.00 97.12 424 PRO A O 1
ATOM 3282 N N . VAL A 1 425 ? 2.218 9.560 -10.888 1.00 95.75 425 VAL A N 1
ATOM 3283 C CA . VAL A 1 425 ? 2.342 9.031 -12.265 1.00 95.75 425 VAL A CA 1
ATOM 3284 C C . VAL A 1 425 ? 3.610 9.524 -12.985 1.00 95.75 425 VAL A C 1
ATOM 3286 O O . VAL A 1 425 ? 4.139 8.858 -13.880 1.00 95.75 425 VAL A O 1
ATOM 3289 N N . GLU A 1 426 ? 4.126 10.684 -12.587 1.00 94.00 426 GLU A N 1
ATOM 3290 C CA . GLU A 1 426 ? 5.383 11.251 -13.075 1.00 94.00 426 GLU A CA 1
ATOM 3291 C C . GLU A 1 426 ? 6.635 10.434 -12.691 1.00 94.00 426 GLU A C 1
ATOM 3293 O O . GLU A 1 426 ? 7.613 10.461 -13.445 1.00 94.00 426 GLU A O 1
ATOM 3298 N N . MET A 1 427 ? 6.593 9.647 -11.605 1.00 95.38 427 MET A N 1
ATOM 3299 C CA . MET A 1 427 ? 7.680 8.772 -11.126 1.00 95.38 427 MET A CA 1
ATOM 3300 C C . MET A 1 427 ? 7.762 7.476 -11.941 1.00 95.38 427 MET A C 1
ATOM 3302 O O . MET A 1 427 ? 7.571 6.356 -11.465 1.00 95.38 427 MET A O 1
ATOM 3306 N N . LYS A 1 428 ? 8.007 7.622 -13.242 1.00 95.12 428 LYS A N 1
ATOM 3307 C CA . LYS A 1 428 ? 7.919 6.536 -14.229 1.00 95.12 428 LYS A CA 1
ATOM 3308 C C . LYS A 1 428 ? 8.890 5.385 -13.964 1.00 95.12 428 LYS A C 1
ATOM 3310 O O . LYS A 1 428 ? 8.623 4.271 -14.413 1.00 95.12 428 LYS A O 1
ATOM 3315 N N . GLU A 1 429 ? 9.998 5.627 -13.274 1.00 96.25 429 GLU A N 1
ATOM 3316 C CA . GLU A 1 429 ? 11.052 4.655 -12.979 1.00 96.25 429 GLU A CA 1
ATOM 3317 C C . GLU A 1 429 ? 10.583 3.465 -12.141 1.00 96.25 429 GLU A C 1
ATOM 3319 O O . GLU A 1 429 ? 11.152 2.376 -12.291 1.00 96.25 429 GLU A O 1
ATOM 3324 N N . VAL A 1 430 ? 9.529 3.647 -11.340 1.00 96.69 430 VAL A N 1
ATOM 3325 C CA . VAL A 1 430 ? 8.969 2.618 -10.449 1.00 96.69 430 VAL A CA 1
ATOM 3326 C C . VAL A 1 430 ? 7.958 1.698 -11.143 1.00 96.69 430 VAL A C 1
ATOM 3328 O O . VAL A 1 430 ? 7.491 0.715 -10.569 1.00 96.69 430 VAL A O 1
ATOM 3331 N N . ALA A 1 431 ? 7.656 1.994 -12.411 1.00 97.75 431 ALA A N 1
ATOM 3332 C CA . ALA A 1 431 ? 6.788 1.220 -13.294 1.00 97.75 431 ALA A CA 1
ATOM 3333 C C . ALA A 1 431 ? 5.356 0.992 -12.770 1.00 97.75 431 ALA A C 1
ATOM 3335 O O . ALA A 1 431 ? 4.712 0.007 -13.124 1.00 97.75 431 ALA A O 1
ATOM 3336 N N . GLN A 1 432 ? 4.820 1.933 -11.992 1.00 97.88 432 GLN A N 1
ATOM 3337 C CA . GLN A 1 432 ? 3.388 1.995 -11.709 1.00 97.88 432 GLN A CA 1
ATOM 3338 C C . GLN A 1 432 ? 2.677 2.778 -12.819 1.00 97.88 432 GLN A C 1
ATOM 3340 O O . GLN A 1 432 ? 3.096 3.871 -13.195 1.00 97.88 432 GLN A O 1
ATOM 3345 N N . ASN A 1 433 ? 1.615 2.202 -13.381 1.00 97.69 433 ASN A N 1
ATOM 3346 C CA . ASN A 1 433 ? 0.761 2.859 -14.367 1.00 97.69 433 ASN A CA 1
ATOM 3347 C C . ASN A 1 433 ? -0.714 2.526 -14.091 1.00 97.69 433 ASN A C 1
ATOM 3349 O O . ASN A 1 433 ? -1.202 1.507 -14.586 1.00 97.69 433 ASN A O 1
ATOM 3353 N N . PRO A 1 434 ? -1.415 3.379 -13.324 1.00 97.69 434 PRO A N 1
ATOM 3354 C CA . PRO A 1 434 ? -2.798 3.145 -12.918 1.00 97.69 434 PRO A CA 1
ATOM 3355 C C . PRO A 1 434 ? -3.775 2.854 -14.060 1.00 97.69 434 PRO A C 1
ATOM 3357 O O . PRO A 1 434 ? -4.643 2.003 -13.899 1.00 97.69 434 PRO A O 1
ATOM 3360 N N . SER A 1 435 ? -3.571 3.439 -15.247 1.00 97.25 435 SER A N 1
ATOM 3361 C CA . SER A 1 435 ? -4.412 3.174 -16.431 1.00 97.25 435 SER A CA 1
ATOM 3362 C C . SER A 1 435 ? -4.469 1.696 -16.842 1.00 97.25 435 SER A C 1
ATOM 3364 O O . SER A 1 435 ? -5.394 1.278 -17.532 1.00 97.25 435 SER A O 1
ATOM 3366 N N . LYS A 1 436 ? -3.474 0.891 -16.441 1.00 98.25 436 LYS A N 1
ATOM 3367 C CA . LYS A 1 436 ? -3.395 -0.537 -16.772 1.00 98.25 436 LYS A CA 1
ATOM 3368 C C . LYS A 1 436 ? -4.064 -1.447 -15.744 1.00 98.25 436 LYS A C 1
ATOM 3370 O O . LYS A 1 436 ? -4.194 -2.638 -16.008 1.00 98.25 436 LYS A O 1
ATOM 3375 N N . PHE A 1 437 ? -4.418 -0.931 -14.570 1.00 98.19 437 PHE A N 1
ATOM 3376 C CA . PHE A 1 437 ? -4.933 -1.757 -13.477 1.00 98.19 437 PHE A CA 1
ATOM 3377 C C . PHE A 1 437 ? -6.082 -1.133 -12.682 1.00 98.19 437 PHE A C 1
ATOM 3379 O O . PHE A 1 437 ? -6.588 -1.772 -11.761 1.00 98.19 437 PHE A O 1
ATOM 3386 N N . GLU A 1 438 ? -6.531 0.078 -13.026 1.00 97.56 438 GLU A N 1
ATOM 3387 C CA . GLU A 1 438 ? -7.633 0.750 -12.329 1.00 97.56 438 GLU A CA 1
ATOM 3388 C C . GLU A 1 438 ? -8.933 -0.060 -12.336 1.00 97.56 438 GLU A C 1
ATOM 3390 O O . GLU A 1 438 ? -9.723 0.053 -11.406 1.00 97.56 438 GLU A O 1
ATOM 3395 N N . GLU A 1 439 ? -9.171 -0.892 -13.353 1.00 97.75 439 GLU A N 1
ATOM 3396 C CA . GLU A 1 439 ? -10.389 -1.703 -13.455 1.00 97.75 439 GLU A CA 1
ATOM 3397 C C . GLU A 1 439 ? -10.473 -2.788 -12.371 1.00 97.75 439 GLU A C 1
ATOM 3399 O O . GLU A 1 439 ? -11.571 -3.217 -12.023 1.00 97.75 439 GLU A O 1
ATOM 3404 N N . TYR A 1 440 ? -9.332 -3.184 -11.800 1.00 98.44 440 TYR A N 1
ATOM 3405 C CA . TYR A 1 440 ? -9.231 -4.234 -10.784 1.00 98.44 440 TYR A CA 1
ATOM 3406 C C . TYR A 1 440 ? -9.315 -3.704 -9.348 1.00 98.44 440 TYR A C 1
ATOM 3408 O O . TYR A 1 440 ? -9.302 -4.506 -8.411 1.00 98.44 440 TYR A O 1
ATOM 3416 N N . LEU A 1 441 ? -9.364 -2.379 -9.176 1.00 98.38 441 LEU A N 1
ATOM 3417 C CA . LEU A 1 441 ? -9.311 -1.696 -7.886 1.00 98.38 441 LEU A CA 1
ATOM 3418 C C . LEU A 1 441 ? -10.545 -0.816 -7.667 1.00 98.38 441 LEU A C 1
ATOM 3420 O O . LEU A 1 441 ? -11.053 -0.172 -8.587 1.00 98.38 441 LEU A O 1
ATOM 3424 N N . ASP A 1 442 ? -10.978 -0.748 -6.416 1.00 97.88 442 ASP A N 1
ATOM 3425 C CA . ASP A 1 442 ? -11.993 0.178 -5.918 1.00 97.88 442 ASP A CA 1
ATOM 3426 C C . ASP A 1 442 ? -11.360 1.538 -5.558 1.00 97.88 442 ASP A C 1
ATOM 3428 O O . ASP A 1 442 ? -11.980 2.582 -5.757 1.00 97.88 442 ASP A O 1
ATOM 3432 N N . TYR A 1 443 ? -10.095 1.537 -5.107 1.00 97.75 443 TYR A N 1
ATOM 3433 C CA . TYR A 1 443 ? -9.359 2.748 -4.726 1.00 97.75 443 TYR A CA 1
ATOM 3434 C C . TYR A 1 443 ? -7.935 2.805 -5.276 1.00 97.75 443 TYR A C 1
ATOM 3436 O O . TYR A 1 443 ? -7.221 1.804 -5.356 1.00 97.75 443 TYR A O 1
ATOM 3444 N N . ILE A 1 444 ? -7.483 4.023 -5.564 1.00 98.12 444 ILE A N 1
ATOM 3445 C CA . ILE A 1 444 ? -6.103 4.332 -5.935 1.00 98.12 444 ILE A CA 1
ATOM 3446 C C . ILE A 1 444 ? -5.597 5.394 -4.964 1.00 98.12 444 ILE A C 1
ATOM 3448 O O . ILE A 1 444 ? -5.932 6.574 -5.074 1.00 98.12 444 ILE A O 1
ATOM 3452 N N . GLY A 1 445 ? -4.825 4.944 -3.976 1.00 97.69 445 GLY A N 1
ATOM 3453 C CA . GLY A 1 445 ? -4.204 5.790 -2.965 1.00 97.69 445 GLY A CA 1
ATOM 3454 C C . GLY A 1 445 ? -2.955 6.456 -3.523 1.00 97.69 445 GLY A C 1
ATOM 3455 O O . GLY A 1 445 ? -1.890 5.848 -3.521 1.00 97.69 445 GLY A O 1
ATOM 3456 N N . VAL A 1 446 ? -3.066 7.685 -4.019 1.00 97.62 446 VAL A N 1
ATOM 3457 C CA . VAL A 1 446 ? -1.911 8.404 -4.572 1.00 97.62 446 VAL A CA 1
ATOM 3458 C C . VAL A 1 446 ? -1.166 9.096 -3.441 1.00 97.62 446 VAL A C 1
ATOM 3460 O O . VAL A 1 446 ? -1.731 9.951 -2.757 1.00 97.62 446 VAL A O 1
ATOM 3463 N N . MET A 1 447 ? 0.104 8.741 -3.267 1.00 97.62 447 MET A N 1
ATOM 3464 C CA . MET A 1 447 ? 1.006 9.390 -2.320 1.00 97.62 447 MET A CA 1
ATOM 3465 C C . MET A 1 447 ? 1.389 10.774 -2.858 1.00 97.62 447 MET A C 1
ATOM 3467 O O . MET A 1 447 ? 2.112 10.886 -3.843 1.00 97.62 447 MET A O 1
ATOM 3471 N N . LEU A 1 448 ? 0.883 11.835 -2.239 1.00 96.81 448 LEU A N 1
ATOM 3472 C CA . LEU A 1 448 ? 1.121 13.231 -2.613 1.00 96.81 448 LEU A CA 1
ATOM 3473 C C . LEU A 1 448 ? 2.068 13.888 -1.598 1.00 96.81 448 LEU A C 1
ATOM 3475 O O . LEU A 1 448 ? 1.754 14.930 -1.025 1.00 96.81 448 LEU A O 1
ATOM 3479 N N . TYR A 1 449 ? 3.216 13.246 -1.358 1.00 96.25 449 TYR A N 1
ATOM 3480 C CA . TYR A 1 449 ? 4.161 13.604 -0.294 1.00 96.25 449 TYR A CA 1
ATOM 3481 C C . TYR A 1 449 ? 5.139 14.687 -0.751 1.00 96.25 449 TYR A C 1
ATOM 3483 O O . TYR A 1 449 ? 6.323 14.455 -1.009 1.00 96.25 449 TYR A O 1
ATOM 3491 N N . ASN A 1 450 ? 4.621 15.897 -0.947 1.00 95.12 450 ASN A N 1
ATOM 3492 C CA . ASN A 1 450 ? 5.431 16.990 -1.469 1.00 95.12 450 ASN A CA 1
ATOM 3493 C C . ASN A 1 450 ? 6.550 17.395 -0.497 1.00 95.12 450 ASN A C 1
ATOM 3495 O O . ASN A 1 450 ? 7.606 17.825 -0.962 1.00 95.12 450 ASN A O 1
ATOM 3499 N N . ALA A 1 451 ? 6.344 17.273 0.820 1.00 91.44 451 ALA A N 1
ATOM 3500 C CA . ALA A 1 451 ? 7.353 17.645 1.804 1.00 91.44 451 ALA A CA 1
ATOM 3501 C C . ALA A 1 451 ? 8.508 16.637 1.803 1.00 91.44 451 ALA A C 1
ATOM 3503 O O . ALA A 1 451 ? 9.669 17.057 1.798 1.00 91.44 451 ALA A O 1
ATOM 3504 N N . ASP A 1 452 ? 8.202 15.341 1.711 1.00 91.00 452 ASP A N 1
ATOM 3505 C CA . ASP A 1 452 ? 9.211 14.276 1.620 1.00 91.00 452 ASP A CA 1
ATOM 3506 C C . ASP A 1 452 ? 10.058 14.391 0.345 1.00 91.00 452 ASP A C 1
ATOM 3508 O O . ASP A 1 452 ? 11.277 14.198 0.370 1.00 91.00 452 ASP A O 1
ATOM 3512 N N . TRP A 1 453 ? 9.432 14.738 -0.781 1.00 93.88 453 TRP A N 1
ATOM 3513 C CA . TRP A 1 453 ? 10.101 14.779 -2.088 1.00 93.88 453 TRP A CA 1
ATOM 3514 C C . TRP A 1 453 ? 10.605 16.167 -2.497 1.00 93.88 453 TRP A C 1
ATOM 3516 O O . TRP A 1 453 ? 11.223 16.320 -3.551 1.00 93.88 453 TRP A O 1
ATOM 3526 N N . GLY A 1 454 ? 10.384 17.188 -1.665 1.00 94.25 454 GLY A N 1
ATOM 3527 C CA . GLY A 1 454 ? 10.831 18.558 -1.924 1.00 94.25 454 GLY A CA 1
ATOM 3528 C C . GLY A 1 454 ? 10.078 19.261 -3.058 1.00 94.25 454 GLY A C 1
ATOM 3529 O O . GLY A 1 454 ? 10.612 20.194 -3.664 1.00 94.25 454 GLY A O 1
ATOM 3530 N N . TYR A 1 455 ? 8.851 18.829 -3.349 1.00 95.81 455 TYR A N 1
ATOM 3531 C CA . TYR A 1 455 ? 7.959 19.500 -4.289 1.00 95.81 455 TYR A CA 1
ATOM 3532 C C . TYR A 1 455 ? 7.238 20.684 -3.626 1.00 95.81 455 TYR A C 1
ATOM 3534 O O . TYR A 1 455 ? 6.947 20.660 -2.424 1.00 95.81 455 TYR A O 1
ATOM 3542 N N . PRO A 1 456 ? 6.913 21.740 -4.392 1.00 96.00 456 PRO A N 1
ATOM 3543 C CA . PRO A 1 456 ? 6.135 22.851 -3.859 1.00 96.00 456 PRO A CA 1
ATOM 3544 C C . PRO A 1 456 ? 4.694 22.406 -3.547 1.00 96.00 456 PRO A C 1
ATOM 3546 O O . PRO A 1 456 ? 4.181 21.498 -4.191 1.00 96.00 456 PRO A O 1
ATOM 3549 N N . GLU A 1 457 ? 4.018 23.026 -2.576 1.00 95.81 457 GLU A N 1
ATOM 3550 C CA . GLU A 1 457 ? 2.667 22.603 -2.155 1.00 95.81 457 GLU A CA 1
ATOM 3551 C C . GLU A 1 457 ? 1.657 22.604 -3.314 1.00 95.81 457 GLU A C 1
ATOM 3553 O O . GLU A 1 457 ? 0.797 21.725 -3.389 1.00 95.81 457 GLU A O 1
ATOM 3558 N N . GLU A 1 458 ? 1.775 23.543 -4.262 1.00 96.38 458 GLU A N 1
ATOM 3559 C CA . GLU A 1 458 ? 0.897 23.593 -5.431 1.00 96.38 458 GLU A CA 1
ATOM 3560 C C . GLU A 1 458 ? 1.015 22.383 -6.354 1.00 96.38 458 GLU A C 1
ATOM 3562 O O . GLU A 1 458 ? 0.064 22.083 -7.076 1.00 96.38 458 GLU A O 1
ATOM 3567 N N . TRP A 1 459 ? 2.133 21.654 -6.324 1.00 97.44 459 TRP A N 1
ATOM 3568 C CA . TRP A 1 459 ? 2.310 20.434 -7.112 1.00 97.44 459 TRP A CA 1
ATOM 3569 C C . TRP A 1 459 ? 1.230 19.391 -6.790 1.00 97.44 459 TRP A C 1
ATOM 3571 O O . TRP A 1 459 ? 0.760 18.718 -7.709 1.00 97.44 459 TRP A O 1
ATOM 3581 N N . ILE A 1 460 ? 0.760 19.339 -5.534 1.00 97.06 460 ILE A N 1
ATOM 3582 C CA . ILE A 1 460 ? -0.286 18.416 -5.066 1.00 97.06 460 ILE A CA 1
ATOM 3583 C C . ILE A 1 460 ? -1.544 18.541 -5.927 1.00 97.06 460 ILE A C 1
ATOM 3585 O O . ILE A 1 460 ? -1.992 17.557 -6.511 1.00 97.06 460 ILE A O 1
ATOM 3589 N N . TYR A 1 461 ? -2.110 19.745 -6.032 1.00 95.31 461 TYR A N 1
ATOM 3590 C CA . TYR A 1 461 ? -3.393 19.998 -6.703 1.00 95.31 461 TYR A CA 1
ATOM 3591 C C . TYR A 1 461 ? -3.244 20.494 -8.150 1.00 95.31 461 TYR A C 1
ATOM 3593 O O . TYR A 1 461 ? -4.244 20.755 -8.817 1.00 95.31 461 TYR A O 1
ATOM 3601 N N . THR A 1 462 ? -2.012 20.619 -8.653 1.00 95.69 462 THR A N 1
ATOM 3602 C CA . THR A 1 462 ? -1.732 20.924 -10.062 1.00 95.69 462 THR A CA 1
ATOM 3603 C C . THR A 1 462 ? -1.207 19.687 -10.784 1.00 95.69 462 THR A C 1
ATOM 3605 O O . THR A 1 462 ? -2.011 18.868 -11.220 1.00 95.69 462 THR A O 1
ATOM 3608 N N . THR A 1 463 ? 0.111 19.528 -10.910 1.00 96.00 463 THR A N 1
ATOM 3609 C CA . THR A 1 463 ? 0.747 18.464 -11.695 1.00 96.00 463 THR A CA 1
ATOM 3610 C C . THR A 1 463 ? 0.331 17.075 -11.224 1.00 96.00 463 THR A C 1
ATOM 3612 O O . THR A 1 463 ? -0.222 16.319 -12.017 1.00 96.00 463 THR A O 1
ATOM 3615 N N . ALA A 1 464 ? 0.511 16.756 -9.938 1.00 96.62 464 ALA A N 1
ATOM 3616 C CA . ALA A 1 464 ? 0.305 15.399 -9.439 1.00 96.62 464 ALA A CA 1
ATOM 3617 C C . ALA A 1 464 ? -1.153 14.945 -9.585 1.00 96.62 464 ALA A C 1
ATOM 3619 O O . ALA A 1 464 ? -1.424 13.871 -10.125 1.00 96.62 464 ALA A O 1
ATOM 3620 N N . THR A 1 465 ? -2.099 15.790 -9.156 1.00 96.19 465 THR A N 1
ATOM 3621 C CA . THR A 1 465 ? -3.533 15.503 -9.290 1.00 96.19 465 THR A CA 1
ATOM 3622 C C . THR A 1 465 ? -3.968 15.453 -10.754 1.00 96.19 465 THR A C 1
ATOM 3624 O O . THR A 1 465 ? -4.735 14.571 -11.134 1.00 96.19 465 THR A O 1
ATOM 3627 N N . GLN A 1 466 ? -3.489 16.359 -11.610 1.00 95.94 466 GLN A N 1
ATOM 3628 C CA . GLN A 1 466 ? -3.875 16.335 -13.019 1.00 95.94 466 GLN A CA 1
ATOM 3629 C C . GLN A 1 466 ? -3.331 15.095 -13.738 1.00 95.94 466 GLN A C 1
ATOM 3631 O O . GLN A 1 466 ? -4.040 14.518 -14.562 1.00 95.94 466 GLN A O 1
ATOM 3636 N N . ASP A 1 467 ? -2.112 14.665 -13.420 1.00 96.81 467 ASP A N 1
ATOM 3637 C CA . ASP A 1 467 ? -1.494 13.496 -14.039 1.00 96.81 467 ASP A CA 1
ATOM 3638 C C . ASP A 1 467 ? -2.207 12.198 -13.659 1.00 96.81 467 ASP A C 1
ATOM 3640 O O . ASP A 1 467 ? -2.459 11.379 -14.546 1.00 96.81 467 ASP A O 1
ATOM 3644 N N . ILE A 1 468 ? -2.610 12.019 -12.391 1.00 97.31 468 ILE A N 1
ATOM 3645 C CA . ILE A 1 468 ? -3.431 10.853 -12.033 1.00 97.31 468 ILE A CA 1
ATOM 3646 C C . ILE A 1 468 ? -4.797 10.906 -12.718 1.00 97.31 468 ILE A C 1
ATOM 3648 O O . ILE A 1 468 ? -5.197 9.914 -13.315 1.00 97.31 468 ILE A O 1
ATOM 3652 N N . LYS A 1 469 ? -5.478 12.056 -12.736 1.00 96.56 469 LYS A N 1
ATOM 3653 C CA . LYS A 1 469 ? -6.783 12.178 -13.406 1.00 96.56 469 LYS A CA 1
ATOM 3654 C C . LYS A 1 469 ? -6.709 11.913 -14.909 1.00 96.56 469 LYS A C 1
ATOM 3656 O O . LYS A 1 469 ? -7.620 11.362 -15.506 1.00 96.56 469 LYS A O 1
ATOM 3661 N N . ASN A 1 470 ? -5.601 12.286 -15.545 1.00 96.31 470 ASN A N 1
ATOM 3662 C CA . ASN A 1 470 ? -5.365 11.965 -16.952 1.00 96.31 470 ASN A CA 1
ATOM 3663 C C . ASN A 1 470 ? -5.099 10.470 -17.183 1.00 96.31 470 ASN A C 1
ATOM 3665 O O . ASN A 1 470 ? -5.299 9.984 -18.297 1.00 96.31 470 ASN A O 1
ATOM 3669 N N . ALA A 1 471 ? -4.585 9.767 -16.173 1.00 95.88 471 ALA A N 1
ATOM 3670 C CA . ALA A 1 471 ? -4.293 8.343 -16.246 1.00 95.88 471 ALA A CA 1
ATOM 3671 C C . ALA A 1 471 ? -5.526 7.466 -15.978 1.00 95.88 471 ALA A C 1
ATOM 3673 O O . ALA A 1 471 ? -5.523 6.311 -16.400 1.00 95.88 471 ALA A O 1
ATOM 3674 N N . LEU A 1 472 ? -6.546 7.981 -15.291 1.00 96.62 472 LEU A N 1
ATOM 3675 C CA . LEU A 1 472 ? -7.734 7.221 -14.910 1.00 96.62 472 LEU A CA 1
ATOM 3676 C C . LEU A 1 472 ? -8.917 7.484 -15.840 1.00 96.62 472 LEU A C 1
ATOM 3678 O O . LEU A 1 472 ? -9.064 8.553 -16.433 1.00 96.62 472 LEU A O 1
ATOM 3682 N N . THR A 1 473 ? -9.787 6.487 -15.954 1.00 96.44 473 THR A N 1
ATOM 3683 C CA . THR A 1 473 ? -11.112 6.638 -16.565 1.00 96.44 473 THR A CA 1
ATOM 3684 C C . THR A 1 473 ? -12.190 6.947 -15.526 1.00 96.44 473 THR A C 1
ATOM 3686 O O . THR A 1 473 ? -13.233 7.500 -15.887 1.00 96.44 473 THR A O 1
ATOM 3689 N N . ASP A 1 474 ? -11.935 6.638 -14.250 1.00 93.06 474 ASP A N 1
ATOM 3690 C CA . ASP A 1 474 ? -12.811 6.925 -13.111 1.00 93.06 474 ASP A CA 1
ATOM 3691 C C . ASP A 1 474 ? -12.052 7.613 -11.964 1.00 93.06 474 ASP A C 1
ATOM 3693 O O . ASP A 1 474 ? -11.517 6.982 -11.050 1.00 93.06 474 ASP A O 1
ATOM 3697 N N . ASP A 1 475 ? -12.061 8.945 -11.986 1.00 92.25 475 ASP A N 1
ATOM 3698 C CA . ASP A 1 475 ? -11.408 9.780 -10.972 1.00 92.25 475 ASP A CA 1
ATOM 3699 C C . ASP A 1 475 ? -12.027 9.647 -9.569 1.00 92.25 475 ASP A C 1
ATOM 3701 O O . ASP A 1 475 ? -11.426 10.094 -8.591 1.00 92.25 475 ASP A O 1
ATOM 3705 N N . SER A 1 476 ? -13.213 9.037 -9.425 1.00 91.50 476 SER A N 1
ATOM 3706 C CA . SER A 1 476 ? -13.830 8.840 -8.104 1.00 91.50 476 SER A CA 1
ATOM 3707 C C . SER A 1 476 ? -13.068 7.836 -7.231 1.00 91.50 476 SER A C 1
ATOM 3709 O O . SER A 1 476 ? -13.197 7.862 -6.005 1.00 91.50 476 SER A O 1
ATOM 3711 N N . LYS A 1 477 ? -12.213 7.014 -7.854 1.00 94.94 477 LYS A N 1
ATOM 3712 C CA . LYS A 1 477 ? -11.326 6.049 -7.190 1.00 94.94 477 LYS A CA 1
ATOM 3713 C C . LYS A 1 477 ? -10.143 6.700 -6.478 1.00 94.94 477 LYS A C 1
ATOM 3715 O O . LYS A 1 477 ? -9.475 6.041 -5.682 1.00 94.94 477 LYS A O 1
ATOM 3720 N N . ILE A 1 478 ? -9.846 7.967 -6.770 1.00 96.44 478 ILE A N 1
ATOM 3721 C CA . ILE A 1 478 ? -8.681 8.659 -6.212 1.00 96.44 478 ILE A CA 1
ATOM 3722 C C . ILE A 1 478 ? -8.875 8.856 -4.708 1.00 96.44 478 ILE A C 1
ATOM 3724 O O . ILE A 1 478 ? -9.791 9.555 -4.278 1.00 96.44 478 ILE A O 1
ATOM 3728 N N . LEU A 1 479 ? -7.956 8.295 -3.925 1.00 95.81 479 LEU A N 1
ATOM 3729 C CA . LEU A 1 479 ? -7.718 8.641 -2.528 1.00 95.81 479 LEU A CA 1
ATOM 3730 C C . LEU A 1 479 ? -6.414 9.445 -2.466 1.00 95.81 479 LEU A C 1
ATOM 3732 O O . LEU A 1 479 ? -5.328 8.891 -2.614 1.00 95.81 479 LEU A O 1
ATOM 3736 N N . ALA A 1 480 ? -6.509 10.758 -2.267 1.00 95.94 480 ALA A N 1
ATOM 3737 C CA . ALA A 1 480 ? -5.333 11.612 -2.117 1.00 95.94 480 ALA A CA 1
ATOM 3738 C C . ALA A 1 480 ? -4.729 11.443 -0.716 1.00 95.94 480 ALA A C 1
ATOM 3740 O O . ALA A 1 480 ? -5.380 11.752 0.287 1.00 95.94 480 ALA A O 1
ATOM 3741 N N . VAL A 1 481 ? -3.488 10.965 -0.651 1.00 96.44 481 VAL A N 1
ATOM 3742 C CA . VAL A 1 481 ? -2.768 10.721 0.602 1.00 96.44 481 VAL A CA 1
ATOM 3743 C C . VAL A 1 481 ? -1.726 11.816 0.796 1.00 96.44 481 VAL A C 1
ATOM 3745 O O . VAL A 1 481 ? -0.783 11.918 0.018 1.00 96.44 481 VAL A O 1
ATOM 3748 N N . LEU A 1 482 ? -1.900 12.646 1.819 1.00 95.38 482 LEU A N 1
ATOM 3749 C CA . LEU A 1 482 ? -1.018 13.781 2.102 1.00 95.38 482 LEU A CA 1
ATOM 3750 C C . LEU A 1 482 ? -0.056 13.447 3.240 1.00 95.38 482 LEU A C 1
ATOM 3752 O O . LEU A 1 482 ? -0.470 12.856 4.235 1.00 95.38 482 LEU A O 1
ATOM 3756 N N . ASP A 1 483 ? 1.196 13.875 3.128 1.00 93.69 483 ASP A N 1
ATOM 3757 C CA . ASP A 1 483 ? 2.143 13.865 4.241 1.00 93.69 483 ASP A CA 1
ATOM 3758 C C . ASP A 1 483 ? 1.872 15.032 5.213 1.00 93.69 483 ASP A C 1
ATOM 3760 O O . ASP A 1 483 ? 1.053 15.929 4.977 1.00 93.69 483 ASP A O 1
ATOM 3764 N N . ILE A 1 484 ? 2.551 15.014 6.359 1.00 89.88 484 ILE A N 1
ATOM 3765 C CA . ILE A 1 484 ? 2.588 16.141 7.298 1.00 89.88 484 ILE A CA 1
ATOM 3766 C C . ILE A 1 484 ? 3.849 16.965 6.993 1.00 89.88 484 ILE A C 1
ATOM 3768 O O . ILE A 1 484 ? 4.932 16.385 6.931 1.00 89.88 484 ILE A O 1
ATOM 3772 N N . PRO A 1 485 ? 3.755 18.306 6.842 1.00 91.00 485 PRO A N 1
ATOM 3773 C CA . PRO A 1 485 ? 2.670 19.181 7.305 1.00 91.00 485 PRO A CA 1
ATOM 3774 C C . PRO A 1 485 ? 1.560 19.482 6.289 1.00 91.00 485 PRO A C 1
ATOM 3776 O O . PRO A 1 485 ? 0.613 20.182 6.641 1.00 91.00 485 PRO A O 1
ATOM 3779 N N . SER A 1 486 ? 1.625 18.980 5.058 1.00 91.31 486 SER A N 1
ATOM 3780 C CA . SER A 1 486 ? 0.677 19.344 3.993 1.00 91.31 486 SER A CA 1
ATOM 3781 C C . SER A 1 486 ? -0.774 19.008 4.329 1.00 91.31 486 SER A C 1
ATOM 3783 O O . SER A 1 486 ? -1.683 19.773 4.000 1.00 91.31 486 SER A O 1
ATOM 3785 N N . CYS A 1 487 ? -1.006 17.931 5.079 1.00 90.38 487 CYS A N 1
ATOM 3786 C CA . CYS A 1 487 ? -2.341 17.596 5.565 1.00 90.38 487 CYS A CA 1
ATOM 3787 C C . CYS A 1 487 ? -2.918 18.608 6.580 1.00 90.38 487 CYS A C 1
ATOM 3789 O O . CYS A 1 487 ? -4.138 18.697 6.729 1.00 90.38 487 CYS A O 1
ATOM 3791 N N . GLU A 1 488 ? -2.070 19.394 7.256 1.00 90.88 488 GLU A N 1
ATOM 3792 C CA . GLU A 1 488 ? -2.478 20.467 8.182 1.00 90.88 488 GLU A CA 1
ATOM 3793 C C . GLU A 1 488 ? -2.901 21.744 7.434 1.00 90.88 488 GLU A C 1
ATOM 3795 O O . GLU A 1 488 ? -3.538 22.636 8.001 1.00 90.88 488 GLU A O 1
ATOM 3800 N N . ASN A 1 489 ? -2.564 21.856 6.144 1.00 90.88 489 ASN A N 1
ATOM 3801 C CA . ASN A 1 489 ? -2.881 23.030 5.348 1.00 90.88 489 ASN A CA 1
ATOM 3802 C C . ASN A 1 489 ? -4.305 22.936 4.765 1.00 90.88 489 ASN A C 1
ATOM 3804 O O . ASN A 1 489 ? -4.577 22.285 3.750 1.00 90.88 489 ASN A O 1
ATOM 3808 N N . ALA A 1 490 ? -5.239 23.656 5.390 1.00 86.62 490 ALA A N 1
ATOM 3809 C CA . ALA A 1 490 ? -6.626 23.738 4.931 1.00 86.62 490 ALA A CA 1
ATOM 3810 C C . ALA A 1 490 ? -6.758 24.268 3.486 1.00 86.62 490 ALA A C 1
ATOM 3812 O O . ALA A 1 490 ? -7.699 23.893 2.787 1.00 86.62 490 ALA A O 1
ATOM 3813 N N . GLN A 1 491 ? -5.815 25.088 3.002 1.00 90.31 491 GLN A N 1
ATOM 3814 C CA . GLN A 1 491 ? -5.836 25.570 1.620 1.00 90.31 491 GLN A CA 1
ATOM 3815 C C . GLN A 1 491 ? -5.567 24.439 0.621 1.00 90.31 491 GLN A C 1
ATOM 3817 O O . GLN A 1 491 ? -6.288 24.340 -0.366 1.00 90.31 491 GLN A O 1
ATOM 3822 N N . ILE A 1 492 ? -4.605 23.549 0.895 1.00 92.25 492 ILE A N 1
ATOM 3823 C CA . ILE A 1 492 ? -4.331 22.375 0.042 1.00 92.25 492 ILE A CA 1
ATOM 3824 C C . ILE A 1 492 ? -5.590 21.511 -0.087 1.00 92.25 492 ILE A C 1
ATOM 3826 O O . ILE A 1 492 ? -5.955 21.082 -1.178 1.00 92.25 492 ILE A O 1
ATOM 3830 N N . THR A 1 493 ? -6.296 21.318 1.028 1.00 86.69 493 THR A N 1
ATOM 3831 C CA . THR A 1 493 ? -7.567 20.577 1.072 1.00 86.69 493 THR A CA 1
ATOM 3832 C C . THR A 1 493 ? -8.627 21.216 0.181 1.00 86.69 493 THR A C 1
ATOM 3834 O O . THR A 1 493 ? -9.269 20.530 -0.612 1.00 86.69 493 THR A O 1
ATOM 3837 N N . ALA A 1 494 ? -8.801 22.534 0.294 1.00 88.31 494 ALA A N 1
ATOM 3838 C CA . ALA A 1 494 ? -9.768 23.276 -0.502 1.00 88.31 494 ALA A CA 1
ATOM 3839 C C . ALA A 1 494 ? -9.435 23.224 -2.002 1.00 88.31 494 ALA A C 1
ATOM 3841 O O . ALA A 1 494 ? -10.336 23.045 -2.821 1.00 88.31 494 ALA A O 1
ATOM 3842 N N . GLU A 1 495 ? -8.155 23.322 -2.370 1.00 94.44 495 GLU A N 1
ATOM 3843 C CA . GLU A 1 495 ? -7.739 23.226 -3.771 1.00 94.44 495 GLU A CA 1
ATOM 3844 C C . GLU A 1 495 ? -7.917 21.814 -4.337 1.00 94.44 495 GLU A C 1
ATOM 3846 O O . GLU A 1 495 ? -8.416 21.670 -5.451 1.00 94.44 495 GLU A O 1
ATOM 3851 N N . LEU A 1 496 ? -7.631 20.761 -3.565 1.00 92.25 496 LEU A N 1
ATOM 3852 C CA . LEU A 1 496 ? -7.954 19.386 -3.967 1.00 92.25 496 LEU A CA 1
ATOM 3853 C C . LEU A 1 496 ? -9.454 19.214 -4.239 1.00 92.25 496 LEU A C 1
ATOM 3855 O O . LEU A 1 496 ? -9.826 18.667 -5.279 1.00 92.25 496 LEU A O 1
ATOM 3859 N N . VAL A 1 497 ? -10.320 19.765 -3.386 1.00 89.44 497 VAL A N 1
ATOM 3860 C CA . VAL A 1 497 ? -11.773 19.760 -3.626 1.00 89.44 497 VAL A CA 1
ATOM 3861 C C . VAL A 1 497 ? -12.130 20.517 -4.911 1.00 89.44 497 VAL A C 1
ATOM 3863 O O . VAL A 1 497 ? -12.974 20.044 -5.675 1.00 89.44 497 VAL A O 1
ATOM 3866 N N . ASN A 1 498 ? -11.460 21.635 -5.217 1.00 92.31 498 ASN A N 1
ATOM 3867 C CA . ASN A 1 498 ? -11.659 22.368 -6.476 1.00 92.31 498 ASN A CA 1
ATOM 3868 C C . ASN A 1 498 ? -11.270 21.540 -7.710 1.00 92.31 498 ASN A C 1
ATOM 3870 O O . ASN A 1 498 ? -11.865 21.714 -8.776 1.00 92.31 498 ASN A O 1
ATOM 3874 N N . THR A 1 499 ? -10.316 20.613 -7.579 1.00 91.94 499 THR A N 1
ATOM 3875 C CA . THR A 1 499 ? -9.999 19.655 -8.650 1.00 91.94 499 THR A CA 1
ATOM 3876 C C . THR A 1 499 ? -11.042 18.542 -8.793 1.00 91.94 499 THR A C 1
ATOM 3878 O O . THR A 1 499 ? -10.999 17.794 -9.769 1.00 91.94 499 THR A O 1
ATOM 3881 N N . GLY A 1 500 ? -11.994 18.418 -7.864 1.00 89.75 500 GLY A N 1
ATOM 3882 C CA . GLY A 1 500 ? -12.976 17.333 -7.813 1.00 89.75 500 GLY A CA 1
ATOM 3883 C C . GLY A 1 500 ? -12.495 16.079 -7.077 1.00 89.75 500 GLY A C 1
ATOM 3884 O O . GLY A 1 500 ? -13.227 15.094 -7.050 1.00 89.75 500 GLY A O 1
ATOM 3885 N N . VAL A 1 501 ? -11.303 16.102 -6.471 1.00 89.62 501 VAL A N 1
ATOM 3886 C CA . VAL A 1 501 ? -10.829 15.023 -5.595 1.00 89.62 501 VAL A CA 1
ATOM 3887 C C . VAL A 1 501 ? -11.481 15.186 -4.227 1.00 89.62 501 VAL A C 1
ATOM 3889 O O . VAL A 1 501 ? -11.203 16.134 -3.493 1.00 89.62 501 VAL A O 1
ATOM 3892 N N . LEU A 1 502 ? -12.381 14.257 -3.903 1.00 85.06 502 LEU A N 1
ATOM 3893 C CA . LEU A 1 502 ? -13.199 14.310 -2.691 1.00 85.06 502 LEU A CA 1
ATOM 3894 C C . LEU A 1 502 ? -12.775 13.316 -1.615 1.00 85.06 502 LEU A C 1
ATOM 3896 O O . LEU A 1 502 ? -13.273 13.420 -0.510 1.00 85.06 502 LEU A O 1
ATOM 3900 N N . ASN A 1 503 ? -11.888 12.363 -1.888 1.00 89.25 503 ASN A N 1
ATOM 3901 C CA . ASN A 1 503 ? -11.400 11.450 -0.857 1.00 89.25 503 ASN A CA 1
ATOM 3902 C C . ASN A 1 503 ? -9.965 11.840 -0.519 1.00 89.25 503 ASN A C 1
ATOM 3904 O O . ASN A 1 503 ? -9.073 11.747 -1.361 1.00 89.25 503 ASN A O 1
ATOM 3908 N N . THR A 1 504 ? -9.746 12.302 0.711 1.00 91.50 504 THR A N 1
ATOM 3909 C CA . THR A 1 504 ? -8.412 12.666 1.198 1.00 91.50 504 THR A CA 1
ATOM 3910 C C . THR A 1 504 ? -8.146 12.002 2.540 1.00 91.50 504 THR A C 1
ATOM 3912 O O . THR A 1 504 ? -9.052 11.860 3.364 1.00 91.50 504 THR A O 1
ATOM 3915 N N . THR A 1 505 ? -6.900 11.619 2.773 1.00 93.62 505 THR A N 1
ATOM 3916 C CA . THR A 1 505 ? -6.422 11.137 4.069 1.00 93.62 505 THR A CA 1
ATOM 3917 C C . THR A 1 505 ? -4.996 11.626 4.307 1.00 93.62 505 THR A C 1
ATOM 3919 O O . THR A 1 505 ? -4.355 12.172 3.407 1.00 93.62 505 THR A O 1
ATOM 3922 N N . CYS A 1 506 ? -4.518 11.463 5.534 1.00 94.00 506 CYS A N 1
ATOM 3923 C CA . CYS A 1 506 ? -3.173 11.838 5.927 1.00 94.00 506 CYS A CA 1
ATOM 3924 C C . CYS A 1 506 ? -2.348 10.583 6.201 1.00 94.00 506 CYS A C 1
ATOM 3926 O O . CYS A 1 506 ? -2.821 9.647 6.852 1.00 94.00 506 CYS A O 1
ATOM 3928 N N . PHE A 1 507 ? -1.098 10.613 5.769 1.00 94.94 507 PHE A N 1
ATOM 3929 C CA . PHE A 1 507 ? -0.067 9.684 6.180 1.00 94.94 507 PHE A CA 1
ATOM 3930 C C . PHE A 1 507 ? 0.876 10.367 7.167 1.00 94.94 507 PHE A C 1
ATOM 3932 O O . PHE A 1 507 ? 1.226 11.540 7.016 1.00 94.94 507 PHE A O 1
ATOM 3939 N N . TYR A 1 508 ? 1.280 9.630 8.196 1.00 93.75 508 TYR A N 1
ATOM 3940 C CA . TYR A 1 508 ? 2.216 10.122 9.191 1.00 93.75 508 TYR A CA 1
ATOM 3941 C C . TYR A 1 508 ? 3.115 8.991 9.667 1.00 93.75 508 TYR A C 1
ATOM 3943 O O . TYR A 1 508 ? 2.642 7.917 10.035 1.00 93.75 508 TYR A O 1
ATOM 3951 N N . TYR A 1 509 ? 4.421 9.252 9.679 1.00 88.06 509 TYR A N 1
ATOM 3952 C CA . TYR A 1 509 ? 5.421 8.265 10.081 1.00 88.06 509 TYR A CA 1
ATOM 3953 C C . TYR A 1 509 ? 5.427 7.982 11.585 1.00 88.06 509 TYR A C 1
ATOM 3955 O O . TYR A 1 509 ? 6.024 6.993 11.995 1.00 88.06 509 TYR A O 1
ATOM 3963 N N . TYR A 1 510 ? 4.805 8.839 12.401 1.00 90.69 510 TYR A N 1
ATOM 3964 C CA . TYR A 1 510 ? 4.878 8.780 13.861 1.00 90.69 510 TYR A CA 1
ATOM 3965 C C . TYR A 1 510 ? 3.500 8.563 14.513 1.00 90.69 510 TYR A C 1
ATOM 3967 O O . TYR A 1 510 ? 2.504 8.259 13.860 1.00 90.69 510 TYR A O 1
ATOM 3975 N N . ASP A 1 511 ? 3.467 8.716 15.836 1.00 91.25 511 ASP A N 1
ATOM 3976 C CA . ASP A 1 511 ? 2.302 8.506 16.695 1.00 91.25 511 ASP A CA 1
ATOM 3977 C C . ASP A 1 511 ? 1.191 9.551 16.469 1.00 91.25 511 ASP A C 1
ATOM 3979 O O . ASP A 1 511 ? 1.419 10.768 16.546 1.00 91.25 511 ASP A O 1
ATOM 3983 N N . TRP A 1 512 ? -0.034 9.082 16.235 1.00 94.19 512 TRP A N 1
ATOM 3984 C CA . TRP A 1 512 ? -1.227 9.910 16.076 1.00 94.19 512 TRP A CA 1
ATOM 3985 C C . TRP A 1 512 ? -1.731 10.436 17.421 1.00 94.19 512 TRP A C 1
ATOM 3987 O O . TRP A 1 512 ? -2.689 9.937 18.011 1.00 94.19 512 TRP A O 1
ATOM 3997 N N . THR A 1 513 ? -1.114 11.515 17.895 1.00 92.56 513 THR A N 1
ATOM 3998 C CA . THR A 1 513 ? -1.571 12.187 19.118 1.00 92.56 513 THR A CA 1
ATOM 3999 C C . THR A 1 513 ? -2.801 13.063 18.874 1.00 92.56 513 THR A C 1
ATOM 4001 O O . THR A 1 513 ? -3.024 13.569 17.772 1.00 92.56 513 THR A O 1
ATOM 4004 N N . GLU A 1 514 ? -3.545 13.351 19.945 1.00 92.56 514 GLU A N 1
ATOM 4005 C CA . GLU A 1 514 ? -4.667 14.299 19.916 1.00 92.56 514 GLU A CA 1
ATOM 4006 C C . GLU A 1 514 ? -4.274 15.651 19.297 1.00 92.56 514 GLU A C 1
ATOM 4008 O O . GLU A 1 514 ? -5.011 16.192 18.481 1.00 92.56 514 GLU A O 1
ATOM 4013 N N . GLN A 1 515 ? -3.071 16.148 19.603 1.00 92.50 515 GLN A N 1
ATOM 4014 C CA . GLN A 1 515 ? -2.574 17.423 19.081 1.00 92.50 515 GLN A CA 1
ATOM 4015 C C . GLN A 1 515 ? -2.348 17.411 17.570 1.00 92.50 515 GLN A C 1
ATOM 4017 O O . GLN A 1 515 ? -2.426 18.471 16.955 1.00 92.50 515 GLN A O 1
ATOM 4022 N N . ILE A 1 516 ? -1.985 16.265 16.983 1.00 91.88 516 ILE A N 1
ATOM 4023 C CA . ILE A 1 516 ? -1.852 16.137 15.526 1.00 91.88 516 ILE A CA 1
ATOM 4024 C C . ILE A 1 516 ? -3.247 16.103 14.904 1.00 91.88 516 ILE A C 1
ATOM 4026 O O . ILE A 1 516 ? -3.519 16.872 13.987 1.00 91.88 516 ILE A O 1
ATOM 4030 N N . LEU A 1 517 ? -4.138 15.257 15.434 1.00 92.94 517 LEU A N 1
ATOM 4031 C CA . LEU A 1 517 ? -5.500 15.100 14.918 1.00 92.94 517 LEU A CA 1
ATOM 4032 C C . LEU A 1 517 ? -6.276 16.425 14.943 1.00 92.94 517 LEU A C 1
ATOM 4034 O O . LEU A 1 517 ? -6.923 16.757 13.957 1.00 92.94 517 LEU A O 1
ATOM 4038 N N . ASP A 1 518 ? -6.120 17.224 16.002 1.00 91.44 518 ASP A N 1
ATOM 4039 C CA . ASP A 1 518 ? -6.715 18.565 16.122 1.00 91.44 518 ASP A CA 1
ATOM 4040 C C . ASP A 1 518 ? -6.249 19.560 15.045 1.00 91.44 518 ASP A C 1
ATOM 4042 O O . ASP A 1 518 ? -6.880 20.599 14.863 1.00 91.44 518 ASP A O 1
ATOM 4046 N N . ARG A 1 519 ? -5.133 19.293 14.351 1.00 90.00 519 ARG A N 1
ATOM 4047 C CA . ARG A 1 519 ? -4.630 20.153 13.265 1.00 90.00 519 ARG A CA 1
ATOM 4048 C C . ARG A 1 519 ? -5.074 19.711 11.875 1.00 90.00 519 ARG A C 1
ATOM 4050 O O . ARG A 1 519 ? -5.046 20.531 10.963 1.00 90.00 519 ARG A O 1
ATOM 4057 N N . ILE A 1 520 ? -5.449 18.445 11.700 1.00 89.00 520 ILE A N 1
ATOM 4058 C CA . ILE A 1 520 ? -5.789 17.875 10.383 1.00 89.00 520 ILE A CA 1
ATOM 4059 C C . ILE A 1 520 ? -7.288 17.597 10.208 1.00 89.00 520 ILE A C 1
ATOM 4061 O O . ILE A 1 520 ? -7.755 17.443 9.072 1.00 89.00 520 ILE A O 1
ATOM 4065 N N . LEU A 1 521 ? -8.035 17.530 11.313 1.00 86.81 521 LEU A N 1
ATOM 4066 C CA . LEU A 1 521 ? -9.480 17.325 11.342 1.00 86.81 521 LEU A CA 1
ATOM 4067 C C . LEU A 1 521 ? -10.222 18.654 11.603 1.00 86.81 521 LEU A C 1
ATOM 4069 O O . LEU A 1 521 ? -9.656 19.539 12.247 1.00 86.81 521 LEU A O 1
ATOM 4073 N N . PRO A 1 522 ? -11.451 18.807 11.072 1.00 68.00 522 PRO A N 1
ATOM 4074 C CA . PRO A 1 522 ? -12.271 20.015 11.220 1.00 68.00 522 PRO A CA 1
ATOM 4075 C C . PRO A 1 522 ? -12.701 20.374 12.647 1.00 68.00 522 PRO A C 1
ATOM 4077 O O . PRO A 1 522 ? -12.845 19.460 13.492 1.00 68.00 522 PRO A O 1
#

Foldseek 3Di:
DVVLVVVVCCVVVVVCCVVPPVVPDDDDDDDDPVNPVVVVVVSLVVLVVVPDDLVVSLVVLVVVLVVLVVVLVVDDDPNNVVSVVSSVVSVVVSVVSVVVVVVVVVVVVVPPPDDDDDDDDDDDDDDDDDDDDDDDDDDDDDDDDDDDDDDDDDDDDDDDDDDDDDDDDDDDDDDDPDPPPPPPPVPPLFQFAQEAEDECVFQVLDLVSLVVVLVLSLVLNRAEYAYEAFADDCDPQDAGRAGLAPDDLFHHRPSCVSRVHGSQQSNQVSNVVRNHAYAYEAEAFQHVRVCVVPVLQWAWFDDPLDIDGDQDPNTTGGALLDPVSLVSSLVVLLRCLQPHPHQAYEYENLWAPFLRIRPRPVLQVVLCVVPVDRSSPDDRVDPDPVSVSSLQVRLLSSQVSLQVSLVSNCVRPVNHAYEYEDEFPVRSGGSHQCLSHVVSHQAYEYEQECVVVVHDLVCLLPVRLVRVVVRDPDLQRYEYEYEPPSLLDSVSSSSCVVSVNSHYYYDYPHYDDPVNSVRNRD